Protein AF-0000000086643417 (afdb_homodimer)

Structure (mmCIF, N/CA/C/O backbone):
data_AF-0000000086643417-model_v1
#
loop_
_entity.id
_entity.type
_entity.pdbx_description
1 polymer 'RING-type domain-containing protein'
#
loop_
_atom_site.group_PDB
_atom_site.id
_atom_site.type_symbol
_atom_site.label_atom_id
_atom_site.label_alt_id
_atom_site.label_comp_id
_atom_site.label_asym_id
_atom_site.label_entity_id
_atom_site.label_seq_id
_atom_site.pdbx_PDB_ins_code
_atom_site.Cartn_x
_atom_site.Cartn_y
_atom_site.Cartn_z
_atom_site.occupancy
_atom_site.B_iso_or_equiv
_atom_site.auth_seq_id
_atom_site.auth_comp_id
_atom_site.auth_asym_id
_atom_site.auth_atom_id
_atom_site.pdbx_PDB_model_num
ATOM 1 N N . MET A 1 1 ? 63.656 -53.406 -52.406 1 25.22 1 MET A N 1
ATOM 2 C CA . MET A 1 1 ? 62.562 -52.469 -52.594 1 25.22 1 MET A CA 1
ATOM 3 C C . MET A 1 1 ? 61.219 -53.219 -52.406 1 25.22 1 MET A C 1
ATOM 5 O O . MET A 1 1 ? 60.5 -53.406 -53.375 1 25.22 1 MET A O 1
ATOM 9 N N . SER A 1 2 ? 61.188 -54.156 -51.438 1 26.25 2 SER A N 1
ATOM 10 C CA . SER A 1 2 ? 60.094 -55.094 -51.312 1 26.25 2 SER A CA 1
ATOM 11 C C . SER A 1 2 ? 58.812 -54.406 -50.844 1 26.25 2 SER A C 1
ATOM 13 O O . SER A 1 2 ? 58.844 -53.5 -50 1 26.25 2 SER A O 1
ATOM 15 N N . ILE A 1 3 ? 57.719 -54.469 -51.719 1 26.66 3 ILE A N 1
ATOM 16 C CA . ILE A 1 3 ? 56.438 -53.812 -51.719 1 26.66 3 ILE A CA 1
ATOM 17 C C . ILE A 1 3 ? 55.625 -54.281 -50.5 1 26.66 3 ILE A C 1
ATOM 19 O O . ILE A 1 3 ? 55.406 -55.5 -50.344 1 26.66 3 ILE A O 1
ATOM 23 N N . ARG A 1 4 ? 55.531 -53.5 -49.375 1 27.97 4 ARG A N 1
ATOM 24 C CA . ARG A 1 4 ? 54.844 -53.781 -48.094 1 27.97 4 ARG A CA 1
ATOM 25 C C . ARG A 1 4 ? 53.375 -54.062 -48.344 1 27.97 4 ARG A C 1
ATOM 27 O O . ARG A 1 4 ? 52.719 -53.344 -49.094 1 27.97 4 ARG A O 1
ATOM 34 N N . PRO A 1 5 ? 52.969 -55.281 -48.125 1 24.11 5 PRO A N 1
ATOM 35 C CA . PRO A 1 5 ? 51.625 -55.719 -48.469 1 24.11 5 PRO A CA 1
ATOM 36 C C . PRO A 1 5 ? 50.562 -54.812 -47.844 1 24.11 5 PRO A C 1
ATOM 38 O O . PRO A 1 5 ? 50.75 -54.281 -46.75 1 24.11 5 PRO A O 1
ATOM 41 N N . LYS A 1 6 ? 49.844 -54.031 -48.656 1 32.09 6 LYS A N 1
ATOM 42 C CA . LYS A 1 6 ? 48.719 -53.156 -48.312 1 32.09 6 LYS A CA 1
ATOM 43 C C . LYS A 1 6 ? 47.625 -53.906 -47.562 1 32.09 6 LYS A C 1
ATOM 45 O O . LYS A 1 6 ? 47.125 -54.906 -48.094 1 32.09 6 LYS A O 1
ATOM 50 N N . THR A 1 7 ? 47.812 -54.125 -46.188 1 27.58 7 THR A N 1
ATOM 51 C CA . THR A 1 7 ? 46.844 -54.75 -45.312 1 27.58 7 THR A CA 1
ATOM 52 C C . THR A 1 7 ? 45.438 -54.281 -45.656 1 27.58 7 THR A C 1
ATOM 54 O O . THR A 1 7 ? 45.156 -53.094 -45.75 1 27.58 7 THR A O 1
ATOM 57 N N . MET A 1 8 ? 44.656 -55.031 -46.281 1 29.44 8 MET A N 1
ATOM 58 C CA . MET A 1 8 ? 43.25 -54.875 -46.688 1 29.44 8 MET A CA 1
ATOM 59 C C . MET A 1 8 ? 42.375 -54.594 -45.5 1 29.44 8 MET A C 1
ATOM 61 O O . MET A 1 8 ? 42.344 -55.375 -44.531 1 29.44 8 MET A O 1
ATOM 65 N N . LEU A 1 9 ? 42.219 -53.344 -45.031 1 34.03 9 LEU A N 1
ATOM 66 C CA . LEU A 1 9 ? 41.312 -52.844 -44 1 34.03 9 LEU A CA 1
ATOM 67 C C . LEU A 1 9 ? 39.906 -53.406 -44.219 1 34.03 9 LEU A C 1
ATOM 69 O O . LEU A 1 9 ? 39.344 -53.281 -45.312 1 34.03 9 LEU A O 1
ATOM 73 N N . SER A 1 10 ? 39.625 -54.531 -43.656 1 30.69 10 SER A N 1
ATOM 74 C CA . SER A 1 10 ? 38.312 -55.188 -43.75 1 30.69 10 SER A CA 1
ATOM 75 C C . SER A 1 10 ? 37.188 -54.25 -43.469 1 30.69 10 SER A C 1
ATOM 77 O O . SER A 1 10 ? 37.281 -53.406 -42.562 1 30.69 10 SER A O 1
ATOM 79 N N . ILE A 1 11 ? 36.188 -53.906 -44.344 1 33.97 11 ILE A N 1
ATOM 80 C CA . ILE A 1 11 ? 34.969 -53.156 -44.5 1 33.97 11 ILE A CA 1
ATOM 81 C C . ILE A 1 11 ? 33.938 -53.594 -43.469 1 33.97 11 ILE A C 1
ATOM 83 O O . ILE A 1 11 ? 32.844 -53.031 -43.375 1 33.97 11 ILE A O 1
ATOM 87 N N . ASP A 1 12 ? 34.031 -54.812 -42.844 1 31.89 12 ASP A N 1
ATOM 88 C CA . ASP A 1 12 ? 32.875 -55.375 -42.125 1 31.89 12 ASP A CA 1
ATOM 89 C C . ASP A 1 12 ? 32.469 -54.469 -40.969 1 31.89 12 ASP A C 1
ATOM 91 O O . ASP A 1 12 ? 31.438 -54.688 -40.344 1 31.89 12 ASP A O 1
ATOM 95 N N . SER A 1 13 ? 33.406 -53.938 -40.188 1 34.12 13 SER A N 1
ATOM 96 C CA . SER A 1 13 ? 33.094 -53.375 -38.844 1 34.12 13 SER A CA 1
ATOM 97 C C . SER A 1 13 ? 32.156 -52.188 -38.969 1 34.12 13 SER A C 1
ATOM 99 O O . SER A 1 13 ? 31.938 -51.469 -38 1 34.12 13 SER A O 1
ATOM 101 N N . LEU A 1 14 ? 31.891 -51.656 -40.094 1 36.22 14 LEU A N 1
ATOM 102 C CA . LEU A 1 14 ? 31.031 -50.469 -40.281 1 36.22 14 LEU A CA 1
ATOM 103 C C . LEU A 1 14 ? 29.594 -50.781 -39.875 1 36.22 14 LEU A C 1
ATOM 105 O O . LEU A 1 14 ? 28.703 -49.938 -40 1 36.22 14 LEU A O 1
ATOM 109 N N . LEU A 1 15 ? 29.219 -52.125 -39.938 1 34.38 15 LEU A N 1
ATOM 110 C CA . LEU A 1 15 ? 27.781 -52.344 -40.062 1 34.38 15 LEU A CA 1
ATOM 111 C C . LEU A 1 15 ? 27.047 -51.812 -38.812 1 34.38 15 LEU A C 1
ATOM 113 O O . LEU A 1 15 ? 26.078 -51.062 -38.969 1 34.38 15 LEU A O 1
ATOM 117 N N . ASN A 1 16 ? 26.516 -52.844 -37.938 1 35.16 16 ASN A N 1
ATOM 118 C CA . ASN A 1 16 ? 25.328 -52.656 -37.094 1 35.16 16 ASN A CA 1
ATOM 119 C C . ASN A 1 16 ? 25.641 -51.812 -35.875 1 35.16 16 ASN A C 1
ATOM 121 O O . ASN A 1 16 ? 26.312 -52.281 -34.938 1 35.16 16 ASN A O 1
ATOM 125 N N . PRO A 1 17 ? 25.859 -50.562 -35.938 1 37.62 17 PRO A N 1
ATOM 126 C CA . PRO A 1 17 ? 26.078 -49.938 -34.625 1 37.62 17 PRO A CA 1
ATOM 127 C C . PRO A 1 17 ? 25.109 -50.406 -33.562 1 37.62 17 PRO A C 1
ATOM 129 O O . PRO A 1 17 ? 24 -50.844 -33.875 1 37.62 17 PRO A O 1
ATOM 132 N N . GLU A 1 18 ? 25.516 -51.188 -32.562 1 42.66 18 GLU A N 1
ATOM 133 C CA . GLU A 1 18 ? 24.656 -51.469 -31.422 1 42.66 18 GLU A CA 1
ATOM 134 C C . GLU A 1 18 ? 23.656 -50.312 -31.188 1 42.66 18 GLU A C 1
ATOM 136 O O . GLU A 1 18 ? 24.016 -49.156 -31.266 1 42.66 18 GLU A O 1
ATOM 141 N N . PRO A 1 19 ? 22.312 -50.594 -31.438 1 39.81 19 PRO A N 1
ATOM 142 C CA . PRO A 1 19 ? 21.375 -49.5 -31.141 1 39.81 19 PRO A CA 1
ATOM 143 C C . PRO A 1 19 ? 21.734 -48.75 -29.859 1 39.81 19 PRO A C 1
ATOM 145 O O . PRO A 1 19 ? 22.328 -49.312 -28.938 1 39.81 19 PRO A O 1
ATOM 148 N N . LEU A 1 20 ? 22.203 -47.562 -29.891 1 43.03 20 LEU A N 1
ATOM 149 C CA . LEU A 1 20 ? 22.297 -46.781 -28.672 1 43.03 20 LEU A CA 1
ATOM 150 C C . LEU A 1 20 ? 21.219 -47.188 -27.672 1 43.03 20 LEU A C 1
ATOM 152 O O . LEU A 1 20 ? 20.109 -47.531 -28.062 1 43.03 20 LEU A O 1
ATOM 156 N N . PRO A 1 21 ? 21.531 -47.812 -26.562 1 43.5 21 PRO A N 1
ATOM 157 C CA . PRO A 1 21 ? 20.469 -48.125 -25.609 1 43.5 21 PRO A CA 1
ATOM 158 C C . PRO A 1 21 ? 19.312 -47.094 -25.656 1 43.5 21 PRO A C 1
ATOM 160 O O . PRO A 1 21 ? 19.547 -45.906 -25.875 1 43.5 21 PRO A O 1
ATOM 163 N N . ALA A 1 22 ? 18.125 -47.469 -26.141 1 46.25 22 ALA A N 1
ATOM 164 C CA . ALA A 1 22 ? 16.922 -46.656 -26.141 1 46.25 22 ALA A CA 1
ATOM 165 C C . ALA A 1 22 ? 16.844 -45.812 -24.891 1 46.25 22 ALA A C 1
ATOM 167 O O . ALA A 1 22 ? 16.922 -46.312 -23.766 1 46.25 22 ALA A O 1
ATOM 168 N N . ARG A 1 23 ? 17.406 -44.656 -24.766 1 50.12 23 ARG A N 1
ATOM 169 C CA . ARG A 1 23 ? 17.172 -43.75 -23.656 1 50.12 23 ARG A CA 1
ATOM 170 C C . ARG A 1 23 ? 15.742 -43.844 -23.141 1 50.12 23 ARG A C 1
ATOM 172 O O . ARG A 1 23 ? 14.797 -43.781 -23.938 1 50.12 23 ARG A O 1
ATOM 179 N N . PRO A 1 24 ? 15.461 -44.531 -22.047 1 50.81 24 PRO A N 1
ATOM 180 C CA . PRO A 1 24 ? 14.094 -44.688 -21.531 1 50.81 24 PRO A CA 1
ATOM 181 C C . PRO A 1 24 ? 13.273 -43.406 -21.641 1 50.81 24 PRO A C 1
ATOM 183 O O . PRO A 1 24 ? 13.75 -42.312 -21.297 1 50.81 24 PRO A O 1
ATOM 186 N N . MET A 1 25 ? 12.43 -43.281 -22.75 1 62.69 25 MET A N 1
ATOM 187 C CA . MET A 1 25 ? 11.484 -42.188 -22.938 1 62.69 25 MET A CA 1
ATOM 188 C C . MET A 1 25 ? 10.648 -41.969 -21.688 1 62.69 25 MET A C 1
ATOM 190 O O . MET A 1 25 ? 9.938 -42.906 -21.25 1 62.69 25 MET A O 1
ATOM 194 N N . ILE A 1 26 ? 11.07 -41.25 -20.719 1 66.75 26 ILE A N 1
ATOM 195 C CA . ILE A 1 26 ? 10.219 -40.969 -19.562 1 66.75 26 ILE A CA 1
ATOM 196 C C . ILE A 1 26 ? 8.922 -40.312 -20.047 1 66.75 26 ILE A C 1
ATOM 198 O O . ILE A 1 26 ? 8.953 -39.312 -20.75 1 66.75 26 ILE A O 1
ATOM 202 N N . THR A 1 27 ? 7.828 -41 -19.875 1 76.88 27 THR A N 1
ATOM 203 C CA . THR A 1 27 ? 6.508 -40.562 -20.328 1 76.88 27 THR A CA 1
ATOM 204 C C . THR A 1 27 ? 5.617 -40.219 -19.125 1 76.88 27 THR A C 1
ATOM 206 O O . THR A 1 27 ? 4.414 -40 -19.281 1 76.88 27 THR A O 1
ATOM 209 N N . SER A 1 28 ? 6.34 -40.094 -17.969 1 87.19 28 SER A N 1
ATOM 210 C CA . SER A 1 28 ? 5.488 -39.906 -16.812 1 87.19 28 SER A CA 1
ATOM 211 C C . SER A 1 28 ? 4.863 -38.5 -16.797 1 87.19 28 SER A C 1
ATOM 213 O O . SER A 1 28 ? 5.547 -37.531 -17.031 1 87.19 28 SER A O 1
ATOM 215 N N . THR A 1 29 ? 3.549 -38.469 -16.578 1 93.44 29 THR A N 1
ATOM 216 C CA . THR A 1 29 ? 2.832 -37.188 -16.484 1 93.44 29 THR A CA 1
ATOM 217 C C . THR A 1 29 ? 2.412 -36.906 -15.047 1 93.44 29 THR A C 1
ATOM 219 O O . THR A 1 29 ? 1.33 -36.375 -14.797 1 93.44 29 THR A O 1
ATOM 222 N N . TYR A 1 30 ? 3.178 -37.5 -14.211 1 96.19 30 TYR A N 1
ATOM 223 C CA . TYR A 1 30 ? 3.139 -37.125 -12.797 1 96.19 30 TYR A CA 1
ATOM 224 C C . TYR A 1 30 ? 4.367 -36.312 -12.398 1 96.19 30 TYR A C 1
ATOM 226 O O . TYR A 1 30 ? 5.488 -36.844 -12.422 1 96.19 30 TYR A O 1
ATOM 234 N N . TRP A 1 31 ? 4.199 -35.125 -11.953 1 96.88 31 TRP A N 1
ATOM 235 C CA . TRP A 1 31 ? 5.234 -34.125 -11.867 1 96.88 31 TRP A CA 1
ATOM 236 C C . TRP A 1 31 ? 6.328 -34.531 -10.891 1 96.88 31 TRP A C 1
ATOM 238 O O . TRP A 1 31 ? 7.52 -34.438 -11.203 1 96.88 31 TRP A O 1
ATOM 248 N N . PRO A 1 32 ? 6.004 -35.031 -9.672 1 96.69 32 PRO A N 1
ATOM 249 C CA . PRO A 1 32 ? 7.086 -35.375 -8.75 1 96.69 32 PRO A CA 1
ATOM 250 C C . PRO A 1 32 ? 8.086 -36.375 -9.352 1 96.69 32 PRO A C 1
ATOM 252 O O . PRO A 1 32 ? 9.289 -36.25 -9.141 1 96.69 32 PRO A O 1
ATOM 255 N N . VAL A 1 33 ? 7.57 -37.281 -10.117 1 95.62 33 VAL A N 1
ATOM 256 C CA . VAL A 1 33 ? 8.43 -38.281 -10.742 1 95.62 33 VAL A CA 1
ATOM 257 C C . VAL A 1 33 ? 9.234 -37.656 -11.867 1 95.62 33 VAL A C 1
ATOM 259 O O . VAL A 1 33 ? 10.461 -37.812 -11.93 1 95.62 33 VAL A O 1
ATOM 262 N N . LEU A 1 34 ? 8.531 -37 -12.734 1 95.19 34 LEU A N 1
ATOM 263 C CA . LEU A 1 34 ? 9.203 -36.344 -13.852 1 95.19 34 LEU A CA 1
ATOM 264 C C . LEU A 1 34 ? 10.219 -35.312 -13.344 1 95.19 34 LEU A C 1
ATOM 266 O O . LEU A 1 34 ? 11.336 -35.25 -13.859 1 95.19 34 LEU A O 1
ATOM 270 N N . ARG A 1 35 ? 9.82 -34.5 -12.398 1 95.81 35 ARG A N 1
ATOM 271 C CA . ARG A 1 35 ? 10.695 -33.5 -11.789 1 95.81 35 ARG A CA 1
ATOM 272 C C . ARG A 1 35 ? 12.008 -34.125 -11.328 1 95.81 35 ARG A C 1
ATOM 274 O O . ARG A 1 35 ? 13.086 -33.625 -11.672 1 95.81 35 ARG A O 1
ATOM 281 N N . ASP A 1 36 ? 11.93 -35.156 -10.555 1 94.69 36 ASP A N 1
ATOM 282 C CA . ASP A 1 36 ? 13.117 -35.812 -10.008 1 94.69 36 ASP A CA 1
ATOM 283 C C . ASP A 1 36 ? 14.008 -36.344 -11.125 1 94.69 36 ASP A C 1
ATOM 285 O O . ASP A 1 36 ? 15.234 -36.281 -11.031 1 94.69 36 ASP A O 1
ATOM 289 N N . TYR A 1 37 ? 13.359 -36.906 -12.07 1 93.75 37 TYR A N 1
ATOM 290 C CA . TYR A 1 37 ? 14.109 -37.406 -13.219 1 93.75 37 TYR A CA 1
ATOM 291 C C . TYR A 1 37 ? 14.828 -36.25 -13.93 1 93.75 37 TYR A C 1
ATOM 293 O O . TYR A 1 37 ? 16.016 -36.375 -14.266 1 93.75 37 TYR A O 1
ATOM 301 N N . LEU A 1 38 ? 14.164 -35.188 -14.164 1 93.69 38 LEU A N 1
ATOM 302 C CA . LEU A 1 38 ? 14.719 -34.031 -14.875 1 93.69 38 LEU A CA 1
ATOM 303 C C . LEU A 1 38 ? 15.867 -33.406 -14.094 1 93.69 38 LEU A C 1
ATOM 305 O O . LEU A 1 38 ? 16.844 -32.938 -14.68 1 93.69 38 LEU A O 1
ATOM 309 N N . LEU A 1 39 ? 15.727 -33.312 -12.781 1 94.44 39 LEU A N 1
ATOM 310 C CA . LEU A 1 39 ? 16.781 -32.781 -11.938 1 94.44 39 LEU A CA 1
ATOM 311 C C . LEU A 1 39 ? 18.078 -33.562 -12.086 1 94.44 39 LEU A C 1
ATOM 313 O O . LEU A 1 39 ? 19.156 -32.969 -12.055 1 94.44 39 LEU A O 1
ATOM 317 N N . GLY A 1 40 ? 18 -34.812 -12.352 1 92.25 40 GLY A N 1
ATOM 318 C CA . GLY A 1 40 ? 19.172 -35.656 -12.531 1 92.25 40 GLY A CA 1
ATOM 319 C C . GLY A 1 40 ? 19.656 -35.719 -13.969 1 92.25 40 GLY A C 1
ATOM 320 O O . GLY A 1 40 ? 20.797 -36.094 -14.227 1 92.25 40 GLY A O 1
ATOM 321 N N . ASN A 1 41 ? 18.703 -35.469 -14.891 1 91.81 41 ASN A N 1
ATOM 322 C CA . ASN A 1 41 ? 19 -35.562 -16.312 1 91.81 41 ASN A CA 1
ATOM 323 C C . ASN A 1 41 ? 18.469 -34.344 -17.078 1 91.81 41 ASN A C 1
ATOM 325 O O . ASN A 1 41 ? 17.578 -34.469 -17.906 1 91.81 41 ASN A O 1
ATOM 329 N N . PRO A 1 42 ? 19.141 -33.156 -17 1 89.88 42 PRO A N 1
ATOM 330 C CA . PRO A 1 42 ? 18.594 -31.922 -17.562 1 89.88 42 PRO A CA 1
ATOM 331 C C . PRO A 1 42 ? 18.531 -31.953 -19.094 1 89.88 42 PRO A C 1
ATOM 333 O O . PRO A 1 42 ? 17.703 -31.266 -19.688 1 89.88 42 PRO A O 1
ATOM 336 N N . ASP A 1 43 ? 19.234 -32.719 -19.75 1 88.44 43 ASP A N 1
ATOM 337 C CA . ASP A 1 43 ? 19.312 -32.75 -21.203 1 88.44 43 ASP A CA 1
ATOM 338 C C . ASP A 1 43 ? 18.062 -33.406 -21.812 1 88.44 43 ASP A C 1
ATOM 340 O O . ASP A 1 43 ? 17.781 -33.219 -23 1 88.44 43 ASP A O 1
ATOM 344 N N . ILE A 1 44 ? 17.391 -34.062 -20.969 1 87.62 44 ILE A N 1
ATOM 345 C CA . ILE A 1 44 ? 16.25 -34.844 -21.469 1 87.62 44 ILE A CA 1
ATOM 346 C C . ILE A 1 44 ? 15.117 -33.875 -21.859 1 87.62 44 ILE A C 1
ATOM 348 O O . ILE A 1 44 ? 14.195 -34.25 -22.578 1 87.62 44 ILE A O 1
ATOM 352 N N . TYR A 1 45 ? 15.07 -32.594 -21.453 1 87.12 45 TYR A N 1
ATOM 353 C CA . TYR A 1 45 ? 14.047 -31.594 -21.797 1 87.12 45 TYR A CA 1
ATOM 354 C C . TYR A 1 45 ? 13.812 -31.547 -23.297 1 87.12 45 TYR A C 1
ATOM 356 O O . TYR A 1 45 ? 12.68 -31.391 -23.75 1 87.12 45 TYR A O 1
ATOM 364 N N . GLU A 1 46 ? 14.805 -31.781 -24.016 1 81.25 46 GLU A N 1
ATOM 365 C CA . GLU A 1 46 ? 14.75 -31.594 -25.453 1 81.25 46 GLU A CA 1
ATOM 366 C C . GLU A 1 46 ? 14.078 -32.781 -26.141 1 81.25 46 GLU A C 1
ATOM 368 O O . GLU A 1 46 ? 13.656 -32.688 -27.297 1 81.25 46 GLU A O 1
ATOM 373 N N . THR A 1 47 ? 13.945 -33.906 -25.422 1 82.88 47 THR A N 1
ATOM 374 C CA . THR A 1 47 ? 13.422 -35.094 -26.031 1 82.88 47 THR A CA 1
ATOM 375 C C . THR A 1 47 ? 12.195 -35.625 -25.281 1 82.88 47 THR A C 1
ATOM 377 O O . THR A 1 47 ? 11.812 -36.781 -25.422 1 82.88 47 THR A O 1
ATOM 380 N N . LEU A 1 48 ? 11.664 -34.781 -24.531 1 87 48 LEU A N 1
ATOM 381 C CA . LEU A 1 48 ? 10.531 -35.188 -23.703 1 87 48 LEU A CA 1
ATOM 382 C C . LEU A 1 48 ? 9.289 -35.438 -24.562 1 87 48 LEU A C 1
ATOM 384 O O . LEU A 1 48 ? 8.984 -34.625 -25.453 1 87 48 LEU A O 1
ATOM 388 N N . HIS A 1 49 ? 8.711 -36.562 -24.328 1 87.38 49 HIS A N 1
ATOM 389 C CA . HIS A 1 49 ? 7.406 -36.844 -24.906 1 87.38 49 HIS A CA 1
ATOM 390 C C . HIS A 1 49 ? 6.344 -37.031 -23.828 1 87.38 49 HIS A C 1
ATOM 392 O O . HIS A 1 49 ? 6.289 -38.062 -23.172 1 87.38 49 HIS A O 1
ATOM 398 N N . LEU A 1 50 ? 5.547 -35.969 -23.719 1 91.56 50 LEU A N 1
ATOM 399 C CA . LEU A 1 50 ? 4.496 -36 -22.703 1 91.56 50 LEU A CA 1
ATOM 400 C C . LEU A 1 50 ? 3.117 -36.031 -23.359 1 91.56 50 LEU A C 1
ATOM 402 O O . LEU A 1 50 ? 2.828 -35.219 -24.25 1 91.56 50 LEU A O 1
ATOM 406 N N . GLU A 1 51 ? 2.336 -36.906 -22.844 1 91 51 GLU A N 1
ATOM 407 C CA . GLU A 1 51 ? 0.979 -37 -23.375 1 91 51 GLU A CA 1
ATOM 408 C C . GLU A 1 51 ? -0.046 -36.5 -22.359 1 91 51 GLU A C 1
ATOM 410 O O . GLU A 1 51 ? 0.027 -36.844 -21.172 1 91 51 GLU A O 1
ATOM 415 N N . CYS A 1 52 ? -0.927 -35.75 -22.891 1 92.69 52 CYS A N 1
ATOM 416 C CA . CYS A 1 52 ? -1.989 -35.219 -22.047 1 92.69 52 CYS A CA 1
ATOM 417 C C . CYS A 1 52 ? -2.867 -36.344 -21.5 1 92.69 52 CYS A C 1
ATOM 419 O O . CYS A 1 52 ? -3.348 -37.188 -22.266 1 92.69 52 CYS A O 1
ATOM 421 N N . GLY A 1 53 ? -3.17 -36.344 -20.25 1 88.94 53 GLY A N 1
ATOM 422 C CA . GLY A 1 53 ? -3.986 -37.375 -19.625 1 88.94 53 GLY A CA 1
ATOM 423 C C . GLY A 1 53 ? -5.449 -37.281 -20 1 88.94 53 GLY A C 1
ATOM 424 O O . GLY A 1 53 ? -6.215 -38.219 -19.781 1 88.94 53 GLY A O 1
ATOM 425 N N . ILE A 1 54 ? -5.852 -36.219 -20.672 1 91.56 54 ILE A N 1
ATOM 426 C CA . ILE A 1 54 ? -7.254 -36.031 -21.031 1 91.56 54 ILE A CA 1
ATOM 427 C C . ILE A 1 54 ? -7.477 -36.406 -22.484 1 91.56 54 ILE A C 1
ATOM 429 O O . ILE A 1 54 ? -8.328 -37.25 -22.812 1 91.56 54 ILE A O 1
ATOM 433 N N . CYS A 1 55 ? -6.699 -35.844 -23.375 1 91.19 55 CYS A N 1
ATOM 434 C CA . CYS A 1 55 ? -6.957 -36.031 -24.797 1 91.19 55 CYS A CA 1
ATOM 435 C C . CYS A 1 55 ? -5.91 -36.938 -25.422 1 91.19 55 CYS A C 1
ATOM 437 O O . CYS A 1 55 ? -6.039 -37.344 -26.578 1 91.19 55 CYS A O 1
ATOM 439 N N . LEU A 1 56 ? -4.82 -37.219 -24.75 1 89.12 56 LEU A N 1
ATOM 440 C CA . LEU A 1 56 ? -3.756 -38.156 -25.141 1 89.12 56 LEU A CA 1
ATOM 441 C C . LEU A 1 56 ? -2.885 -37.562 -26.234 1 89.12 56 LEU A C 1
ATOM 443 O O . LEU A 1 56 ? -2.021 -38.25 -26.797 1 89.12 56 LEU A O 1
ATOM 447 N N . ASP A 1 57 ? -3.082 -36.25 -26.516 1 88.62 57 ASP A N 1
ATOM 448 C CA . ASP A 1 57 ? -2.209 -35.562 -27.453 1 88.62 57 ASP A CA 1
ATOM 449 C C . ASP A 1 57 ? -0.901 -35.156 -26.781 1 88.62 57 ASP A C 1
ATOM 451 O O . ASP A 1 57 ? -0.827 -35.062 -25.562 1 88.62 57 ASP A O 1
ATOM 455 N N . LYS A 1 58 ? 0.065 -35 -27.641 1 87.75 58 LYS A N 1
ATOM 456 C CA . LYS A 1 58 ? 1.368 -34.531 -27.156 1 87.75 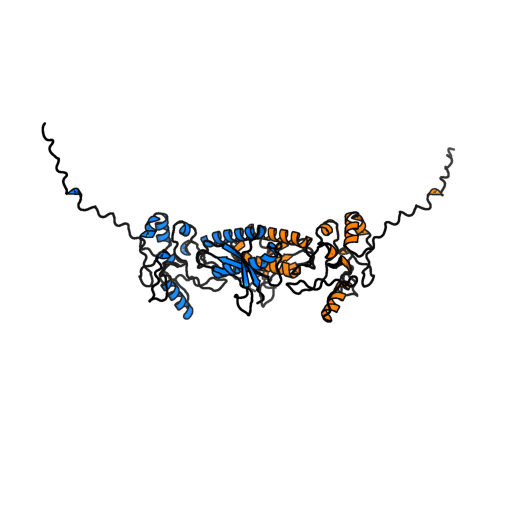58 LYS A CA 1
ATOM 457 C C . LYS A 1 58 ? 1.291 -33.125 -26.609 1 87.75 58 LYS A C 1
ATOM 459 O O . LYS A 1 58 ? 0.648 -32.25 -27.203 1 87.75 58 LYS A O 1
ATOM 464 N N . MET A 1 59 ? 1.924 -32.906 -25.438 1 90.31 59 MET A N 1
ATOM 465 C CA . MET A 1 59 ? 1.994 -31.578 -24.828 1 90.31 59 MET A CA 1
ATOM 466 C C . MET A 1 59 ? 3.334 -30.922 -25.141 1 90.31 59 MET A C 1
ATOM 468 O O . MET A 1 59 ? 4.344 -31.609 -25.312 1 90.31 59 MET A O 1
ATOM 472 N N . THR A 1 60 ? 3.273 -29.656 -25.203 1 88.38 60 THR A N 1
ATOM 473 C CA . THR A 1 60 ? 4.5 -28.891 -25.422 1 88.38 60 THR A CA 1
ATOM 474 C C . THR A 1 60 ? 5.035 -28.344 -24.109 1 88.38 60 THR A C 1
ATOM 476 O O . THR A 1 60 ? 4.281 -28.156 -23.156 1 88.38 60 THR A O 1
ATOM 479 N N . VAL A 1 61 ? 6.332 -28.125 -24.094 1 87.31 61 VAL A N 1
ATOM 480 C CA . VAL A 1 61 ? 6.969 -27.625 -22.891 1 87.31 61 VAL A CA 1
ATOM 481 C C . VAL A 1 61 ? 7.457 -26.188 -23.109 1 87.31 61 VAL A C 1
ATOM 483 O O . VAL A 1 61 ? 7.238 -25.312 -22.266 1 87.31 61 VAL A O 1
ATOM 486 N N . PHE A 1 62 ? 7.973 -25.922 -24.312 1 82.69 62 PHE A N 1
ATOM 487 C CA . PHE A 1 62 ? 8.617 -24.641 -24.547 1 82.69 62 PHE A CA 1
ATOM 488 C C . PHE A 1 62 ? 7.695 -23.703 -25.328 1 82.69 62 PHE A C 1
ATOM 490 O O . PHE A 1 62 ? 6.93 -24.141 -26.188 1 82.69 62 PHE A O 1
ATOM 497 N N . PRO A 1 63 ? 7.832 -22.422 -24.938 1 74.38 63 PRO A N 1
ATOM 498 C CA . PRO A 1 63 ? 6.953 -21.438 -25.578 1 74.38 63 PRO A CA 1
ATOM 499 C C . PRO A 1 63 ? 7.078 -21.453 -27.109 1 74.38 63 PRO A C 1
ATOM 501 O O . PRO A 1 63 ? 6.086 -21.266 -27.812 1 74.38 63 PRO A O 1
ATOM 504 N N . HIS A 1 64 ? 8.258 -21.656 -27.562 1 74.62 64 HIS A N 1
ATOM 505 C CA . HIS A 1 64 ? 8.469 -21.609 -29.016 1 74.62 64 HIS A CA 1
ATOM 506 C C . HIS A 1 64 ? 7.781 -22.781 -29.703 1 74.62 64 HIS A C 1
ATOM 508 O O . HIS A 1 64 ? 7.574 -22.75 -30.922 1 74.62 64 HIS A O 1
ATOM 514 N N . GLU A 1 65 ? 7.5 -23.797 -28.938 1 72.25 65 GLU A N 1
ATOM 515 C CA . GLU A 1 65 ? 6.824 -24.969 -29.484 1 72.25 65 GLU A CA 1
ATOM 516 C C . GLU A 1 65 ? 5.324 -24.734 -29.625 1 72.25 65 GLU A C 1
ATOM 518 O O . GLU A 1 65 ? 4.613 -25.547 -30.219 1 72.25 65 GLU A O 1
ATOM 523 N N . HIS A 1 66 ? 4.914 -23.609 -28.953 1 63.19 66 HIS A N 1
ATOM 524 C CA . HIS A 1 66 ? 3.48 -23.344 -28.922 1 63.19 66 HIS A CA 1
ATOM 525 C C . HIS A 1 66 ? 2.971 -22.891 -30.281 1 63.19 66 HIS A C 1
ATOM 527 O O . HIS A 1 66 ? 3.4 -21.859 -30.797 1 63.19 66 HIS A O 1
ATOM 533 N N . SER A 1 67 ? 2.734 -23.906 -31.125 1 55.38 67 SER A N 1
ATOM 534 C CA . SER A 1 67 ? 2.207 -23.625 -32.469 1 55.38 67 SER A CA 1
ATOM 535 C C . SER A 1 67 ? 0.738 -23.219 -32.406 1 55.38 67 SER A C 1
ATOM 537 O O . SER A 1 67 ? -0.002 -23.672 -31.531 1 55.38 67 SER A O 1
ATOM 539 N N . TYR A 1 68 ? 0.578 -22 -32.844 1 52.5 68 TYR A N 1
ATOM 540 C CA . TYR A 1 68 ? -0.812 -21.609 -33.062 1 52.5 68 TYR A CA 1
ATOM 541 C C . TYR A 1 68 ? -1.554 -22.656 -33.875 1 52.5 68 TYR A C 1
ATOM 543 O O . TYR A 1 68 ? -1.081 -23.062 -34.938 1 52.5 68 TYR A O 1
ATOM 551 N N . ASP A 1 69 ? -2.34 -23.422 -33.281 1 47.44 69 ASP A N 1
ATOM 552 C CA . ASP A 1 69 ? -3.242 -24.234 -34.094 1 47.44 69 ASP A CA 1
ATOM 553 C C . ASP A 1 69 ? -4.492 -23.438 -34.469 1 47.44 69 ASP A C 1
ATOM 555 O O . ASP A 1 69 ? -5.309 -23.109 -33.594 1 47.44 69 ASP A O 1
ATOM 559 N N . PRO A 1 70 ? -4.492 -22.859 -35.656 1 46.5 70 PRO A N 1
ATOM 560 C CA . PRO A 1 70 ? -5.668 -22.125 -36.094 1 46.5 70 PRO A CA 1
ATOM 561 C C . PRO A 1 70 ? -6.98 -22.812 -35.75 1 46.5 70 PRO A C 1
ATOM 563 O O . PRO A 1 70 ? -7.996 -22.156 -35.531 1 46.5 70 PRO A O 1
ATOM 566 N N . GLU A 1 71 ? -7.027 -24.047 -36.062 1 43.5 71 GLU A N 1
ATOM 567 C CA . GLU A 1 71 ? -8.289 -24.766 -35.906 1 43.5 71 GLU A CA 1
ATOM 568 C C . GLU A 1 71 ? -8.773 -24.766 -34.469 1 43.5 71 GLU A C 1
ATOM 570 O O . GLU A 1 71 ? -9.977 -24.766 -34.219 1 43.5 71 GLU A O 1
ATOM 575 N N . MET A 1 72 ? -7.93 -25.031 -33.688 1 48.69 72 MET A N 1
ATOM 576 C CA . MET A 1 72 ? -8.383 -25.188 -32.312 1 48.69 72 MET A CA 1
ATOM 577 C C . MET A 1 72 ? -8.383 -23.844 -31.594 1 48.69 72 MET A C 1
ATOM 579 O O . MET A 1 72 ? -8.773 -23.766 -30.438 1 48.69 72 MET A O 1
ATOM 583 N N . HIS A 1 73 ? -8.594 -22.75 -32.281 1 43.41 73 HIS A N 1
ATOM 584 C CA . HIS A 1 73 ? -8.688 -21.359 -31.828 1 43.41 73 HIS A CA 1
ATOM 585 C C . HIS A 1 73 ? -7.93 -21.156 -30.516 1 43.41 73 HIS A C 1
ATOM 587 O O . HIS A 1 73 ? -8.234 -20.234 -29.766 1 43.41 73 HIS A O 1
ATOM 593 N N . HIS A 1 74 ? -7.582 -22.141 -29.875 1 48.72 74 HIS A N 1
ATOM 594 C CA . HIS A 1 74 ? -6.902 -22.047 -28.594 1 48.72 74 HIS A CA 1
ATOM 595 C C . HIS A 1 74 ? -5.434 -22.438 -28.719 1 48.72 74 HIS A C 1
ATOM 597 O O . HIS A 1 74 ? -5.109 -23.469 -29.312 1 48.72 74 HIS A O 1
ATOM 603 N N . PHE A 1 75 ? -4.559 -21.594 -28.688 1 52.34 75 PHE A N 1
ATOM 604 C CA . PHE A 1 75 ? -3.135 -21.734 -28.984 1 52.34 75 PHE A CA 1
ATOM 605 C C . PHE A 1 75 ? -2.596 -23.031 -28.406 1 52.34 75 PHE A C 1
ATOM 607 O O . PHE A 1 75 ? -2.033 -23.859 -29.125 1 52.34 75 PHE A O 1
ATOM 614 N N . SER A 1 76 ? -1.781 -23.156 -27.078 1 60.66 76 SER A N 1
ATOM 615 C CA . SER A 1 76 ? -0.649 -24.016 -26.75 1 60.66 76 SER A CA 1
ATOM 616 C C . SER A 1 76 ? -1.06 -25.109 -25.766 1 60.66 76 SER A C 1
ATOM 618 O O . SER A 1 76 ? -1.895 -24.891 -24.891 1 60.66 76 SER A O 1
ATOM 620 N N . HIS A 1 77 ? -1.208 -26.328 -26.312 1 84.56 77 HIS A N 1
ATOM 621 C CA . HIS A 1 77 ? -1.276 -27.5 -25.438 1 84.56 77 HIS A CA 1
ATOM 622 C C . HIS A 1 77 ? -0.019 -27.609 -24.578 1 84.56 77 HIS A C 1
ATOM 624 O O . HIS A 1 77 ? 0.607 -28.672 -24.531 1 84.56 77 HIS A O 1
ATOM 630 N N . ARG A 1 78 ? 0.226 -26.516 -23.984 1 89.38 78 ARG A N 1
ATOM 631 C CA . ARG A 1 78 ? 1.379 -26.453 -23.094 1 89.38 78 ARG A CA 1
ATOM 632 C C . ARG A 1 78 ? 1.139 -27.281 -21.828 1 89.38 78 ARG A C 1
ATOM 634 O O . ARG A 1 78 ? 0.045 -27.25 -21.266 1 89.38 78 ARG A O 1
ATOM 641 N N . ALA A 1 79 ? 2.197 -28.031 -21.516 1 93 79 ALA A N 1
ATOM 642 C CA . ALA A 1 79 ? 2.088 -28.859 -20.328 1 93 79 ALA A CA 1
ATOM 643 C C . ALA A 1 79 ? 1.834 -28.016 -19.078 1 93 79 ALA A C 1
ATOM 645 O O . ALA A 1 79 ? 2.508 -27.016 -18.859 1 93 79 ALA A O 1
ATOM 646 N N . ARG A 1 80 ? 0.87 -28.422 -18.344 1 93.81 80 ARG A N 1
ATOM 647 C CA . ARG A 1 80 ? 0.468 -27.766 -17.109 1 93.81 80 ARG A CA 1
ATOM 648 C C . ARG A 1 80 ? 0.379 -28.766 -15.961 1 93.81 80 ARG A C 1
ATOM 650 O O . ARG A 1 80 ? -0.034 -29.906 -16.156 1 93.81 80 ARG A O 1
ATOM 657 N N . ILE A 1 81 ? 0.766 -28.297 -14.789 1 95.75 81 ILE A N 1
ATOM 658 C CA . ILE A 1 81 ? 0.788 -29.156 -13.602 1 95.75 81 ILE A CA 1
ATOM 659 C C . ILE A 1 81 ? -0.281 -28.688 -12.617 1 95.75 81 ILE A C 1
ATOM 661 O O . ILE A 1 81 ? -0.355 -27.5 -12.281 1 95.75 81 ILE A O 1
ATOM 665 N N . LEU A 1 82 ? -1.132 -29.609 -12.203 1 95.5 82 LEU A N 1
ATOM 666 C CA . LEU A 1 82 ? -2.086 -29.312 -11.141 1 95.5 82 LEU A CA 1
ATOM 667 C C . LEU A 1 82 ? -1.44 -29.469 -9.766 1 95.5 82 LEU A C 1
ATOM 669 O O . LEU A 1 82 ? -0.398 -30.109 -9.633 1 95.5 82 LEU A O 1
ATOM 673 N N . PRO A 1 83 ? -2.035 -28.891 -8.734 1 95.5 83 PRO A N 1
ATOM 674 C CA . PRO A 1 83 ? -1.428 -28.938 -7.406 1 95.5 83 PRO A CA 1
ATOM 675 C C . PRO A 1 83 ? -1.202 -30.359 -6.91 1 95.5 83 PRO A C 1
ATOM 677 O O . PRO A 1 83 ? -0.304 -30.594 -6.098 1 95.5 83 PRO A O 1
ATOM 680 N N . CYS A 1 84 ? -1.97 -31.219 -7.406 1 96.12 84 CYS A N 1
ATOM 681 C CA . CYS A 1 84 ? -1.816 -32.625 -7.004 1 96.12 84 CYS A CA 1
ATOM 682 C C . CYS A 1 84 ? -0.619 -33.25 -7.695 1 96.12 84 CYS A C 1
ATOM 684 O O . CYS A 1 84 ? -0.167 -34.344 -7.301 1 96.12 84 CYS A O 1
ATOM 686 N N . GLY A 1 85 ? -0.173 -32.656 -8.766 1 96.62 85 GLY A N 1
ATOM 687 C CA . GLY A 1 85 ? 1.017 -33.156 -9.438 1 96.62 85 GLY A CA 1
ATOM 688 C C . GLY A 1 85 ? 0.728 -33.75 -10.805 1 96.62 85 GLY A C 1
ATOM 689 O O . GLY A 1 85 ? 1.646 -33.938 -11.602 1 96.62 85 GLY A O 1
ATOM 690 N N . HIS A 1 86 ? -0.506 -34.062 -11.117 1 96.56 86 HIS A N 1
ATOM 691 C CA . HIS A 1 86 ? -0.842 -34.625 -12.43 1 96.56 86 HIS A CA 1
ATOM 692 C C . HIS A 1 86 ? -0.792 -33.531 -13.5 1 96.56 86 HIS A C 1
ATOM 694 O O . HIS A 1 86 ? -1.134 -32.375 -13.234 1 96.56 86 HIS A O 1
ATOM 700 N N . MET A 1 87 ? -0.411 -33.938 -14.68 1 96.12 87 MET A N 1
ATOM 701 C CA . MET A 1 87 ? -0.133 -32.969 -15.734 1 96.12 87 MET A CA 1
ATOM 702 C C . MET A 1 87 ? -1.105 -33.125 -16.891 1 96.12 87 MET A C 1
ATOM 704 O O . MET A 1 87 ? -1.483 -34.25 -17.234 1 96.12 87 MET A O 1
ATOM 708 N N . PHE A 1 88 ? -1.467 -32.031 -17.453 1 95.06 88 PHE A N 1
ATOM 709 C CA . PHE A 1 88 ? -2.361 -31.984 -18.594 1 95.06 88 PHE A CA 1
ATOM 710 C C . PHE A 1 88 ? -1.997 -30.828 -19.516 1 95.06 88 PHE A C 1
ATOM 712 O O . PHE A 1 88 ? -1.204 -29.953 -19.156 1 95.06 88 PHE A O 1
ATOM 719 N N . GLY A 1 89 ? -2.467 -30.938 -20.75 1 92.25 89 GLY A N 1
ATOM 720 C CA . GLY A 1 89 ? -2.352 -29.766 -21.594 1 92.25 89 GLY A CA 1
ATOM 721 C C . GLY A 1 89 ? -3.209 -28.609 -21.125 1 92.25 89 GLY A C 1
ATOM 722 O O . GLY A 1 89 ? -4.301 -28.812 -20.594 1 92.25 89 GLY A O 1
ATOM 723 N N . SER A 1 90 ? -2.689 -27.453 -21.344 1 90.81 90 SER A N 1
ATOM 724 C CA . SER A 1 90 ? -3.375 -26.234 -20.875 1 90.81 90 SER A CA 1
ATOM 725 C C . SER A 1 90 ? -4.797 -26.172 -21.422 1 90.81 90 SER A C 1
ATOM 727 O O . SER A 1 90 ? -5.738 -25.891 -20.672 1 90.81 90 SER A O 1
ATOM 729 N N . LYS A 1 91 ? -4.938 -26.438 -22.578 1 88.75 91 LYS A N 1
ATOM 730 C CA . LYS A 1 91 ? -6.25 -26.375 -23.219 1 88.75 91 LYS A CA 1
ATOM 731 C C . LYS A 1 91 ? -7.234 -27.328 -22.547 1 88.75 91 LYS A C 1
ATOM 733 O O . LYS A 1 91 ? -8.359 -26.938 -22.219 1 88.75 91 LYS A O 1
ATOM 738 N N . CYS A 1 92 ? -6.781 -28.547 -22.359 1 92.75 92 CYS A N 1
ATOM 739 C CA . CYS A 1 92 ? -7.633 -29.578 -21.766 1 92.75 92 CYS A CA 1
ATOM 740 C C . CYS A 1 92 ? -7.926 -29.25 -20.297 1 92.75 92 CYS A C 1
ATOM 742 O O . CYS A 1 92 ? -9.055 -29.406 -19.844 1 92.75 92 CYS A O 1
ATOM 744 N N . ALA A 1 93 ? -6.906 -28.828 -19.609 1 91.81 93 ALA A N 1
ATOM 745 C CA . ALA A 1 93 ? -7.09 -28.469 -18.203 1 91.81 93 ALA A CA 1
ATOM 746 C C . ALA A 1 93 ? -8.117 -27.344 -18.062 1 91.81 93 ALA A C 1
ATOM 748 O O . ALA A 1 93 ? -9.023 -27.422 -17.234 1 91.81 93 ALA A O 1
ATOM 749 N N . HIS A 1 94 ? -8.023 -26.328 -18.875 1 90.88 94 HIS A N 1
ATOM 750 C CA . HIS A 1 94 ? -8.93 -25.203 -18.812 1 90.88 94 HIS A CA 1
ATOM 751 C C . HIS A 1 94 ? -10.352 -25.609 -19.188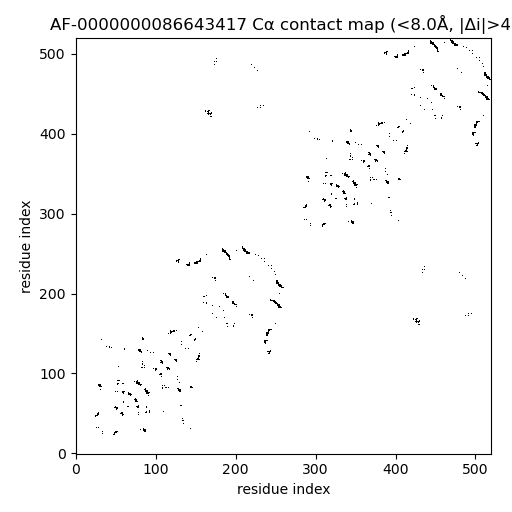 1 90.88 94 HIS A C 1
ATOM 753 O O . HIS A 1 94 ? -11.32 -25.141 -18.594 1 90.88 94 HIS A O 1
ATOM 759 N N . ALA A 1 95 ? -10.398 -26.406 -20.141 1 92 95 ALA A N 1
ATOM 760 C CA . ALA A 1 95 ? -11.711 -26.875 -20.562 1 92 95 ALA A CA 1
ATOM 761 C C . ALA A 1 95 ? -12.398 -27.641 -19.438 1 92 95 ALA A C 1
ATOM 763 O O . ALA A 1 95 ? -13.594 -27.453 -19.203 1 92 95 ALA A O 1
ATOM 764 N N . MET A 1 96 ? -11.656 -28.531 -18.875 1 92.94 96 MET A N 1
ATOM 765 C CA . MET A 1 96 ? -12.188 -29.297 -17.75 1 92.94 96 MET A CA 1
ATOM 766 C C . MET A 1 96 ? -12.664 -28.375 -16.625 1 92.94 96 MET A C 1
ATOM 768 O O . MET A 1 96 ? -13.742 -28.594 -16.062 1 92.94 96 MET A O 1
ATOM 772 N N . ILE A 1 97 ? -11.938 -27.391 -16.297 1 92.69 97 ILE A N 1
ATOM 773 C CA . ILE A 1 97 ? -12.25 -26.453 -15.227 1 92.69 97 ILE A CA 1
ATOM 774 C C . ILE A 1 97 ? -13.492 -25.641 -15.594 1 92.69 97 ILE A C 1
ATOM 776 O O . ILE A 1 97 ? -14.391 -25.469 -14.766 1 92.69 97 ILE A O 1
ATOM 780 N N . ASP A 1 98 ? -13.484 -25.188 -16.797 1 92.5 98 ASP A N 1
ATOM 781 C CA . ASP A 1 98 ? -14.609 -24.391 -17.266 1 92.5 98 ASP A CA 1
ATOM 782 C C . ASP A 1 98 ? -15.914 -25.188 -17.203 1 92.5 98 ASP A C 1
ATOM 784 O O . ASP A 1 98 ? -16.953 -24.656 -16.812 1 92.5 98 ASP A O 1
ATOM 788 N N . GLU A 1 99 ? -15.797 -26.375 -17.562 1 94.12 99 GLU A N 1
ATOM 789 C CA . GLU A 1 99 ? -16.969 -27.25 -17.516 1 94.12 99 GLU A CA 1
ATOM 790 C C . GLU A 1 99 ? -17.438 -27.438 -16.078 1 94.12 99 GLU A C 1
ATOM 792 O O . GLU A 1 99 ? -18.641 -27.375 -15.805 1 94.12 99 GLU A O 1
ATOM 797 N N . ALA A 1 100 ? -16.594 -27.703 -15.234 1 93.06 100 ALA A N 1
ATOM 798 C CA . ALA A 1 100 ? -16.938 -27.891 -13.828 1 93.06 100 ALA A CA 1
ATOM 799 C C . ALA A 1 100 ? -17.578 -26.625 -13.25 1 93.06 100 ALA A C 1
ATOM 801 O O . ALA A 1 100 ? -18.562 -26.688 -12.531 1 93.06 100 ALA A O 1
ATOM 802 N N . LEU A 1 101 ? -17.016 -25.516 -13.594 1 90.88 101 LEU A N 1
ATOM 803 C CA . LEU A 1 101 ? -17.516 -24.234 -13.109 1 90.88 101 LEU A CA 1
ATOM 804 C C . LEU A 1 101 ? -18.938 -23.984 -13.617 1 90.88 101 LEU A C 1
ATOM 806 O O . LEU A 1 101 ? -19.812 -23.578 -12.844 1 90.88 101 LEU A O 1
ATOM 810 N N . SER A 1 102 ? -19.141 -24.203 -14.828 1 93.62 102 SER A N 1
ATOM 811 C CA . SER A 1 102 ? -20.438 -23.953 -15.453 1 93.62 102 SER A CA 1
ATOM 812 C C . SER A 1 102 ? -21.531 -24.844 -14.844 1 93.62 102 SER A C 1
ATOM 814 O O . SER A 1 102 ? -22.688 -24.453 -14.805 1 93.62 102 SER A O 1
ATOM 816 N N . ASN A 1 103 ? -21.156 -25.984 -14.359 1 94.44 103 ASN A N 1
ATOM 817 C CA . ASN A 1 103 ? -22.125 -26.938 -13.828 1 94.44 103 ASN A CA 1
ATOM 818 C C . ASN A 1 103 ? -22.109 -26.953 -12.305 1 94.44 103 ASN A C 1
ATOM 820 O O . ASN A 1 103 ? -22.719 -27.828 -11.68 1 94.44 103 ASN A O 1
ATOM 824 N N . ASP A 1 104 ? -21.391 -26.062 -11.734 1 91.5 104 ASP A N 1
ATOM 825 C CA . ASP A 1 104 ? -21.312 -25.922 -10.281 1 91.5 104 ASP A CA 1
ATOM 826 C C . ASP A 1 104 ? -20.828 -27.203 -9.625 1 91.5 104 ASP A C 1
ATOM 828 O O . ASP A 1 104 ? -21.422 -27.672 -8.656 1 91.5 104 ASP A O 1
ATOM 832 N N . LEU A 1 105 ? -19.938 -27.844 -10.258 1 90.88 105 LEU A N 1
ATOM 833 C CA . LEU A 1 105 ? -19.297 -29.047 -9.742 1 90.88 105 LEU A CA 1
ATOM 834 C C . LEU A 1 105 ? -17.938 -28.719 -9.133 1 90.88 105 LEU A C 1
ATOM 836 O O . LEU A 1 105 ? -17.312 -27.719 -9.5 1 90.88 105 LEU A O 1
ATOM 840 N N . PRO A 1 106 ? -17.531 -29.531 -8.203 1 89.94 106 PRO A N 1
ATOM 841 C CA . PRO A 1 106 ? -16.172 -29.328 -7.695 1 89.94 106 PRO A CA 1
ATOM 842 C C . PRO A 1 106 ? -15.109 -29.5 -8.781 1 89.94 106 PRO A C 1
ATOM 844 O O . PRO A 1 106 ? -15.289 -30.297 -9.711 1 89.94 106 PRO A O 1
ATOM 847 N N . ILE A 1 107 ? -14.148 -28.734 -8.695 1 92.44 107 ILE A N 1
ATOM 848 C CA . ILE A 1 107 ? -13.047 -28.828 -9.633 1 92.44 107 ILE A CA 1
ATOM 849 C C . ILE A 1 107 ? -12.016 -29.828 -9.109 1 92.44 107 ILE A C 1
ATOM 851 O O . ILE A 1 107 ? -11.297 -29.547 -8.148 1 92.44 107 ILE A O 1
ATOM 855 N N . CYS A 1 108 ? -11.938 -30.938 -9.758 1 93.88 108 CYS A N 1
ATOM 856 C CA . CYS A 1 108 ? -11.07 -32.031 -9.305 1 93.88 108 CYS A CA 1
ATOM 857 C C . CYS A 1 108 ? -10.164 -32.5 -10.43 1 93.88 108 CYS A C 1
ATOM 859 O O . CYS A 1 108 ? -10.523 -32.406 -11.602 1 93.88 108 CYS A O 1
ATOM 861 N N . CYS A 1 109 ? -9.086 -32.969 -10.023 1 95.12 109 CYS A N 1
ATOM 862 C CA . CYS A 1 109 ? -8.172 -33.562 -10.992 1 95.12 109 CYS A CA 1
ATOM 863 C C . CYS A 1 109 ? -8.844 -34.719 -11.719 1 95.12 109 CYS A C 1
ATOM 865 O O . CYS A 1 109 ? -9.43 -35.594 -11.086 1 95.12 109 CYS A O 1
ATOM 867 N N . PRO A 1 110 ? -8.664 -34.812 -12.992 1 94.12 110 PRO A N 1
ATOM 868 C CA . PRO A 1 110 ? -9.281 -35.906 -13.766 1 94.12 110 PRO A CA 1
ATOM 869 C C . PRO A 1 110 ? -8.711 -37.281 -13.414 1 94.12 110 PRO A C 1
ATOM 871 O O . PRO A 1 110 ? -9.359 -38.312 -13.648 1 94.12 110 PRO A O 1
ATOM 874 N N . ILE A 1 111 ? -7.574 -37.312 -12.828 1 94.69 111 ILE A N 1
ATOM 875 C CA . ILE A 1 111 ? -6.898 -38.594 -12.594 1 94.69 111 ILE A CA 1
ATOM 876 C C . ILE A 1 111 ? -7.074 -39.031 -11.133 1 94.69 111 ILE A C 1
ATOM 878 O O . ILE A 1 111 ? -7.605 -40.094 -10.852 1 94.69 111 ILE A O 1
ATOM 882 N N . CYS A 1 112 ? -6.77 -38.219 -10.188 1 94.81 112 CYS A N 1
ATOM 883 C CA . CYS A 1 112 ? -6.758 -38.625 -8.789 1 94.81 112 CYS A CA 1
ATOM 884 C C . CYS A 1 112 ? -7.973 -38.062 -8.055 1 94.81 112 CYS A C 1
ATOM 886 O O . CYS A 1 112 ? -8.227 -38.438 -6.906 1 94.81 112 CYS A O 1
ATOM 888 N N . ARG A 1 113 ? -8.688 -37.125 -8.57 1 93.69 113 ARG A N 1
ATOM 889 C CA . ARG A 1 113 ? -9.938 -36.531 -8.086 1 93.69 113 ARG A CA 1
ATOM 890 C C . ARG A 1 113 ? -9.688 -35.625 -6.902 1 93.69 113 ARG A C 1
ATOM 892 O O . ARG A 1 113 ? -10.617 -35.25 -6.184 1 93.69 113 ARG A O 1
ATOM 899 N N . THR A 1 114 ? -8.406 -35.281 -6.699 1 93.12 114 THR A N 1
ATOM 900 C CA . THR A 1 114 ? -8.094 -34.312 -5.676 1 93.12 114 THR A CA 1
ATOM 901 C C . THR A 1 114 ? -8.812 -32.969 -5.969 1 93.12 114 THR A C 1
ATOM 903 O O . THR A 1 114 ? -8.805 -32.5 -7.105 1 93.12 114 THR A O 1
ATOM 906 N N . ASP A 1 115 ? -9.398 -32.406 -4.941 1 90.75 115 ASP A N 1
ATOM 907 C CA . ASP A 1 115 ? -10.078 -31.109 -5.043 1 90.75 115 ASP A CA 1
ATOM 908 C C . ASP A 1 115 ? -9.094 -29.953 -4.855 1 90.75 115 ASP A C 1
ATOM 910 O O . ASP A 1 115 ? -8.398 -29.875 -3.84 1 90.75 115 ASP A O 1
ATOM 914 N N . PHE A 1 116 ? -8.961 -29.062 -5.828 1 82.12 116 PHE A N 1
ATOM 915 C CA . PHE A 1 116 ? -8.055 -27.922 -5.711 1 82.12 116 PHE A CA 1
ATOM 916 C C . PHE A 1 116 ? -8.766 -26.625 -6.094 1 82.12 116 PHE A C 1
ATOM 918 O O . PHE A 1 116 ? -8.141 -25.688 -6.598 1 82.12 116 PHE A O 1
ATOM 925 N N . SER A 1 117 ? -9.977 -26.484 -5.871 1 71.19 117 SER A N 1
ATOM 926 C CA . SER A 1 117 ? -10.938 -25.609 -6.547 1 71.19 117 SER A CA 1
ATOM 927 C C . SER A 1 117 ? -10.664 -24.141 -6.242 1 71.19 117 SER A C 1
ATOM 929 O O . SER A 1 117 ? -10.891 -23.281 -7.09 1 71.19 117 SER A O 1
ATOM 931 N N . LEU A 1 118 ? -10.312 -23.766 -5.129 1 85.19 118 LEU A N 1
ATOM 932 C CA . LEU A 1 118 ? -10.422 -22.312 -5.02 1 85.19 118 LEU A CA 1
ATOM 933 C C . LEU A 1 118 ? -9.344 -21.766 -4.09 1 85.19 118 LEU A C 1
ATOM 935 O O . LEU A 1 118 ? -8.914 -22.438 -3.158 1 85.19 118 LEU A O 1
ATOM 939 N N . HIS A 1 119 ? -8.867 -20.641 -4.555 1 90.69 119 HIS A N 1
ATOM 940 C CA . HIS A 1 119 ? -8.148 -19.812 -3.594 1 90.69 119 HIS A CA 1
ATOM 941 C C . HIS A 1 119 ? -9.094 -19.266 -2.529 1 90.69 119 HIS A C 1
ATOM 943 O O . HIS A 1 119 ? -10.039 -18.531 -2.846 1 90.69 119 HIS A O 1
ATOM 949 N N . ARG A 1 120 ? -8.898 -19.484 -1.45 1 88.94 120 ARG A N 1
ATOM 950 C CA . ARG A 1 120 ? -9.836 -19.281 -0.35 1 88.94 120 ARG A CA 1
ATOM 951 C C . ARG A 1 120 ? -10.25 -17.812 -0.245 1 88.94 120 ARG A C 1
ATOM 953 O O . ARG A 1 120 ? -11.43 -17.5 -0.076 1 88.94 120 ARG A O 1
ATOM 960 N N . ASP A 1 121 ? -9.344 -16.922 -0.379 1 89.56 121 ASP A N 1
ATOM 961 C CA . ASP A 1 121 ? -9.602 -15.531 -0.035 1 89.56 121 ASP A CA 1
ATOM 962 C C . ASP A 1 121 ? -10.172 -14.766 -1.227 1 89.56 121 ASP A C 1
ATOM 964 O O . ASP A 1 121 ? -10.867 -13.766 -1.052 1 89.56 121 ASP A O 1
ATOM 968 N N . CYS A 1 122 ? -9.828 -15.125 -2.424 1 91.88 122 CYS A N 1
ATOM 969 C CA . CYS A 1 122 ? -10.305 -14.336 -3.553 1 91.88 122 CYS A CA 1
ATOM 970 C C . CYS A 1 122 ? -11.398 -15.07 -4.316 1 91.88 122 CYS A C 1
ATOM 972 O O . CYS A 1 122 ? -12.086 -14.477 -5.145 1 91.88 122 CYS A O 1
ATOM 974 N N . GLY A 1 123 ? -11.562 -16.344 -4.074 1 90.5 123 GLY A N 1
ATOM 975 C CA . GLY A 1 123 ? -12.625 -17.109 -4.707 1 90.5 123 GLY A CA 1
ATOM 976 C C . GLY A 1 123 ? -12.32 -17.469 -6.148 1 90.5 123 GLY A C 1
ATOM 977 O O . GLY A 1 123 ? -13.172 -18.016 -6.848 1 90.5 123 GLY A O 1
ATOM 978 N N . HIS A 1 124 ? -11.148 -17.172 -6.637 1 91.5 124 HIS A N 1
ATOM 979 C CA . HIS A 1 124 ? -10.758 -17.531 -8 1 91.5 124 HIS A CA 1
ATOM 980 C C . HIS A 1 124 ? -10.32 -19 -8.078 1 91.5 124 HIS A C 1
ATOM 982 O O . HIS A 1 124 ? -9.773 -19.531 -7.117 1 91.5 124 HIS A O 1
ATOM 988 N N . VAL A 1 125 ? -10.508 -19.531 -9.203 1 90.38 125 VAL A N 1
ATOM 989 C CA . VAL A 1 125 ? -10.172 -20.938 -9.406 1 90.38 125 VAL A CA 1
ATOM 990 C C . VAL A 1 125 ? -8.68 -21.078 -9.672 1 90.38 125 VAL A C 1
ATOM 992 O O . VAL A 1 125 ? -8.078 -20.234 -10.352 1 90.38 125 VAL A O 1
ATOM 995 N N . HIS A 1 126 ? -8.141 -22.172 -9.086 1 91.62 126 HIS A N 1
ATOM 996 C CA . HIS A 1 126 ? -6.758 -22.5 -9.422 1 91.62 126 HIS A CA 1
ATOM 997 C C . HIS A 1 126 ? -6.684 -23.281 -10.734 1 91.62 126 HIS A C 1
ATOM 999 O O . HIS A 1 126 ? -7.426 -24.234 -10.938 1 91.62 126 HIS A O 1
ATOM 1005 N N . THR A 1 127 ? -5.816 -22.922 -11.625 1 88.94 127 THR A N 1
ATOM 1006 C CA . THR A 1 127 ? -5.777 -23.531 -12.945 1 88.94 127 THR A CA 1
ATOM 1007 C C . THR A 1 127 ? -4.469 -24.297 -13.141 1 88.94 127 THR A C 1
ATOM 1009 O O . THR A 1 127 ? -4.07 -24.562 -14.281 1 88.94 127 THR A O 1
ATOM 1012 N N . GLY A 1 128 ? -3.801 -24.562 -12.031 1 92.31 128 GLY A N 1
ATOM 1013 C CA . GLY A 1 128 ? -2.48 -25.156 -12.148 1 92.31 128 GLY A CA 1
ATOM 1014 C C . GLY A 1 128 ? -1.414 -24.172 -12.57 1 92.31 128 GLY A C 1
ATOM 1015 O O . GLY A 1 128 ? -1.625 -22.953 -12.516 1 92.31 128 GLY A O 1
ATOM 1016 N N . MET A 1 129 ? -0.233 -24.734 -12.891 1 92.06 129 MET A N 1
ATOM 1017 C CA . MET A 1 129 ? 0.899 -23.906 -13.312 1 92.06 129 MET A CA 1
ATOM 1018 C C . MET A 1 129 ? 1.595 -24.531 -14.523 1 92.06 129 MET A C 1
ATOM 1020 O O . MET A 1 129 ? 1.644 -25.75 -14.656 1 92.06 129 MET A O 1
ATOM 1024 N N . PRO A 1 130 ? 2.082 -23.672 -15.344 1 90.12 130 PRO A N 1
ATOM 1025 C CA . PRO A 1 130 ? 2.832 -24.219 -16.469 1 90.12 130 PRO A CA 1
ATOM 1026 C C . PRO A 1 130 ? 4.086 -24.969 -16.047 1 90.12 130 PRO A C 1
ATOM 1028 O O . PRO A 1 130 ? 4.738 -24.594 -15.062 1 90.12 130 PRO A O 1
ATOM 1031 N N . MET A 1 131 ? 4.375 -25.969 -16.781 1 92.88 131 MET A N 1
ATOM 1032 C CA . MET A 1 131 ? 5.582 -26.734 -16.5 1 92.88 131 MET A CA 1
ATOM 1033 C C . MET A 1 131 ? 6.832 -25.891 -16.672 1 92.88 131 MET A C 1
ATOM 1035 O O . MET A 1 131 ? 6.957 -25.156 -17.656 1 92.88 131 MET A O 1
ATOM 1039 N N . PRO A 1 132 ? 7.711 -26.047 -15.711 1 92.69 132 PRO A N 1
ATOM 1040 C CA . PRO A 1 132 ? 8.984 -25.344 -15.867 1 92.69 132 PRO A CA 1
ATOM 1041 C C . PRO A 1 132 ? 9.766 -25.797 -17.094 1 92.69 132 PRO A C 1
ATOM 1043 O O . PRO A 1 132 ? 9.703 -26.969 -17.469 1 92.69 132 PRO A O 1
ATOM 1046 N N . THR A 1 133 ? 10.602 -24.906 -17.594 1 90.06 133 THR A N 1
ATOM 1047 C CA . THR A 1 133 ? 11.266 -25.188 -18.859 1 90.06 133 THR A CA 1
ATOM 1048 C C . THR A 1 133 ? 12.758 -25.438 -18.641 1 90.06 133 THR A C 1
ATOM 1050 O O . THR A 1 133 ? 13.5 -25.672 -19.594 1 90.06 133 THR A O 1
ATOM 1053 N N . ASN A 1 134 ? 13.195 -25.266 -17.5 1 91.19 134 ASN A N 1
ATOM 1054 C CA . ASN A 1 134 ? 14.586 -25.531 -17.141 1 91.19 134 ASN A CA 1
ATOM 1055 C C . ASN A 1 134 ? 14.727 -25.906 -15.664 1 91.19 134 ASN A C 1
ATOM 1057 O O . ASN A 1 134 ? 13.766 -25.812 -14.898 1 91.19 134 ASN A O 1
ATOM 1061 N N . VAL A 1 135 ? 15.883 -26.297 -15.305 1 93.56 135 VAL A N 1
ATOM 1062 C CA . VAL A 1 135 ? 16.141 -26.812 -13.969 1 93.56 135 VAL A CA 1
ATOM 1063 C C . VAL A 1 135 ? 16 -25.688 -12.945 1 93.56 135 VAL A C 1
ATOM 1065 O O . VAL A 1 135 ? 15.508 -25.906 -11.836 1 93.56 135 VAL A O 1
ATOM 1068 N N . GLU A 1 136 ? 16.438 -24.484 -13.266 1 91.81 136 GLU A N 1
ATOM 1069 C CA . GLU A 1 136 ? 16.328 -23.359 -12.352 1 91.81 136 GLU A CA 1
ATOM 1070 C C . GLU A 1 136 ? 14.867 -23.078 -11.992 1 91.81 136 GLU A C 1
ATOM 1072 O O . GLU A 1 136 ? 14.547 -22.828 -10.828 1 91.81 136 GLU A O 1
ATOM 1077 N N . ALA A 1 137 ? 14.07 -23.172 -12.945 1 91.25 137 ALA A N 1
ATOM 1078 C CA . ALA A 1 137 ? 12.641 -22.969 -12.727 1 91.25 137 ALA A CA 1
ATOM 1079 C C . ALA A 1 137 ? 12.039 -24.094 -11.883 1 91.25 137 ALA A C 1
ATOM 1081 O O . ALA A 1 137 ? 11.117 -23.859 -11.109 1 91.25 137 ALA A O 1
ATOM 1082 N N . ILE A 1 138 ? 12.57 -25.297 -12.07 1 94.5 138 ILE A N 1
ATOM 1083 C CA . ILE A 1 138 ? 12.109 -26.422 -11.266 1 94.5 138 ILE A CA 1
ATOM 1084 C C . ILE A 1 138 ? 12.391 -26.156 -9.789 1 94.5 138 ILE A C 1
ATOM 1086 O O . ILE A 1 138 ? 11.547 -26.406 -8.93 1 94.5 138 ILE A O 1
ATOM 1090 N N . LYS A 1 139 ? 13.508 -25.625 -9.531 1 92.44 139 LYS A N 1
ATOM 1091 C CA . LYS A 1 139 ? 13.93 -25.375 -8.156 1 92.44 139 LYS A CA 1
ATOM 1092 C C . LYS A 1 139 ? 13.039 -24.328 -7.484 1 92.44 139 LYS A C 1
ATOM 1094 O O . LYS A 1 139 ? 12.93 -24.297 -6.258 1 92.44 139 LYS A O 1
ATOM 1099 N N . LYS A 1 140 ? 12.438 -23.5 -8.273 1 92 140 LYS A N 1
ATOM 1100 C CA . LYS A 1 140 ? 11.578 -22.438 -7.742 1 92 140 LYS A CA 1
ATOM 1101 C C . LYS A 1 140 ? 10.109 -22.844 -7.785 1 92 140 LYS A C 1
ATOM 1103 O O . LYS A 1 140 ? 9.234 -22.078 -7.383 1 92 140 LYS A O 1
ATOM 1108 N N . PHE A 1 141 ? 9.859 -24.047 -8.25 1 94.88 141 PHE A N 1
ATOM 1109 C CA . PHE A 1 141 ? 8.492 -24.547 -8.383 1 94.88 141 PHE A CA 1
ATOM 1110 C C . PHE A 1 141 ? 7.98 -25.078 -7.051 1 94.88 141 PHE A C 1
ATOM 1112 O O . PHE A 1 141 ? 8.719 -25.719 -6.305 1 94.88 141 PHE A O 1
ATOM 1119 N N . PRO A 1 142 ? 6.762 -24.75 -6.738 1 95 142 PRO A N 1
ATOM 1120 C CA . PRO A 1 142 ? 6.25 -25.203 -5.441 1 95 142 PRO A CA 1
ATOM 1121 C C . PRO A 1 142 ? 6.062 -26.719 -5.391 1 95 142 PRO A C 1
ATOM 1123 O O . PRO A 1 142 ? 5.84 -27.359 -6.422 1 95 142 PRO A O 1
ATOM 1126 N N . PRO A 1 143 ? 6.176 -27.328 -4.195 1 96.06 143 PRO A N 1
ATOM 1127 C CA . PRO A 1 143 ? 5.871 -28.75 -4.051 1 96.06 143 PRO A CA 1
ATOM 1128 C C . PRO A 1 143 ? 4.398 -29.062 -4.285 1 96.06 143 PRO A C 1
ATOM 1130 O O . PRO A 1 143 ? 3.543 -28.188 -4.145 1 96.06 143 PRO A O 1
ATOM 1133 N N . THR A 1 144 ? 4.152 -30.312 -4.672 1 96.12 144 THR A N 1
ATOM 1134 C CA . THR A 1 144 ? 2.768 -30.75 -4.828 1 96.12 144 THR A CA 1
ATOM 1135 C C . THR A 1 144 ? 2.078 -30.859 -3.473 1 96.12 144 THR A C 1
ATOM 1137 O O . THR A 1 144 ? 2.734 -30.797 -2.432 1 96.12 144 THR A O 1
ATOM 1140 N N . LEU A 1 145 ? 0.764 -30.969 -3.494 1 94.19 145 LEU A N 1
ATOM 1141 C CA . LEU A 1 145 ? 0 -31.094 -2.258 1 94.19 145 LEU A CA 1
ATOM 1142 C C . LEU A 1 145 ? 0.48 -32.312 -1.444 1 94.19 145 LEU A C 1
ATOM 1144 O O . LEU A 1 145 ? 0.617 -32.219 -0.222 1 94.19 145 LEU A O 1
ATOM 1148 N N . SER A 1 146 ? 0.792 -33.375 -2.105 1 93.81 146 SER A N 1
ATOM 1149 C CA . SER A 1 146 ? 1.248 -34.594 -1.432 1 93.81 146 SER A CA 1
ATOM 1150 C C . SER A 1 146 ? 2.639 -34.406 -0.835 1 93.81 146 SER A C 1
ATOM 1152 O O . SER A 1 146 ? 3.043 -35.156 0.058 1 93.81 146 SER A O 1
ATOM 1154 N N . GLU A 1 147 ? 3.352 -33.406 -1.263 1 95.75 147 GLU A N 1
ATOM 1155 C CA . GLU A 1 147 ? 4.699 -33.125 -0.781 1 95.75 147 GLU A CA 1
ATOM 1156 C C . GLU A 1 147 ? 4.703 -31.969 0.205 1 95.75 147 GLU A C 1
ATOM 1158 O O . GLU A 1 147 ? 5.762 -31.438 0.544 1 95.75 147 GLU A O 1
ATOM 1163 N N . GLY A 1 148 ? 3.568 -31.453 0.476 1 92.19 148 GLY A N 1
ATOM 1164 C CA . GLY A 1 148 ? 3.471 -30.406 1.483 1 92.19 148 GLY A CA 1
ATOM 1165 C C . GLY A 1 148 ? 3.172 -29.047 0.899 1 92.19 148 GLY A C 1
ATOM 1166 O O . GLY A 1 148 ? 3.146 -28.047 1.623 1 92.19 148 GLY A O 1
ATOM 1167 N N . GLY A 1 149 ? 3.049 -29 -0.4 1 91.56 149 GLY A N 1
ATOM 1168 C CA . GLY A 1 149 ? 2.656 -27.75 -1.014 1 91.56 149 GLY A CA 1
ATOM 1169 C C . GLY A 1 149 ? 1.248 -27.312 -0.647 1 91.56 149 GLY A C 1
ATOM 1170 O O . GLY A 1 149 ? 0.433 -28.141 -0.224 1 91.56 149 GLY A O 1
ATOM 1171 N N . VAL A 1 150 ? 0.989 -25.969 -0.708 1 91.31 150 VAL A N 1
ATOM 1172 C CA . VAL A 1 150 ? -0.327 -25.438 -0.371 1 91.31 150 VAL A CA 1
ATOM 1173 C C . VAL A 1 150 ? -0.781 -24.469 -1.455 1 91.31 150 VAL A C 1
ATOM 1175 O O . VAL A 1 150 ? 0.045 -23.812 -2.102 1 91.31 150 VAL A O 1
ATOM 1178 N N . VAL A 1 151 ? -2.092 -24.531 -1.628 1 92.56 151 VAL A N 1
ATOM 1179 C CA . VAL A 1 151 ? -2.666 -23.531 -2.527 1 92.56 151 VAL A CA 1
ATOM 1180 C C . VAL A 1 151 ? -2.719 -22.188 -1.827 1 92.56 151 VAL A C 1
ATOM 1182 O O . VAL A 1 151 ? -3.186 -22.078 -0.691 1 92.56 151 VAL A O 1
ATOM 1185 N N . ALA A 1 152 ? -2.189 -21.219 -2.496 1 92.5 152 ALA A N 1
ATOM 1186 C CA . ALA A 1 152 ? -2.18 -19.875 -1.918 1 92.5 152 ALA A CA 1
ATOM 1187 C C . ALA A 1 152 ? -3.6 -19.391 -1.641 1 92.5 152 ALA A C 1
ATOM 1189 O O . ALA A 1 152 ? -4.535 -19.75 -2.363 1 92.5 152 ALA A O 1
ATOM 1190 N N . ASP A 1 153 ? -3.746 -18.531 -0.673 1 90.69 153 ASP A N 1
ATOM 1191 C CA . ASP A 1 153 ? -5.055 -18.016 -0.295 1 90.69 153 ASP A CA 1
ATOM 1192 C C . ASP A 1 153 ? -5.629 -17.125 -1.393 1 90.69 153 ASP A C 1
ATOM 1194 O O . ASP A 1 153 ? -6.844 -17.078 -1.599 1 90.69 153 ASP A O 1
ATOM 1198 N N . LYS A 1 154 ? -4.727 -16.469 -2.07 1 93.56 154 LYS A N 1
ATOM 1199 C CA . LYS A 1 154 ? -5.102 -15.641 -3.213 1 93.56 154 LYS A CA 1
ATOM 1200 C C . LYS A 1 154 ? -4.309 -16.031 -4.457 1 93.56 154 LYS A C 1
ATOM 1202 O O . LYS A 1 154 ? -3.143 -16.422 -4.363 1 93.56 154 LYS A O 1
ATOM 1207 N N . CYS A 1 155 ? -4.941 -15.891 -5.598 1 93.88 155 CYS A N 1
ATOM 1208 C CA . CYS A 1 155 ? -4.23 -16.188 -6.836 1 93.88 155 CYS A CA 1
ATOM 1209 C C . CYS A 1 155 ? -3.152 -15.148 -7.113 1 93.88 155 CYS A C 1
ATOM 1211 O O . CYS A 1 155 ? -3.125 -14.094 -6.484 1 93.88 155 CYS A O 1
ATOM 1213 N N . GLY A 1 156 ? -2.264 -15.453 -7.98 1 94.12 156 GLY A N 1
ATOM 1214 C CA . GLY A 1 156 ? -1.179 -14.539 -8.312 1 94.12 156 GLY A CA 1
ATOM 1215 C C . GLY A 1 156 ? -1.662 -13.188 -8.805 1 94.12 156 GLY A C 1
ATOM 1216 O O . GLY A 1 156 ? -1.092 -12.156 -8.453 1 94.12 156 GLY A O 1
ATOM 1217 N N . ASP A 1 157 ? -2.678 -13.203 -9.625 1 94.62 157 ASP A N 1
ATOM 1218 C CA . ASP A 1 157 ? -3.232 -11.969 -10.172 1 94.62 157 ASP A CA 1
ATOM 1219 C C . ASP A 1 157 ? -3.729 -11.055 -9.055 1 94.62 157 ASP A C 1
ATOM 1221 O O . ASP A 1 157 ? -3.428 -9.852 -9.047 1 94.62 157 ASP A O 1
ATOM 1225 N N . CYS A 1 158 ? -4.438 -11.602 -8.148 1 95.88 158 CYS A N 1
ATOM 1226 C CA . CYS A 1 158 ? -4.984 -10.82 -7.039 1 95.88 158 CYS A CA 1
ATOM 1227 C C . CYS A 1 158 ? -3.871 -10.328 -6.121 1 95.88 158 CYS A C 1
ATOM 1229 O O . CYS A 1 158 ? -3.93 -9.203 -5.617 1 95.88 158 CYS A O 1
ATOM 1231 N N . GLN A 1 159 ? -2.857 -11.148 -5.91 1 96.19 159 GLN A N 1
ATOM 1232 C CA . GLN A 1 159 ? -1.724 -10.734 -5.094 1 96.19 159 GLN A CA 1
ATOM 1233 C C . GLN A 1 159 ? -1.007 -9.539 -5.711 1 96.19 159 GLN A C 1
ATOM 1235 O O . GLN A 1 159 ? -0.716 -8.555 -5.02 1 96.19 159 GLN A O 1
ATOM 1240 N N . VAL A 1 160 ? -0.777 -9.609 -6.988 1 97.31 160 VAL A N 1
ATOM 1241 C CA . VAL A 1 160 ? -0.074 -8.531 -7.676 1 97.31 160 VAL A CA 1
ATOM 1242 C C . VAL A 1 160 ? -0.929 -7.27 -7.664 1 97.31 160 VAL A C 1
ATOM 1244 O O . VAL A 1 160 ? -0.415 -6.168 -7.461 1 97.31 160 VAL A O 1
ATOM 1247 N N . THR A 1 161 ? -2.174 -7.438 -7.871 1 97.25 161 THR A N 1
ATOM 1248 C CA . THR A 1 161 ? -3.084 -6.297 -7.844 1 97.25 161 THR A CA 1
ATOM 1249 C C . THR A 1 161 ? -3.021 -5.59 -6.492 1 97.25 161 THR A C 1
ATOM 1251 O O . THR A 1 161 ? -2.961 -4.363 -6.434 1 97.25 161 THR A O 1
ATOM 1254 N N . GLU A 1 162 ? -3.006 -6.355 -5.461 1 96.69 162 GLU A N 1
ATOM 1255 C CA . GLU A 1 162 ? -2.918 -5.777 -4.121 1 96.69 162 GLU A CA 1
ATOM 1256 C C . GLU A 1 162 ? -1.593 -5.051 -3.92 1 96.69 162 GLU A C 1
ATOM 1258 O O . GLU A 1 162 ? -1.55 -3.994 -3.287 1 96.69 162 GLU A O 1
ATOM 1263 N N . ILE A 1 163 ? -0.562 -5.621 -4.391 1 97.56 163 ILE A N 1
ATOM 1264 C CA . ILE A 1 163 ? 0.757 -5.004 -4.297 1 97.56 163 ILE A CA 1
ATOM 1265 C C . ILE A 1 163 ? 0.748 -3.66 -5.023 1 97.56 163 ILE A C 1
ATOM 1267 O O . ILE A 1 163 ? 1.201 -2.65 -4.477 1 97.56 163 ILE A O 1
ATOM 1271 N N . ILE A 1 164 ? 0.198 -3.65 -6.199 1 97.75 164 ILE A N 1
ATOM 1272 C CA . ILE A 1 164 ? 0.131 -2.439 -7.008 1 97.75 164 ILE A CA 1
ATOM 1273 C C . ILE A 1 164 ? -0.683 -1.374 -6.277 1 97.75 164 ILE A C 1
ATOM 1275 O O . ILE A 1 164 ? -0.266 -0.217 -6.191 1 97.75 164 ILE A O 1
ATOM 1279 N N . LEU A 1 165 ? -1.773 -1.765 -5.734 1 97.12 165 LEU A N 1
ATOM 1280 C CA . LEU A 1 165 ? -2.615 -0.831 -4.996 1 97.12 165 LEU A CA 1
ATOM 1281 C C . LEU A 1 165 ? -1.882 -0.287 -3.775 1 97.12 165 LEU A C 1
ATOM 1283 O O . LEU A 1 165 ? -1.922 0.916 -3.508 1 97.12 165 LEU A O 1
ATOM 1287 N N . GLY A 1 166 ? -1.244 -1.157 -3.045 1 97.31 166 GLY A N 1
ATOM 1288 C CA . GLY A 1 166 ? -0.487 -0.737 -1.876 1 97.31 166 GLY A CA 1
ATOM 1289 C C . GLY A 1 166 ? 0.578 0.296 -2.195 1 97.31 166 GLY A C 1
ATOM 1290 O O . GLY A 1 166 ? 0.657 1.336 -1.537 1 97.31 166 GLY A O 1
ATOM 1291 N N . ILE A 1 167 ? 1.337 0.007 -3.211 1 97.25 167 ILE A N 1
ATOM 1292 C CA . ILE A 1 167 ? 2.404 0.918 -3.607 1 97.25 167 ILE A CA 1
ATOM 1293 C C . IL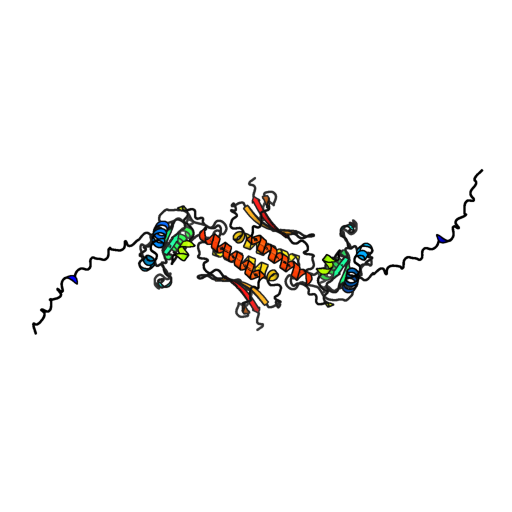E A 1 167 ? 1.806 2.236 -4.09 1 97.25 167 ILE A C 1
ATOM 1295 O O . ILE A 1 167 ? 2.354 3.309 -3.826 1 97.25 167 ILE A O 1
ATOM 1299 N N . ASN A 1 168 ? 0.736 2.15 -4.801 1 96 168 ASN A N 1
ATOM 1300 C CA . ASN A 1 168 ? 0.09 3.354 -5.312 1 96 168 ASN A CA 1
ATOM 1301 C C . ASN A 1 168 ? -0.322 4.293 -4.18 1 96 168 ASN A C 1
ATOM 1303 O O . ASN A 1 168 ? -0.175 5.508 -4.293 1 96 168 ASN A O 1
ATOM 1307 N N . TYR A 1 169 ? -0.809 3.729 -3.133 1 95.5 169 TYR A N 1
ATOM 1308 C CA . TYR A 1 169 ? -1.21 4.523 -1.979 1 95.5 169 TYR A CA 1
ATOM 1309 C C . TYR A 1 169 ? 0.005 5.117 -1.275 1 95.5 169 TYR A C 1
ATOM 1311 O O . TYR A 1 169 ? -0.07 6.207 -0.708 1 95.5 169 TYR A O 1
ATOM 1319 N N . LEU A 1 170 ? 1.114 4.445 -1.346 1 95.94 170 LEU A N 1
ATOM 1320 C CA . LEU A 1 170 ? 2.299 4.867 -0.606 1 95.94 170 LEU A CA 1
ATOM 1321 C C . LEU A 1 170 ? 3.156 5.809 -1.445 1 95.94 170 LEU A C 1
ATOM 1323 O O . LEU A 1 170 ? 3.988 6.543 -0.907 1 95.94 170 LEU A O 1
ATOM 1327 N N . ALA A 1 171 ? 2.957 5.812 -2.713 1 93.75 171 ALA A N 1
ATOM 1328 C CA . ALA A 1 171 ? 3.822 6.512 -3.656 1 93.75 171 ALA A CA 1
ATOM 1329 C C . ALA A 1 171 ? 3.902 8 -3.326 1 93.75 171 ALA A C 1
ATOM 1331 O O . ALA A 1 171 ? 4.992 8.578 -3.293 1 93.75 171 ALA A O 1
ATOM 1332 N N . PRO A 1 172 ? 2.811 8.68 -3.023 1 90.38 172 PRO A N 1
ATOM 1333 C CA . PRO A 1 172 ? 2.904 10.109 -2.73 1 90.38 172 PRO A CA 1
ATOM 1334 C C . PRO A 1 172 ? 3.826 10.414 -1.551 1 90.38 172 PRO A C 1
ATOM 1336 O O . PRO A 1 172 ? 4.543 11.414 -1.563 1 90.38 172 PRO A O 1
ATOM 1339 N N . THR A 1 173 ? 3.809 9.594 -0.57 1 91.81 173 THR A N 1
ATOM 1340 C CA . THR A 1 173 ? 4.652 9.781 0.605 1 91.81 173 THR A CA 1
ATOM 1341 C C . THR A 1 173 ? 6.105 9.43 0.291 1 91.81 173 THR A C 1
ATOM 1343 O O . THR A 1 173 ? 7.023 10.148 0.688 1 91.81 173 THR A O 1
ATOM 1346 N N . LEU A 1 174 ? 6.27 8.414 -0.435 1 93.12 174 LEU A N 1
ATOM 1347 C CA . LEU A 1 174 ? 7.609 7.891 -0.667 1 93.12 174 LEU A CA 1
ATOM 1348 C C . LEU A 1 174 ? 8.32 8.68 -1.766 1 93.12 174 LEU A C 1
ATOM 1350 O O . LEU A 1 174 ? 9.547 8.68 -1.84 1 93.12 174 LEU A O 1
ATOM 1354 N N . LEU A 1 175 ? 7.562 9.258 -2.652 1 88.62 175 LEU A N 1
ATOM 1355 C CA . LEU A 1 175 ? 8.109 10.078 -3.727 1 88.62 175 LEU A CA 1
ATOM 1356 C C . LEU A 1 175 ? 7.832 11.555 -3.477 1 88.62 175 LEU A C 1
ATOM 1358 O O . LEU A 1 175 ? 7.59 12.312 -4.422 1 88.62 175 LEU A O 1
ATOM 1362 N N . SER A 1 176 ? 7.758 12 -2.352 1 77.56 176 SER A N 1
ATOM 1363 C CA . SER A 1 176 ? 7.371 13.344 -1.95 1 77.56 176 SER A CA 1
ATOM 1364 C C . SER A 1 176 ? 8.266 14.398 -2.598 1 77.56 176 SER A C 1
ATOM 1366 O O . SER A 1 176 ? 7.906 15.57 -2.67 1 77.56 176 SER A O 1
ATOM 1368 N N . SER A 1 177 ? 9.328 13.992 -3.154 1 69.19 177 SER A N 1
ATOM 1369 C CA . SER A 1 177 ? 10.242 14.938 -3.783 1 69.19 177 SER A CA 1
ATOM 1370 C C . SER A 1 177 ? 9.773 15.32 -5.184 1 69.19 177 SER A C 1
ATOM 1372 O O . SER A 1 177 ? 10.227 16.312 -5.75 1 69.19 177 SER A O 1
ATOM 1374 N N . ILE A 1 178 ? 8.734 14.547 -5.57 1 75.81 178 ILE A N 1
ATOM 1375 C CA . ILE A 1 178 ? 8.242 14.805 -6.918 1 75.81 178 ILE A CA 1
ATOM 1376 C C . ILE A 1 178 ? 7.066 15.773 -6.855 1 75.81 178 ILE A C 1
ATOM 1378 O O . ILE A 1 178 ? 6.055 15.5 -6.211 1 75.81 178 ILE A O 1
ATOM 1382 N N . GLU A 1 179 ? 7.242 16.875 -7.387 1 79.5 179 GLU A N 1
ATOM 1383 C CA . GLU A 1 179 ? 6.172 17.859 -7.48 1 79.5 179 GLU A CA 1
ATOM 1384 C C . GLU A 1 179 ? 5.277 17.594 -8.688 1 79.5 179 GLU A C 1
ATOM 1386 O O . GLU A 1 179 ? 5.723 17.672 -9.828 1 79.5 179 GLU A O 1
ATOM 1391 N N . LEU A 1 180 ? 4.094 17.203 -8.297 1 84.94 180 LEU A N 1
ATOM 1392 C CA . LEU A 1 180 ? 3.16 16.891 -9.375 1 84.94 180 LEU A CA 1
ATOM 1393 C C . LEU A 1 180 ? 2.26 18.078 -9.688 1 84.94 180 LEU A C 1
ATOM 1395 O O . LEU A 1 180 ? 1.816 18.781 -8.773 1 84.94 180 LEU A O 1
ATOM 1399 N N . GLU A 1 181 ? 2.135 18.281 -10.984 1 83.94 181 GLU A N 1
ATOM 1400 C CA . GLU A 1 181 ? 1.153 19.281 -11.422 1 83.94 181 GLU A CA 1
ATOM 1401 C C . GLU A 1 181 ? -0.267 18.734 -11.312 1 83.94 181 GLU A C 1
ATOM 1403 O O . GLU A 1 181 ? -0.463 17.531 -11.125 1 83.94 181 GLU A O 1
ATOM 1408 N N . GLU A 1 182 ? -1.246 19.547 -11.344 1 81.75 182 GLU A N 1
ATOM 1409 C CA . GLU A 1 182 ? -2.652 19.188 -11.195 1 81.75 182 GLU A CA 1
ATOM 1410 C C . GLU A 1 182 ? -3.084 18.172 -12.242 1 81.75 182 GLU A C 1
ATOM 1412 O O . GLU A 1 182 ? -3.922 17.312 -11.977 1 81.75 182 GLU A O 1
ATOM 1417 N N . ARG A 1 183 ? -2.395 18.266 -13.383 1 84.25 183 ARG A N 1
ATOM 1418 C CA . ARG A 1 183 ? -2.811 17.406 -14.484 1 84.25 183 ARG A CA 1
ATOM 1419 C C . ARG A 1 183 ? -2.029 16.094 -14.477 1 84.25 183 ARG A C 1
ATOM 1421 O O . ARG A 1 183 ? -2.244 15.234 -15.336 1 84.25 183 ARG A O 1
ATOM 1428 N N . GLU A 1 184 ? -1.147 16.047 -13.5 1 88.75 184 GLU A N 1
ATOM 1429 C CA . GLU A 1 184 ? -0.282 14.875 -13.469 1 88.75 184 GLU A CA 1
ATOM 1430 C C . GLU A 1 184 ? -0.741 13.883 -12.398 1 88.75 184 GLU A C 1
ATOM 1432 O O . GLU A 1 184 ? -1.182 14.281 -11.32 1 88.75 184 GLU A O 1
ATOM 1437 N N . VAL A 1 185 ? -0.709 12.602 -12.812 1 89.31 185 VAL A N 1
ATOM 1438 C CA . VAL A 1 185 ? -1.091 11.547 -11.883 1 89.31 185 VAL A CA 1
ATOM 1439 C C . VAL A 1 185 ? -0.063 10.422 -11.93 1 89.31 185 VAL A C 1
ATOM 1441 O O . VAL A 1 185 ? 0.403 10.039 -13.008 1 89.31 185 VAL A O 1
ATOM 1444 N N . LEU A 1 186 ? 0.314 9.938 -10.773 1 91.94 186 LEU A N 1
ATOM 1445 C CA . LEU A 1 186 ? 1.205 8.781 -10.68 1 91.94 186 LEU A CA 1
ATOM 1446 C C . LEU A 1 186 ? 0.411 7.48 -10.68 1 91.94 186 LEU A C 1
ATOM 1448 O O . LEU A 1 186 ? -0.588 7.359 -9.969 1 91.94 186 LEU A O 1
ATOM 1452 N N . CYS A 1 187 ? 0.854 6.52 -11.508 1 94.25 187 CYS A N 1
ATOM 1453 C CA . CYS A 1 187 ? 0.244 5.195 -11.547 1 94.25 187 CYS A CA 1
ATOM 1454 C C . CYS A 1 187 ? 1.301 4.105 -11.438 1 94.25 187 CYS A C 1
ATOM 1456 O O . CYS A 1 187 ? 2.379 4.215 -12.023 1 94.25 187 CYS A O 1
ATOM 1458 N N . VAL A 1 188 ? 0.97 3.141 -10.688 1 96.5 188 VAL A N 1
ATOM 1459 C CA . VAL A 1 188 ? 1.892 2.027 -10.484 1 96.5 188 VAL A CA 1
ATOM 1460 C C . VAL A 1 188 ? 1.571 0.903 -11.469 1 96.5 188 VAL A C 1
ATOM 1462 O O . VAL A 1 188 ? 0.402 0.628 -11.742 1 96.5 188 VAL A O 1
ATOM 1465 N N . ALA A 1 189 ? 2.59 0.268 -11.984 1 96.56 189 ALA A N 1
ATOM 1466 C CA . ALA A 1 189 ? 2.469 -0.883 -12.875 1 96.56 189 ALA A CA 1
ATOM 1467 C C . ALA A 1 189 ? 3.404 -2.01 -12.445 1 96.56 189 ALA A C 1
ATOM 1469 O O . ALA A 1 189 ? 4.336 -1.789 -11.672 1 96.56 189 ALA A O 1
ATOM 1470 N N . ALA A 1 190 ? 3.068 -3.213 -12.844 1 97.31 190 ALA A N 1
ATOM 1471 C CA . ALA A 1 190 ? 3.895 -4.391 -12.594 1 97.31 190 ALA A CA 1
ATOM 1472 C C . ALA A 1 190 ? 3.947 -5.293 -13.82 1 97.31 190 ALA A C 1
ATOM 1474 O O . ALA A 1 190 ? 3.055 -5.254 -14.672 1 97.31 190 ALA A O 1
ATOM 1475 N N . ARG A 1 191 ? 5.027 -6.004 -13.898 1 95.75 191 ARG A N 1
ATOM 1476 C CA . ARG A 1 191 ? 5.148 -6.961 -14.992 1 95.75 191 ARG A CA 1
ATOM 1477 C C . ARG A 1 191 ? 5.93 -8.195 -14.555 1 95.75 191 ARG A C 1
ATOM 1479 O O . ARG A 1 191 ? 6.711 -8.141 -13.602 1 95.75 191 ARG A O 1
ATOM 1486 N N . THR A 1 192 ? 5.645 -9.281 -15.148 1 92.25 192 THR A N 1
ATOM 1487 C CA . THR A 1 192 ? 6.441 -10.5 -15.117 1 92.25 192 THR A CA 1
ATOM 1488 C C . THR A 1 192 ? 6.91 -10.883 -16.516 1 92.25 192 THR A C 1
ATOM 1490 O O . THR A 1 192 ? 6.781 -10.094 -17.453 1 92.25 192 THR A O 1
ATOM 1493 N N . LEU A 1 193 ? 7.523 -12.047 -16.641 1 85.19 193 LEU A N 1
ATOM 1494 C CA . LEU A 1 193 ? 7.973 -12.477 -17.953 1 85.19 193 LEU A CA 1
ATOM 1495 C C . LEU A 1 193 ? 6.781 -12.742 -18.875 1 85.19 193 LEU A C 1
ATOM 1497 O O . LEU A 1 193 ? 6.887 -12.594 -20.094 1 85.19 193 LEU A O 1
ATOM 1501 N N . THR A 1 194 ? 5.574 -13.031 -18.281 1 82.31 194 THR A N 1
ATOM 1502 C CA . THR A 1 194 ? 4.48 -13.5 -19.109 1 82.31 194 THR A CA 1
ATOM 1503 C C . THR A 1 194 ? 3.244 -12.625 -18.922 1 82.31 194 THR A C 1
ATOM 1505 O O . THR A 1 194 ? 2.27 -12.75 -19.672 1 82.31 194 THR A O 1
ATOM 1508 N N . SER A 1 195 ? 3.248 -11.742 -17.922 1 89.31 195 SER A N 1
ATOM 1509 C CA . SER A 1 195 ? 2.045 -10.969 -17.625 1 89.31 195 SER A CA 1
ATOM 1510 C C . SER A 1 195 ? 2.385 -9.523 -17.297 1 89.31 195 SER A C 1
ATOM 1512 O O . SER A 1 195 ? 3.537 -9.203 -17 1 89.31 195 SER A O 1
ATOM 1514 N N . CYS A 1 196 ? 1.382 -8.641 -17.422 1 95.12 196 CYS A N 1
ATOM 1515 C CA . CYS A 1 196 ? 1.535 -7.234 -17.062 1 95.12 196 CYS A CA 1
ATOM 1516 C C . CYS A 1 196 ? 0.261 -6.691 -16.422 1 95.12 196 CYS A C 1
ATOM 1518 O O . CYS A 1 196 ? -0.837 -7.164 -16.719 1 95.12 196 CYS A O 1
ATOM 1520 N N . TRP A 1 197 ? 0.472 -5.812 -15.469 1 95.12 197 TRP A N 1
ATOM 1521 C CA . TRP A 1 197 ? -0.595 -5.129 -14.75 1 95.12 197 TRP A CA 1
ATOM 1522 C C . TRP A 1 197 ? -0.313 -3.631 -14.648 1 95.12 197 TRP A C 1
ATOM 1524 O O . TRP A 1 197 ? 0.844 -3.209 -14.68 1 95.12 197 TRP A O 1
ATOM 1534 N N . GLY A 1 198 ? -1.435 -2.857 -14.555 1 93.75 198 GLY A N 1
ATOM 1535 C CA . GLY A 1 198 ? -1.205 -1.435 -14.359 1 93.75 198 GLY A CA 1
ATOM 1536 C C . GLY A 1 198 ? -2.471 -0.667 -14.031 1 93.75 198 GLY A C 1
ATOM 1537 O O . GLY A 1 198 ? -3.553 -1.001 -14.516 1 93.75 198 GLY A O 1
ATOM 1538 N N . LEU A 1 199 ? -2.248 0.315 -13.195 1 93.12 199 LEU A N 1
ATOM 1539 C CA . LEU A 1 199 ? -3.33 1.254 -12.914 1 93.12 199 LEU A CA 1
ATOM 1540 C C . LEU A 1 199 ? -3.4 2.332 -13.992 1 93.12 199 LEU A C 1
ATOM 1542 O O . LEU A 1 199 ? -2.391 2.65 -14.625 1 93.12 199 LEU A O 1
ATOM 1546 N N . GLN A 1 200 ? -4.551 2.773 -14.25 1 88.19 200 GLN A N 1
ATOM 1547 C CA . GLN A 1 200 ? -4.766 3.889 -15.172 1 88.19 200 GLN A CA 1
ATOM 1548 C C . GLN A 1 200 ? -5.637 4.965 -14.531 1 88.19 200 GLN A C 1
ATOM 1550 O O . GLN A 1 200 ? -6.457 4.672 -13.656 1 88.19 200 GLN A O 1
ATOM 1555 N N . PRO A 1 201 ? -5.285 6.246 -14.945 1 86.75 201 PRO A N 1
ATOM 1556 C CA . PRO A 1 201 ? -6.133 7.312 -14.414 1 86.75 201 PRO A CA 1
ATOM 1557 C C . PRO A 1 201 ? -7.594 7.176 -14.844 1 86.75 201 PRO A C 1
ATOM 1559 O O . PRO A 1 201 ? -7.883 6.574 -15.883 1 86.75 201 PRO A O 1
ATOM 1562 N N . GLU A 1 202 ? -8.461 7.641 -13.922 1 78.12 202 GLU A N 1
ATOM 1563 C CA . GLU A 1 202 ? -9.875 7.648 -14.281 1 78.12 202 GLU A CA 1
ATOM 1564 C C . GLU A 1 202 ? -10.18 8.742 -15.297 1 78.12 202 GLU A C 1
ATOM 1566 O O . GLU A 1 202 ? -9.898 9.914 -15.062 1 78.12 202 GLU A O 1
ATOM 1571 N N . CYS A 1 203 ? -10.234 8.406 -16.547 1 72.62 203 CYS A N 1
ATOM 1572 C CA . CYS A 1 203 ? -10.539 9.445 -17.531 1 72.62 203 CYS A CA 1
ATOM 1573 C C . CYS A 1 203 ? -11.703 9.031 -18.422 1 72.62 203 CYS A C 1
ATOM 1575 O O . CYS A 1 203 ? -11.82 7.859 -18.797 1 72.62 203 CYS A O 1
ATOM 1577 N N . ASP A 1 204 ? -12.586 9.977 -18.469 1 64.69 204 ASP A N 1
ATOM 1578 C CA . ASP A 1 204 ? -13.75 9.789 -19.328 1 64.69 204 ASP A CA 1
ATOM 1579 C C . ASP A 1 204 ? -13.344 9.742 -20.812 1 64.69 204 ASP A C 1
ATOM 1581 O O . ASP A 1 204 ? -13.969 9.039 -21.609 1 64.69 204 ASP A O 1
ATOM 1585 N N . ASP A 1 205 ? -12.336 10.531 -21.125 1 65 205 ASP A N 1
ATOM 1586 C CA . ASP A 1 205 ? -12.102 10.773 -22.547 1 65 205 ASP A CA 1
ATOM 1587 C C . ASP A 1 205 ? -11.055 9.805 -23.094 1 65 205 ASP A C 1
ATOM 1589 O O . ASP A 1 205 ? -10.523 10.023 -24.188 1 65 205 ASP A O 1
ATOM 1593 N N . GLY A 1 206 ? -10.711 8.805 -22.469 1 67.06 206 GLY A N 1
ATOM 1594 C CA . GLY A 1 206 ? -9.812 7.816 -23.031 1 67.06 206 GLY A CA 1
ATOM 1595 C C . GLY A 1 206 ? -8.352 8.094 -22.719 1 67.06 206 GLY A C 1
ATOM 1596 O O . GLY A 1 206 ? -8 9.195 -22.297 1 67.06 206 GLY A O 1
ATOM 1597 N N . MET A 1 207 ? -7.414 7.238 -22.859 1 75.5 207 MET A N 1
ATOM 1598 C CA . MET A 1 207 ? -6 7.281 -22.5 1 75.5 207 MET A CA 1
ATOM 1599 C C . MET A 1 207 ? -5.184 8.008 -23.562 1 75.5 207 MET A C 1
ATOM 1601 O O . MET A 1 207 ? -4.004 8.289 -23.359 1 75.5 207 MET A O 1
ATOM 1605 N N . GLU A 1 208 ? -5.855 8.422 -24.641 1 77.44 208 GLU A N 1
ATOM 1606 C CA . GLU A 1 208 ? -5.148 9.062 -25.75 1 77.44 208 GLU A CA 1
ATOM 1607 C C . GLU A 1 208 ? -4.707 10.477 -25.375 1 77.44 208 GLU A C 1
ATOM 1609 O O . GLU A 1 208 ? -3.793 11.023 -26 1 77.44 208 GLU A O 1
ATOM 1614 N N . ASN A 1 209 ? -5.289 10.992 -24.422 1 80.31 209 ASN A N 1
ATOM 1615 C CA . ASN A 1 209 ? -5.004 12.383 -24.047 1 80.31 209 ASN A CA 1
ATOM 1616 C C . ASN A 1 209 ? -3.951 12.469 -22.953 1 80.31 209 ASN A C 1
ATOM 1618 O O . ASN A 1 209 ? -3.803 13.508 -22.312 1 80.31 209 ASN A O 1
ATOM 1622 N N . TYR A 1 210 ? -3.188 11.312 -22.828 1 86.62 210 TYR A N 1
ATOM 1623 C CA . TYR A 1 210 ? -2.17 11.352 -21.781 1 86.62 210 TYR A CA 1
ATOM 1624 C C . TYR A 1 210 ? -0.785 11.078 -22.359 1 86.62 210 TYR A C 1
ATOM 1626 O O . TYR A 1 210 ? -0.628 10.234 -23.25 1 86.62 210 TYR A O 1
ATOM 1634 N N . LEU A 1 211 ? 0.117 11.883 -21.906 1 90.5 211 LEU A N 1
ATOM 1635 C CA . LEU A 1 211 ? 1.523 11.531 -22.062 1 90.5 211 LEU A CA 1
ATOM 1636 C C . LEU A 1 211 ? 2.014 10.711 -20.875 1 90.5 211 LEU A C 1
ATOM 1638 O O . LEU A 1 211 ? 1.832 11.117 -19.719 1 90.5 211 LEU A O 1
ATOM 1642 N N . VAL A 1 212 ? 2.502 9.586 -21.25 1 91.62 212 VAL A N 1
ATOM 1643 C CA . VAL A 1 212 ? 2.924 8.688 -20.188 1 91.62 212 VAL A CA 1
ATOM 1644 C C . VAL A 1 212 ? 4.449 8.602 -20.156 1 91.62 212 VAL A C 1
ATOM 1646 O O . VAL A 1 212 ? 5.086 8.383 -21.188 1 91.62 212 VAL A O 1
ATOM 1649 N N . GLN A 1 213 ? 5.062 8.828 -18.891 1 91.88 213 GLN A N 1
ATOM 1650 C CA . GLN A 1 213 ? 6.508 8.727 -18.703 1 91.88 213 GLN A CA 1
ATOM 1651 C C . GLN A 1 213 ? 6.844 7.887 -17.469 1 91.88 213 GLN A C 1
ATOM 1653 O O . GLN A 1 213 ? 6.129 7.93 -16.469 1 91.88 213 GLN A O 1
ATOM 1658 N N . ASN A 1 214 ? 7.879 7.176 -17.625 1 92.75 214 ASN A N 1
ATOM 1659 C CA . ASN A 1 214 ? 8.359 6.422 -16.469 1 92.75 214 ASN A CA 1
ATOM 1660 C C . ASN A 1 214 ? 9.062 7.328 -15.461 1 92.75 214 ASN A C 1
ATOM 1662 O O . ASN A 1 214 ? 9.797 8.234 -15.844 1 92.75 214 ASN A O 1
ATOM 1666 N N . VAL A 1 215 ? 8.797 7.09 -14.25 1 91.75 215 VAL A N 1
ATOM 1667 C CA . VAL A 1 215 ? 9.406 7.84 -13.156 1 91.75 215 VAL A CA 1
ATOM 1668 C C . VAL A 1 215 ? 10.352 6.93 -12.375 1 91.75 215 VAL A C 1
ATOM 1670 O O . VAL A 1 215 ? 10 5.797 -12.031 1 91.75 215 VAL A O 1
ATOM 1673 N N . PRO A 1 216 ? 11.539 7.402 -12.109 1 91.62 216 PRO A N 1
ATOM 1674 C CA . PRO A 1 216 ? 12.422 6.613 -11.25 1 91.62 216 PRO A CA 1
ATOM 1675 C C . PRO A 1 216 ? 11.844 6.379 -9.859 1 91.62 216 PRO A C 1
ATOM 1677 O O . PRO A 1 216 ? 11.188 7.266 -9.305 1 91.62 216 PRO A O 1
ATOM 1680 N N . LEU A 1 217 ? 11.977 5.227 -9.281 1 90.81 217 LEU A N 1
ATOM 1681 C CA . LEU A 1 217 ? 11.367 4.832 -8.016 1 90.81 217 LEU A CA 1
ATOM 1682 C C . LEU A 1 217 ? 12 5.59 -6.855 1 90.81 217 LEU A C 1
ATOM 1684 O O . LEU A 1 217 ? 11.359 5.793 -5.82 1 90.81 217 LEU A O 1
ATOM 1688 N N . GLY A 1 218 ? 13.219 6.109 -7.039 1 88.56 218 GLY A N 1
ATOM 1689 C CA . GLY A 1 218 ? 13.938 6.656 -5.902 1 88.56 218 GLY A CA 1
ATOM 1690 C C . GLY A 1 218 ? 14.453 5.586 -4.953 1 88.56 218 GLY A C 1
ATOM 1691 O O . GLY A 1 218 ? 14.102 4.414 -5.086 1 88.56 218 GLY A O 1
ATOM 1692 N N . ARG A 1 219 ? 15.109 5.98 -3.938 1 89.31 219 ARG A N 1
ATOM 1693 C CA . ARG A 1 219 ? 15.781 5.039 -3.049 1 89.31 219 ARG A CA 1
ATOM 1694 C C . ARG A 1 219 ? 14.781 4.359 -2.117 1 89.31 219 ARG A C 1
ATOM 1696 O O . AR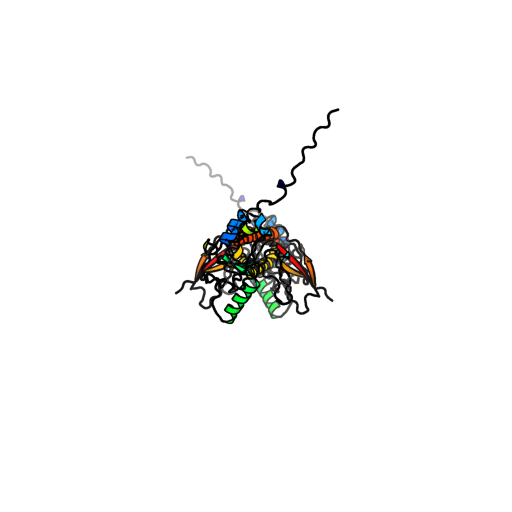G A 1 219 ? 14.805 3.135 -1.964 1 89.31 219 ARG A O 1
ATOM 1703 N N . SER A 1 220 ? 13.914 5.129 -1.55 1 91.25 220 SER A N 1
ATOM 1704 C CA . SER A 1 220 ? 12.961 4.594 -0.578 1 91.25 220 SER A CA 1
ATOM 1705 C C . SER A 1 220 ? 12.023 3.586 -1.223 1 91.25 220 SER A C 1
ATOM 1707 O O . SER A 1 220 ? 11.859 2.471 -0.722 1 91.25 220 SER A O 1
ATOM 1709 N N . LEU A 1 221 ? 11.43 3.965 -2.32 1 93.19 221 LEU A N 1
ATOM 1710 C CA . LEU A 1 221 ? 10.484 3.084 -2.998 1 93.19 221 LEU A CA 1
ATOM 1711 C C . LEU A 1 221 ? 11.195 1.863 -3.57 1 93.19 221 LEU A C 1
ATOM 1713 O O . LEU A 1 221 ? 10.641 0.76 -3.566 1 93.19 221 LEU A O 1
ATOM 1717 N N . GLN A 1 222 ? 12.391 2.02 -4.02 1 93.88 222 GLN A N 1
ATOM 1718 C CA . GLN A 1 222 ? 13.18 0.903 -4.531 1 93.88 222 GLN A CA 1
ATOM 1719 C C . GLN A 1 222 ? 13.414 -0.143 -3.443 1 93.88 222 GLN A C 1
ATOM 1721 O O . GLN A 1 222 ? 13.336 -1.345 -3.705 1 93.88 222 GLN A O 1
ATOM 1726 N N . ARG A 1 223 ? 13.711 0.302 -2.291 1 92.75 223 ARG A N 1
ATOM 1727 C CA . ARG A 1 223 ? 13.922 -0.61 -1.171 1 92.75 223 ARG A CA 1
ATOM 1728 C C . ARG A 1 223 ? 12.656 -1.415 -0.876 1 92.75 223 ARG A C 1
ATOM 1730 O O . ARG A 1 223 ? 12.727 -2.627 -0.662 1 92.75 223 ARG A O 1
ATOM 1737 N N . ILE A 1 224 ? 11.602 -0.728 -0.897 1 93.88 224 ILE A N 1
ATOM 1738 C CA . ILE A 1 224 ? 10.32 -1.383 -0.624 1 93.88 224 ILE A CA 1
ATOM 1739 C C . ILE A 1 224 ? 10.016 -2.395 -1.726 1 93.88 224 ILE A C 1
ATOM 1741 O O . ILE A 1 224 ? 9.625 -3.529 -1.443 1 93.88 224 ILE A O 1
ATOM 1745 N N . CYS A 1 225 ? 10.164 -2.025 -2.955 1 94.5 225 CYS A N 1
ATOM 1746 C CA . CYS A 1 225 ? 9.93 -2.908 -4.094 1 94.5 225 CYS A CA 1
ATOM 1747 C C . CYS A 1 225 ? 10.82 -4.145 -4.016 1 94.5 225 CYS A C 1
ATOM 1749 O O . CYS A 1 225 ? 10.367 -5.254 -4.312 1 94.5 225 CYS A O 1
ATOM 1751 N N . ASN A 1 226 ? 12.031 -3.922 -3.572 1 94.44 226 ASN A N 1
ATOM 1752 C CA . ASN A 1 226 ? 12.953 -5.043 -3.416 1 94.44 226 ASN A CA 1
ATOM 1753 C C . ASN A 1 226 ? 12.469 -6.02 -2.348 1 94.44 226 ASN A C 1
ATOM 1755 O O . ASN A 1 226 ? 12.57 -7.238 -2.521 1 94.44 226 ASN A O 1
ATOM 1759 N N . GLU A 1 227 ? 12.016 -5.465 -1.282 1 93.81 227 GLU A N 1
ATOM 1760 C CA . GLU A 1 227 ? 11.477 -6.312 -0.221 1 93.81 227 GLU A CA 1
ATOM 1761 C C . GLU A 1 227 ? 10.289 -7.125 -0.715 1 93.81 227 GLU A C 1
ATOM 1763 O O . GLU A 1 227 ? 10.195 -8.328 -0.446 1 93.81 227 GLU A O 1
ATOM 1768 N N . ILE A 1 228 ? 9.445 -6.527 -1.442 1 94.81 228 ILE A N 1
ATOM 1769 C CA . ILE A 1 228 ? 8.258 -7.184 -1.976 1 94.81 228 ILE A CA 1
ATOM 1770 C C . ILE A 1 228 ? 8.664 -8.297 -2.938 1 94.81 228 ILE A C 1
ATOM 1772 O O . ILE A 1 228 ? 8.148 -9.414 -2.859 1 94.81 228 ILE A O 1
ATOM 1776 N N . LYS A 1 229 ? 9.562 -7.953 -3.818 1 94.44 229 LYS A N 1
ATOM 1777 C CA . LYS A 1 229 ? 10.062 -8.922 -4.793 1 94.44 229 LYS A CA 1
ATOM 1778 C C . LYS A 1 229 ? 10.641 -10.148 -4.098 1 94.44 229 LYS A C 1
ATOM 1780 O O . LYS A 1 229 ? 10.375 -11.281 -4.5 1 94.44 229 LYS A O 1
ATOM 1785 N N . GLN A 1 230 ? 11.406 -9.906 -3.059 1 93.25 230 GLN A N 1
ATOM 1786 C CA . GLN A 1 230 ? 12.031 -10.992 -2.312 1 93.25 230 GLN A CA 1
ATOM 1787 C C . GLN A 1 230 ? 10.977 -11.867 -1.639 1 93.25 230 GLN A C 1
ATOM 1789 O O . GLN A 1 230 ? 11.062 -13.102 -1.684 1 93.25 230 GLN A O 1
ATOM 1794 N N . ARG A 1 231 ? 9.977 -11.289 -1.098 1 92.88 231 ARG A N 1
ATOM 1795 C CA . ARG A 1 231 ? 8.93 -12.039 -0.418 1 92.88 231 ARG A CA 1
ATOM 1796 C C . ARG A 1 231 ? 8.102 -12.852 -1.414 1 92.88 231 ARG A C 1
ATOM 1798 O O . ARG A 1 231 ? 7.703 -13.977 -1.125 1 92.88 231 ARG A O 1
ATOM 1805 N N . LEU A 1 232 ? 7.836 -12.273 -2.57 1 92.44 232 LEU A N 1
ATOM 1806 C CA . LEU A 1 232 ? 7.098 -12.977 -3.613 1 92.44 232 LEU A CA 1
ATOM 1807 C C . LEU A 1 232 ? 7.863 -14.203 -4.09 1 92.44 232 LEU A C 1
ATOM 1809 O O . LEU A 1 232 ? 7.277 -15.273 -4.289 1 92.44 232 LEU A O 1
ATOM 1813 N N . LYS A 1 233 ? 9.125 -14 -4.254 1 91.25 233 LYS A N 1
ATOM 1814 C CA . LYS A 1 233 ? 9.977 -15.117 -4.672 1 91.25 233 LYS A CA 1
ATOM 1815 C C . LYS A 1 233 ? 9.945 -16.25 -3.648 1 91.25 233 LYS A C 1
ATOM 1817 O O . LYS A 1 233 ? 9.797 -17.406 -4.012 1 91.25 233 LYS A O 1
ATOM 1822 N N . GLU A 1 234 ? 10.031 -15.914 -2.418 1 90.19 234 GLU A N 1
ATOM 1823 C CA . GLU A 1 234 ? 10.039 -16.891 -1.339 1 90.19 234 GLU A CA 1
ATOM 1824 C C . GLU A 1 234 ? 8.695 -17.625 -1.251 1 90.19 234 GLU A C 1
ATOM 1826 O O . GLU A 1 234 ? 8.656 -18.844 -1.058 1 90.19 234 GLU A O 1
ATOM 1831 N N . SER A 1 235 ? 7.652 -16.891 -1.376 1 90.81 235 SER A N 1
ATOM 1832 C CA . SER A 1 235 ? 6.328 -17.484 -1.27 1 90.81 235 SER A CA 1
ATOM 1833 C C . SER A 1 235 ? 6.008 -18.344 -2.494 1 90.81 235 SER A C 1
ATOM 1835 O O . SER A 1 235 ? 5.273 -19.328 -2.396 1 90.81 235 SER A O 1
ATOM 1837 N N . SER A 1 236 ? 6.543 -17.938 -3.654 1 90.06 236 SER A N 1
ATOM 1838 C CA . SER A 1 236 ? 6.25 -18.641 -4.898 1 90.06 236 SER A CA 1
ATOM 1839 C C . SER A 1 236 ? 6.836 -20.047 -4.891 1 90.06 236 SER A C 1
ATOM 1841 O O . SER A 1 236 ? 6.344 -20.938 -5.59 1 90.06 236 SER A O 1
ATOM 1843 N N . SER A 1 237 ? 7.844 -20.297 -4.109 1 90.31 237 SER A N 1
ATOM 1844 C CA . SER A 1 237 ? 8.469 -21.625 -4.039 1 90.31 237 SER A CA 1
ATOM 1845 C C . SER A 1 237 ? 7.73 -22.531 -3.068 1 90.31 237 SER A C 1
ATOM 1847 O O . SER A 1 237 ? 8.016 -23.734 -2.992 1 90.31 237 SER A O 1
ATOM 1849 N N . LYS A 1 238 ? 6.723 -21.984 -2.422 1 90.25 238 LYS A N 1
ATOM 1850 C CA . LYS A 1 238 ? 6.07 -22.766 -1.379 1 90.25 238 LYS A CA 1
ATOM 1851 C C . LYS A 1 238 ? 4.582 -22.938 -1.666 1 90.25 238 LYS A C 1
ATOM 1853 O O . LYS A 1 238 ? 3.953 -23.875 -1.165 1 90.25 238 LYS A O 1
ATOM 1858 N N . THR A 1 239 ? 4.094 -22.016 -2.434 1 92.75 239 THR A N 1
ATOM 1859 C CA . THR A 1 239 ? 2.643 -22.016 -2.582 1 92.75 239 THR A CA 1
ATOM 1860 C C . THR A 1 239 ? 2.25 -21.969 -4.055 1 92.75 239 THR A C 1
ATOM 1862 O O . THR A 1 239 ? 2.971 -21.406 -4.879 1 92.75 239 THR A O 1
ATOM 1865 N N . TRP A 1 240 ? 1.108 -22.594 -4.344 1 94.19 240 TRP A N 1
ATOM 1866 C CA . TRP A 1 240 ? 0.544 -22.609 -5.691 1 94.19 240 TRP A CA 1
ATOM 1867 C C . TRP A 1 240 ? -0.295 -21.375 -5.949 1 94.19 240 TRP A C 1
ATOM 1869 O O . TRP A 1 240 ? -1.343 -21.172 -5.328 1 94.19 240 TRP A O 1
ATOM 1879 N N . LYS A 1 241 ? 0.127 -20.547 -6.949 1 92.88 241 LYS A N 1
ATOM 1880 C CA . LYS A 1 241 ? -0.515 -19.25 -7.152 1 92.88 241 LYS A CA 1
ATOM 1881 C C . LYS A 1 241 ? -1.237 -19.203 -8.5 1 92.88 241 LYS A C 1
ATOM 1883 O O . LYS A 1 241 ? -1.753 -18.156 -8.891 1 92.88 241 LYS A O 1
ATOM 1888 N N . SER A 1 242 ? -1.247 -20.219 -9.227 1 88.25 242 SER A N 1
ATOM 1889 C CA . SER A 1 242 ? -1.938 -20.359 -10.508 1 88.25 242 SER A CA 1
ATOM 1890 C C . SER A 1 242 ? -1.256 -19.547 -11.602 1 88.25 242 SER A C 1
ATOM 1892 O O . SER A 1 242 ? -1.808 -19.391 -12.688 1 88.25 242 SER A O 1
ATOM 1894 N N . MET A 1 243 ? -0.122 -18.938 -11.312 1 86.06 243 MET A N 1
ATOM 1895 C CA . MET A 1 243 ? 0.648 -18.219 -12.328 1 86.06 243 MET A CA 1
ATOM 1896 C C . MET A 1 243 ? 2.125 -18.156 -11.953 1 86.06 243 MET A C 1
ATOM 1898 O O . MET A 1 243 ? 2.482 -18.375 -10.789 1 86.06 243 MET A O 1
ATOM 1902 N N . ASP A 1 244 ? 2.85 -17.891 -12.969 1 84.69 244 ASP A N 1
ATOM 1903 C CA . ASP A 1 244 ? 4.289 -17.719 -12.789 1 84.69 244 ASP A CA 1
ATOM 1904 C C . ASP A 1 244 ? 4.652 -16.266 -12.547 1 84.69 244 ASP A C 1
ATOM 1906 O O . ASP A 1 244 ? 4.398 -15.406 -13.391 1 84.69 244 ASP A O 1
ATOM 1910 N N . LEU A 1 245 ? 5.32 -15.961 -11.43 1 89.06 245 LEU A N 1
ATOM 1911 C CA . LEU A 1 245 ? 5.664 -14.586 -11.086 1 89.06 245 LEU A CA 1
ATOM 1912 C C . LEU A 1 245 ? 7.145 -14.312 -11.328 1 89.06 245 LEU A C 1
ATOM 1914 O O . LEU A 1 245 ? 7.691 -13.32 -10.844 1 89.06 245 LEU A O 1
ATOM 1918 N N . ALA A 1 246 ? 7.727 -15.164 -12.141 1 87.56 246 ALA A N 1
ATOM 1919 C CA . ALA A 1 246 ? 9.133 -14.969 -12.492 1 87.56 246 ALA A CA 1
ATOM 1920 C C . ALA A 1 246 ? 9.336 -13.648 -13.227 1 87.56 246 ALA A C 1
ATOM 1922 O O . ALA A 1 246 ? 8.562 -13.305 -14.133 1 87.56 246 ALA A O 1
ATOM 1923 N N . GLY A 1 247 ? 10.414 -12.93 -12.844 1 90.56 247 GLY A N 1
ATOM 1924 C CA . GLY A 1 247 ? 10.727 -11.672 -13.492 1 90.56 247 GLY A CA 1
ATOM 1925 C C . GLY A 1 247 ? 9.875 -10.516 -12.992 1 90.56 247 GLY A C 1
ATOM 1926 O O . GLY A 1 247 ? 9.734 -9.5 -13.672 1 90.56 247 GLY A O 1
ATOM 1927 N N . PHE A 1 248 ? 9.305 -10.625 -11.836 1 94.88 248 PHE A N 1
ATOM 1928 C CA . PHE A 1 248 ? 8.414 -9.602 -11.281 1 94.88 248 PHE A CA 1
ATOM 1929 C C . PHE A 1 248 ? 9.156 -8.289 -11.094 1 94.88 248 PHE A C 1
ATOM 1931 O O . PHE A 1 248 ? 10.219 -8.25 -10.469 1 94.88 248 PHE A O 1
ATOM 1938 N N . GLU A 1 249 ? 8.531 -7.238 -11.68 1 95.94 249 GLU A N 1
ATOM 1939 C CA . GLU A 1 249 ? 9.078 -5.891 -11.562 1 95.94 249 GLU A CA 1
ATOM 1940 C C . GLU A 1 249 ? 7.969 -4.859 -11.398 1 95.94 249 GLU A C 1
ATOM 1942 O O . GLU A 1 249 ? 6.914 -4.973 -12.023 1 95.94 249 GLU A O 1
ATOM 1947 N N . LEU A 1 250 ? 8.297 -3.887 -10.555 1 96.38 250 LEU A N 1
ATOM 1948 C CA . LEU A 1 250 ? 7.383 -2.773 -10.352 1 96.38 250 LEU A CA 1
ATOM 1949 C C . LEU A 1 250 ? 7.914 -1.503 -11.008 1 96.38 250 LEU A C 1
ATOM 1951 O O . LEU A 1 250 ? 9.125 -1.306 -11.094 1 96.38 250 LEU A O 1
ATOM 1955 N N . SER A 1 251 ? 6.996 -0.725 -11.477 1 95.94 251 SER A N 1
ATOM 1956 C CA . SER A 1 251 ? 7.355 0.569 -12.047 1 95.94 251 SER A CA 1
ATOM 1957 C C . SER A 1 251 ? 6.297 1.622 -11.742 1 95.94 251 SER A C 1
ATOM 1959 O O . SER A 1 251 ? 5.164 1.287 -11.391 1 95.94 251 SER A O 1
ATOM 1961 N N . ILE A 1 252 ? 6.738 2.885 -11.836 1 95.5 252 ILE A N 1
ATOM 1962 C CA . ILE A 1 252 ? 5.832 4.012 -11.656 1 95.5 252 ILE A CA 1
ATOM 1963 C C . ILE A 1 252 ? 5.77 4.84 -12.938 1 95.5 252 ILE A C 1
ATOM 1965 O O . ILE A 1 252 ? 6.805 5.168 -13.523 1 95.5 252 ILE A O 1
ATOM 1969 N N . GLN A 1 253 ? 4.562 5.102 -13.312 1 94 253 GLN A N 1
ATOM 1970 C CA . GLN A 1 253 ? 4.336 5.887 -14.516 1 94 253 GLN A CA 1
ATOM 1971 C C . GLN A 1 253 ? 3.645 7.207 -14.195 1 94 253 GLN A C 1
ATOM 1973 O O . GLN A 1 253 ? 2.75 7.254 -13.344 1 94 253 GLN A O 1
ATOM 1978 N N . LEU A 1 254 ? 4.102 8.25 -14.828 1 93.5 254 LEU A N 1
ATOM 1979 C CA . LEU A 1 254 ? 3.479 9.562 -14.719 1 93.5 254 LEU A CA 1
ATOM 1980 C C . LEU A 1 254 ? 2.574 9.828 -15.922 1 93.5 254 LEU A C 1
ATOM 1982 O O . LEU A 1 254 ? 3.027 9.781 -17.062 1 93.5 254 LEU A O 1
ATOM 1986 N N . TYR A 1 255 ? 1.361 10.039 -15.625 1 91 255 TYR A N 1
ATOM 1987 C CA . TYR A 1 255 ? 0.385 10.406 -16.641 1 91 255 TYR A CA 1
ATOM 1988 C C . TYR A 1 255 ? 0.136 11.906 -16.641 1 91 255 TYR A C 1
ATOM 1990 O O . TYR A 1 255 ? -0.302 12.477 -15.633 1 91 255 TYR A O 1
ATOM 1998 N N . ASP A 1 256 ? 0.467 12.516 -17.719 1 90.94 256 ASP A N 1
ATOM 1999 C CA . ASP A 1 256 ? 0.263 13.953 -17.875 1 90.94 256 ASP A CA 1
ATOM 2000 C C . ASP A 1 256 ? -0.84 14.234 -18.906 1 90.94 256 ASP A C 1
ATOM 2002 O O . ASP A 1 256 ? -0.68 13.953 -20.094 1 90.94 256 ASP A O 1
ATOM 2006 N N . GLN A 1 257 ? -1.896 14.781 -18.375 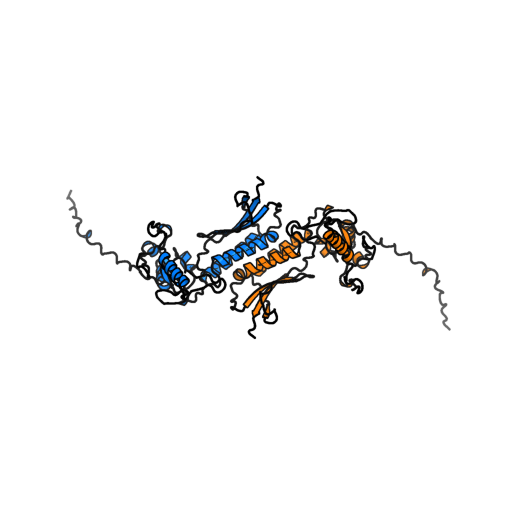1 85.56 257 GLN A N 1
ATOM 2007 C CA . GLN A 1 257 ? -3.014 15.055 -19.281 1 85.56 257 GLN A CA 1
ATOM 2008 C C . GLN A 1 257 ? -2.689 16.203 -20.219 1 85.56 257 GLN A C 1
ATOM 2010 O O . GLN A 1 257 ? -2.326 17.297 -19.781 1 85.56 257 GLN A O 1
ATOM 2015 N N . ILE A 1 258 ? -2.643 15.859 -21.562 1 78.81 258 ILE A N 1
ATOM 2016 C CA . ILE A 1 258 ? -2.334 16.859 -22.578 1 78.81 258 ILE A CA 1
ATOM 2017 C C . ILE A 1 258 ? -3.592 17.656 -22.906 1 78.81 258 ILE A C 1
ATOM 2019 O O . ILE A 1 258 ? -4.676 17.094 -23.062 1 78.81 258 ILE A O 1
ATOM 2023 N N . GLN A 1 259 ? -3.752 18.875 -22.531 1 64.81 259 GLN A N 1
ATOM 2024 C CA . GLN A 1 259 ? -4.84 19.75 -22.969 1 64.81 259 GLN A CA 1
ATOM 2025 C C . GLN A 1 259 ? -4.895 19.828 -24.484 1 64.81 259 GLN A C 1
ATOM 2027 O O . GLN A 1 259 ? -3.893 20.141 -25.141 1 64.81 259 GLN A O 1
ATOM 2032 N N . VAL A 1 260 ? -5.738 19.031 -25.062 1 51.72 260 VAL A N 1
ATOM 2033 C CA . VAL A 1 260 ? -5.984 19.375 -26.469 1 51.72 260 VAL A CA 1
ATOM 2034 C C . VAL A 1 260 ? -6.832 20.641 -26.547 1 51.72 260 VAL A C 1
ATOM 2036 O O . VAL A 1 260 ? -7.676 20.891 -25.672 1 51.72 260 VAL A O 1
ATOM 2039 N N . MET B 1 1 ? 29.984 41.656 83.875 1 24.78 1 MET B N 1
ATOM 2040 C CA . MET B 1 1 ? 28.781 42.344 83.438 1 24.78 1 MET B CA 1
ATOM 2041 C C . MET B 1 1 ? 28.969 42.875 82 1 24.78 1 MET B C 1
ATOM 2043 O O . MET B 1 1 ? 29.719 43.844 81.812 1 24.78 1 MET B O 1
ATOM 2047 N N . SER B 1 2 ? 29.031 42 81 1 26.97 2 SER B N 1
ATOM 2048 C CA . SER B 1 2 ? 29.703 41.875 79.688 1 26.97 2 SER B CA 1
ATOM 2049 C C . SER B 1 2 ? 28.922 42.594 78.562 1 26.97 2 SER B C 1
ATOM 2051 O O . SER B 1 2 ? 29.188 42.406 77.375 1 26.97 2 SER B O 1
ATOM 2053 N N . ILE B 1 3 ? 28.281 43.812 78.812 1 27.53 3 ILE B N 1
ATOM 2054 C CA . ILE B 1 3 ? 27.109 44.062 77.938 1 27.53 3 ILE B CA 1
ATOM 2055 C C . ILE B 1 3 ? 27.562 44.594 76.625 1 27.53 3 ILE B C 1
ATOM 2057 O O . ILE B 1 3 ? 28.156 45.688 76.5 1 27.53 3 ILE B O 1
ATOM 2061 N N . ARG B 1 4 ? 27.969 43.812 75.625 1 28.83 4 ARG B N 1
ATOM 2062 C CA . ARG B 1 4 ? 28.578 44.219 74.375 1 28.83 4 ARG B CA 1
ATOM 2063 C C . ARG B 1 4 ? 27.594 45.094 73.562 1 28.83 4 ARG B C 1
ATOM 2065 O O . ARG B 1 4 ? 26.406 44.781 73.438 1 28.83 4 ARG B O 1
ATOM 2072 N N . PRO B 1 5 ? 27.938 46.312 73.312 1 25.23 5 PRO B N 1
ATOM 2073 C CA . PRO B 1 5 ? 26.984 47.25 72.688 1 25.23 5 PRO B CA 1
ATOM 2074 C C . PRO B 1 5 ? 26.422 46.719 71.375 1 25.23 5 PRO B C 1
ATOM 2076 O O . PRO B 1 5 ? 27.109 46.031 70.625 1 25.23 5 PRO B O 1
ATOM 2079 N N . LYS B 1 6 ? 25.125 46.438 71.25 1 32.78 6 LYS B N 1
ATOM 2080 C CA . LYS B 1 6 ? 24.266 46.031 70.125 1 32.78 6 LYS B CA 1
ATOM 2081 C C . LYS B 1 6 ? 24.359 47 68.938 1 32.78 6 LYS B C 1
ATOM 2083 O O . LYS B 1 6 ? 24.078 48.188 69.125 1 32.78 6 LYS B O 1
ATOM 2088 N N . THR B 1 7 ? 25.422 46.844 68.062 1 27.84 7 THR B N 1
ATOM 2089 C CA . THR B 1 7 ? 25.625 47.656 66.875 1 27.84 7 THR B CA 1
ATOM 2090 C C . THR B 1 7 ? 24.328 47.844 66.125 1 27.84 7 THR B C 1
ATOM 2092 O O . THR B 1 7 ? 23.641 46.844 65.812 1 27.84 7 THR B O 1
ATOM 2095 N N . MET B 1 8 ? 23.656 48.906 66.125 1 28.95 8 MET B N 1
ATOM 2096 C CA . MET B 1 8 ? 22.422 49.344 65.5 1 28.95 8 MET B CA 1
ATOM 2097 C C . MET B 1 8 ? 22.5 49.25 63.969 1 28.95 8 MET B C 1
ATOM 2099 O O . MET B 1 8 ? 23.312 49.969 63.344 1 28.95 8 MET B O 1
ATOM 2103 N N . LEU B 1 9 ? 22.562 48.062 63.344 1 35.44 9 LEU B N 1
ATOM 2104 C CA . LEU B 1 9 ? 22.578 47.906 61.875 1 35.44 9 LEU B CA 1
ATOM 2105 C C . LEU B 1 9 ? 21.453 48.719 61.25 1 35.44 9 LEU B C 1
ATOM 2107 O O . LEU B 1 9 ? 20.312 48.688 61.719 1 35.44 9 LEU B O 1
ATOM 2111 N N . SER B 1 10 ? 21.75 49.812 60.688 1 30.48 10 SER B N 1
ATOM 2112 C CA . SER B 1 10 ? 20.828 50.781 60.062 1 30.48 10 SER B CA 1
ATOM 2113 C C . SER B 1 10 ? 19.938 50.094 59.031 1 30.48 10 SER B C 1
ATOM 2115 O O . SER B 1 10 ? 20.375 49.156 58.344 1 30.48 10 SER B O 1
ATOM 2117 N N . ILE B 1 11 ? 18.547 50.125 59 1 33.59 11 ILE B N 1
ATOM 2118 C CA . ILE B 1 11 ? 17.312 49.688 58.375 1 33.59 11 ILE B CA 1
ATOM 2119 C C . ILE B 1 11 ? 17.297 50.188 56.906 1 33.59 11 ILE B C 1
ATOM 2121 O O . ILE B 1 11 ? 16.375 49.875 56.156 1 33.59 11 ILE B O 1
ATOM 2125 N N . ASP B 1 12 ? 18.047 51.25 56.469 1 30.91 12 ASP B N 1
ATOM 2126 C CA . ASP B 1 12 ? 17.688 51.969 55.25 1 30.91 12 ASP B CA 1
ATOM 2127 C C . ASP B 1 12 ? 17.828 51.062 54.031 1 30.91 12 ASP B C 1
ATOM 2129 O O . ASP B 1 12 ? 17.375 51.406 52.938 1 30.91 12 ASP B O 1
ATOM 2133 N N . SER B 1 13 ? 18.922 50.312 53.781 1 34.03 13 SER B N 1
ATOM 2134 C CA . SER B 1 13 ? 19.344 49.75 52.5 1 34.03 13 SER B CA 1
ATOM 2135 C C . SER B 1 13 ? 18.344 48.75 52 1 34.03 13 SER B C 1
ATOM 2137 O O . SER B 1 13 ? 18.609 48.031 51.031 1 34.03 13 SER B O 1
ATOM 2139 N N . LEU B 1 14 ? 17.484 48.219 52.75 1 36.09 14 LEU B N 1
ATOM 2140 C CA . LEU B 1 14 ? 16.625 47.125 52.312 1 36.09 14 LEU B CA 1
ATOM 2141 C C . LEU B 1 14 ? 15.625 47.625 51.281 1 36.09 14 LEU B C 1
ATOM 2143 O O . LEU B 1 14 ? 14.727 46.875 50.875 1 36.09 14 LEU B O 1
ATOM 2147 N N . LEU B 1 15 ? 15.508 48.969 51.094 1 33.94 15 LEU B N 1
ATOM 2148 C CA . LEU B 1 15 ? 14.273 49.406 50.469 1 33.94 15 LEU B CA 1
ATOM 2149 C C . LEU B 1 15 ? 14.195 48.875 49.031 1 33.94 15 LEU B C 1
ATOM 2151 O O . LEU B 1 15 ? 13.188 48.281 48.625 1 33.94 15 LEU B O 1
ATOM 2155 N N . ASN B 1 16 ? 14.414 49.875 47.969 1 34.97 16 ASN B N 1
ATOM 2156 C CA . ASN B 1 16 ? 13.805 49.812 46.656 1 34.97 16 ASN B CA 1
ATOM 2157 C C . ASN B 1 16 ? 14.539 48.812 45.75 1 34.97 16 ASN B C 1
ATOM 2159 O O . ASN B 1 16 ? 15.672 49.094 45.344 1 34.97 16 ASN B O 1
ATOM 2163 N N . PRO B 1 17 ? 14.445 47.562 45.875 1 38.31 17 PRO B N 1
ATOM 2164 C CA . PRO B 1 17 ? 15.156 46.781 44.844 1 38.31 17 PRO B CA 1
ATOM 2165 C C . PRO B 1 17 ? 14.969 47.312 43.438 1 38.31 17 PRO B C 1
ATOM 2167 O O . PRO B 1 17 ? 13.961 47.969 43.156 1 38.31 17 PRO B O 1
ATOM 2170 N N . GLU B 1 18 ? 15.984 47.875 42.781 1 42.97 18 GLU B N 1
ATOM 2171 C CA . GLU B 1 18 ? 15.883 48.219 41.375 1 42.97 18 GLU B CA 1
ATOM 2172 C C . GLU B 1 18 ? 14.945 47.25 40.625 1 42.97 18 GLU B C 1
ATOM 2174 O O . GLU B 1 18 ? 14.977 46.062 40.844 1 42.97 18 GLU B O 1
ATOM 2179 N N . PRO B 1 19 ? 13.75 47.75 40.125 1 39.69 19 PRO B N 1
ATOM 2180 C CA . PRO B 1 19 ? 12.898 46.812 39.375 1 39.69 19 PRO B CA 1
ATOM 2181 C C . PRO B 1 19 ? 13.695 45.938 38.438 1 39.69 19 PRO B C 1
ATOM 2183 O O . PRO B 1 19 ? 14.766 46.312 37.938 1 39.69 19 PRO B O 1
ATOM 2186 N N . LEU B 1 20 ? 13.867 44.688 38.656 1 43.62 20 LEU B N 1
ATOM 2187 C CA . LEU B 1 20 ? 14.398 43.812 37.625 1 43.62 20 LEU B CA 1
ATOM 2188 C C . LEU B 1 20 ? 14.047 44.344 36.219 1 43.62 20 LEU B C 1
ATOM 2190 O O . LEU B 1 20 ? 12.953 44.875 36.031 1 43.62 20 LEU B O 1
ATOM 2194 N N . PRO B 1 21 ? 14.969 44.812 35.438 1 44.31 21 PRO B N 1
ATOM 2195 C CA . PRO B 1 21 ? 14.562 45.219 34.094 1 44.31 21 PRO B CA 1
ATOM 2196 C C . PRO B 1 21 ? 13.391 44.406 33.562 1 44.31 21 PRO B C 1
ATOM 2198 O O . PRO B 1 21 ? 13.297 43.219 33.781 1 44.31 21 PRO B O 1
ATOM 2201 N N . ALA B 1 22 ? 12.203 44.969 33.406 1 46.66 22 ALA B N 1
ATOM 2202 C CA . ALA B 1 22 ? 11.016 44.375 32.781 1 46.66 22 ALA B CA 1
ATOM 2203 C C . ALA B 1 22 ? 11.391 43.469 31.625 1 46.66 22 ALA B C 1
ATOM 2205 O O . ALA B 1 22 ? 12.055 43.938 30.688 1 46.66 22 ALA B O 1
ATOM 2206 N N . ARG B 1 23 ? 11.773 42.281 31.688 1 50.03 23 ARG B N 1
ATOM 2207 C CA . ARG B 1 23 ? 11.961 41.344 30.578 1 50.03 23 ARG B CA 1
ATOM 2208 C C . ARG B 1 23 ? 10.961 41.625 29.453 1 50.03 23 ARG B C 1
ATOM 2210 O O . ARG B 1 23 ? 9.758 41.75 29.719 1 50.03 23 ARG B O 1
ATOM 2217 N N . PRO B 1 24 ? 11.312 42.281 28.344 1 50.31 24 PRO B N 1
ATOM 2218 C CA . PRO B 1 24 ? 10.383 42.625 27.281 1 50.31 24 PRO B CA 1
ATOM 2219 C C . PRO B 1 24 ? 9.398 41.5 26.969 1 50.31 24 PRO B C 1
ATOM 2221 O O . PRO B 1 24 ? 9.805 40.344 26.828 1 50.31 24 PRO B O 1
ATOM 2224 N N . MET B 1 25 ? 8.148 41.562 27.578 1 62.59 25 MET B N 1
ATOM 2225 C CA . MET B 1 25 ? 7.059 40.625 27.281 1 62.59 25 MET B CA 1
ATOM 2226 C C . MET B 1 25 ? 6.848 40.5 25.781 1 62.59 25 MET B C 1
ATOM 2228 O O . MET B 1 25 ? 6.547 41.469 25.109 1 62.59 25 MET B O 1
ATOM 2232 N N . ILE B 1 26 ? 7.555 39.688 25.078 1 66.06 26 ILE B N 1
ATOM 2233 C CA . ILE B 1 26 ? 7.266 39.469 23.656 1 66.06 26 ILE B CA 1
ATOM 2234 C C . ILE B 1 26 ? 5.809 39.031 23.484 1 66.06 26 ILE B C 1
ATOM 2236 O O . ILE B 1 26 ? 5.359 38.062 24.109 1 66.06 26 ILE B O 1
ATOM 2240 N N . THR B 1 27 ? 5.031 39.875 22.891 1 76.44 27 THR B N 1
ATOM 2241 C CA . THR B 1 27 ? 3.602 39.688 22.688 1 76.44 27 THR B CA 1
ATOM 2242 C C . THR B 1 27 ? 3.293 39.469 21.203 1 76.44 27 THR B C 1
ATOM 2244 O O . THR B 1 27 ? 2.129 39.469 20.797 1 76.44 27 THR B O 1
ATOM 2247 N N . SER B 1 28 ? 4.418 39.156 20.484 1 87.06 28 SER B N 1
ATOM 2248 C CA . SER B 1 28 ? 4.16 39.094 19.062 1 87.06 28 SER B CA 1
ATOM 2249 C C . SER B 1 28 ? 3.371 37.812 18.719 1 87.06 28 SER B C 1
ATOM 2251 O O . SER B 1 28 ? 3.697 36.719 19.188 1 87.06 28 SER B O 1
ATOM 2253 N N . THR B 1 29 ? 2.305 38 17.922 1 93.38 29 THR B N 1
ATOM 2254 C CA . THR B 1 29 ? 1.502 36.875 17.469 1 93.38 29 THR B CA 1
ATOM 2255 C C . THR B 1 29 ? 1.734 36.594 15.977 1 93.38 29 THR B C 1
ATOM 2257 O O . THR B 1 29 ? 0.802 36.25 15.25 1 93.38 29 THR B O 1
ATOM 2260 N N . TYR B 1 30 ? 2.893 37 15.602 1 96.12 30 TYR B N 1
ATOM 2261 C CA . TYR B 1 30 ? 3.436 36.594 14.312 1 96.12 30 TYR B CA 1
ATOM 2262 C C . TYR B 1 30 ? 4.551 35.562 14.477 1 96.12 30 TYR B C 1
ATOM 2264 O O . TYR B 1 30 ? 5.613 35.875 15.016 1 96.12 30 TYR B O 1
ATOM 2272 N N . TRP B 1 31 ? 4.402 34.406 13.938 1 96.81 31 TRP B N 1
ATOM 2273 C CA . TRP B 1 31 ? 5.164 33.219 14.281 1 96.81 31 TRP B CA 1
ATOM 2274 C C . TRP B 1 31 ? 6.637 33.375 13.922 1 96.81 31 TRP B C 1
ATOM 2276 O O . TRP B 1 31 ? 7.52 33.094 14.734 1 96.81 31 TRP B O 1
ATOM 2286 N N . PRO B 1 32 ? 7 33.906 12.719 1 96.62 32 PRO B N 1
ATOM 2287 C CA . PRO B 1 32 ? 8.422 34.031 12.406 1 96.62 32 PRO B CA 1
ATOM 2288 C C . PRO B 1 32 ? 9.195 34.844 13.438 1 96.62 32 PRO B C 1
ATOM 2290 O O . PRO B 1 32 ? 10.32 34.5 13.789 1 96.62 32 PRO B O 1
ATOM 2293 N N . VAL B 1 33 ? 8.562 35.844 13.922 1 95.62 33 VAL B N 1
ATOM 2294 C CA . VAL B 1 33 ? 9.195 36.719 14.906 1 95.62 33 VAL B CA 1
ATOM 2295 C C . VAL B 1 33 ? 9.289 36 16.25 1 95.62 33 VAL B C 1
ATOM 2297 O O . VAL B 1 33 ? 10.359 35.938 16.859 1 95.62 33 VAL B O 1
ATOM 2300 N N . LEU B 1 34 ? 8.164 35.531 16.672 1 95.19 34 LEU B N 1
ATOM 2301 C CA . LEU B 1 34 ? 8.133 34.781 17.938 1 95.19 34 LEU B CA 1
ATOM 2302 C C . LEU B 1 34 ? 9.078 33.594 17.906 1 95.19 34 LEU B C 1
ATOM 2304 O O . LEU B 1 34 ? 9.805 33.344 18.875 1 95.19 34 LEU B O 1
ATOM 2308 N N . ARG B 1 35 ? 9.016 32.812 16.859 1 95.75 35 ARG B N 1
ATOM 2309 C CA . ARG B 1 35 ? 9.883 31.656 16.656 1 95.75 35 ARG B CA 1
ATOM 2310 C C . ARG B 1 35 ? 11.344 32.031 16.875 1 95.75 35 ARG B C 1
ATOM 2312 O O . ARG B 1 35 ? 12.047 31.359 17.656 1 95.75 35 ARG B O 1
ATOM 2319 N N . ASP B 1 36 ? 11.805 33.031 16.203 1 94.62 36 ASP B N 1
ATOM 2320 C CA . ASP B 1 36 ? 13.203 33.438 16.281 1 94.62 36 ASP B CA 1
ATOM 2321 C C . ASP B 1 36 ? 13.57 33.875 17.703 1 94.62 36 ASP B C 1
ATOM 2323 O O . ASP B 1 36 ? 14.68 33.594 18.172 1 94.62 36 ASP B O 1
ATOM 2327 N N . TYR B 1 37 ? 12.664 34.562 18.266 1 93.81 37 TYR B N 1
ATOM 2328 C CA . TYR B 1 37 ? 12.891 34.969 19.656 1 93.81 37 TYR B CA 1
ATOM 2329 C C . TYR B 1 37 ? 13 33.75 20.562 1 93.81 37 TYR B C 1
ATOM 2331 O O . TYR B 1 37 ? 13.906 33.656 21.406 1 93.81 37 TYR B O 1
ATOM 2339 N N . LEU B 1 38 ? 12.117 32.812 20.438 1 93.75 38 LEU B N 1
ATOM 2340 C CA . LEU B 1 38 ? 12.086 31.594 21.266 1 93.75 38 LEU B CA 1
ATOM 2341 C C . LEU B 1 38 ? 13.344 30.766 21.062 1 93.75 38 LEU B C 1
ATOM 2343 O O . LEU B 1 38 ? 13.852 30.156 22 1 93.75 38 LEU B O 1
ATOM 2347 N N . LEU B 1 39 ? 13.797 30.656 19.828 1 94.44 39 LEU B N 1
ATOM 2348 C CA . LEU B 1 39 ? 15 29.891 19.516 1 94.44 39 LEU B CA 1
ATOM 2349 C C . LEU B 1 39 ? 16.203 30.438 20.281 1 94.44 39 LEU B C 1
ATOM 2351 O O . LEU B 1 39 ? 17.062 29.672 20.719 1 94.44 39 LEU B O 1
ATOM 2355 N N . GLY B 1 40 ? 16.234 31.703 20.531 1 92.31 40 GLY B N 1
ATOM 2356 C CA . GLY B 1 40 ? 17.328 32.344 21.25 1 92.31 40 GLY B CA 1
ATOM 2357 C C . GLY B 1 40 ? 17.109 32.375 22.75 1 92.31 40 GLY B C 1
ATOM 2358 O O . GLY B 1 40 ? 18.062 32.531 23.516 1 92.31 40 GLY B O 1
ATOM 2359 N N . ASN B 1 41 ? 15.836 32.312 23.125 1 91.94 41 ASN B N 1
ATOM 2360 C CA . ASN B 1 41 ? 15.461 32.406 24.531 1 91.94 41 ASN B CA 1
ATOM 2361 C C . ASN B 1 41 ? 14.445 31.328 24.922 1 91.94 41 ASN B C 1
ATOM 2363 O O . ASN B 1 41 ? 13.305 31.641 25.266 1 91.94 41 ASN B O 1
ATOM 2367 N N . PRO B 1 42 ? 14.852 30.062 25.094 1 89.88 42 PRO B N 1
ATOM 2368 C CA . PRO B 1 42 ? 13.898 28.969 25.312 1 89.88 42 PRO B CA 1
ATOM 2369 C C . PRO B 1 42 ? 13.156 29.062 26.641 1 89.88 42 PRO B C 1
ATOM 2371 O O . PRO B 1 42 ? 12.031 28.578 26.766 1 89.88 42 PRO B O 1
ATOM 2374 N N . ASP B 1 43 ? 13.609 29.719 27.594 1 88.62 43 ASP B N 1
ATOM 2375 C CA . ASP B 1 43 ? 13.023 29.797 28.922 1 88.62 43 ASP B CA 1
ATOM 2376 C C . ASP B 1 43 ? 11.773 30.688 28.922 1 88.62 43 ASP B C 1
ATOM 2378 O O . ASP B 1 43 ? 10.969 30.625 29.859 1 88.62 43 ASP B O 1
ATOM 2382 N N . ILE B 1 44 ? 11.68 31.438 27.875 1 87.56 44 ILE B N 1
ATOM 2383 C CA . ILE B 1 44 ? 10.586 32.406 27.844 1 87.56 44 ILE B CA 1
ATOM 2384 C C . ILE B 1 44 ? 9.258 31.672 27.656 1 87.56 44 ILE B C 1
ATOM 2386 O O . ILE B 1 44 ? 8.195 32.25 27.891 1 87.56 44 ILE B O 1
ATOM 2390 N N . TYR B 1 45 ? 9.18 30.391 27.219 1 87.25 45 TYR B N 1
ATOM 2391 C CA . TYR B 1 45 ? 7.957 29.625 27.031 1 87.25 45 TYR B CA 1
ATOM 2392 C C . TYR B 1 45 ? 7.07 29.672 28.266 1 87.25 45 TYR B C 1
ATOM 2394 O O . TYR B 1 45 ? 5.844 29.734 28.156 1 87.25 45 TYR B O 1
ATOM 2402 N N . GLU B 1 46 ? 7.66 29.75 29.359 1 81.31 46 GLU B N 1
ATOM 2403 C CA . GLU B 1 46 ? 6.938 29.641 30.625 1 81.31 46 GLU B CA 1
ATOM 2404 C C . GLU B 1 46 ? 6.246 30.953 30.969 1 81.31 46 GLU B C 1
ATOM 2406 O O . GLU B 1 46 ? 5.344 30.984 31.812 1 81.31 46 GLU B O 1
ATOM 2411 N N . THR B 1 47 ? 6.637 32.062 30.328 1 82.69 47 THR B N 1
ATOM 2412 C CA . THR B 1 47 ? 6.098 33.344 30.688 1 82.69 47 THR B CA 1
ATOM 2413 C C . THR B 1 47 ? 5.461 34.031 29.484 1 82.69 47 THR B C 1
ATOM 2415 O O . THR B 1 47 ? 5.258 35.25 29.484 1 82.69 47 THR B O 1
ATOM 2418 N N . LEU B 1 48 ? 5.195 33.281 28.531 1 86.88 48 LEU B N 1
ATOM 2419 C CA . LEU B 1 48 ? 4.652 33.844 27.297 1 86.88 48 LEU B CA 1
ATOM 2420 C C . LEU B 1 48 ? 3.213 34.312 27.5 1 86.88 48 LEU B C 1
ATOM 2422 O O . LEU B 1 48 ? 2.406 33.594 28.109 1 86.88 48 LEU B O 1
ATOM 2426 N N . HIS B 1 49 ? 3.01 35.531 27.109 1 87.25 49 HIS B N 1
ATOM 2427 C CA . HIS B 1 49 ? 1.65 36.062 27.047 1 87.25 49 HIS B CA 1
ATOM 2428 C C . HIS B 1 49 ? 1.244 36.375 25.609 1 87.25 49 HIS B C 1
ATOM 2430 O O . HIS B 1 49 ? 1.688 37.375 25.047 1 87.25 49 HIS B O 1
ATOM 2436 N N . LEU B 1 50 ? 0.41 35.469 25.078 1 91.5 50 LEU B N 1
ATOM 2437 C CA . LEU B 1 50 ? -0.054 35.625 23.703 1 91.5 50 LEU B CA 1
ATOM 2438 C C . LEU B 1 50 ? -1.549 35.938 23.672 1 91.5 50 LEU B C 1
ATOM 2440 O O . LEU B 1 50 ? -2.342 35.25 24.312 1 91.5 50 LEU B O 1
ATOM 2444 N N . GLU B 1 51 ? -1.854 36.906 22.922 1 90.88 51 GLU B N 1
ATOM 2445 C CA . GLU B 1 51 ? -3.26 37.281 22.766 1 90.88 51 GLU B CA 1
ATOM 2446 C C . GLU B 1 51 ? -3.785 36.906 21.391 1 90.88 51 GLU B C 1
ATOM 2448 O O . GLU B 1 51 ? -3.125 37.188 20.375 1 90.88 51 GLU B O 1
ATOM 2453 N N . CYS B 1 52 ? -4.945 36.344 21.422 1 92.56 52 CYS B N 1
ATOM 2454 C CA . CYS B 1 52 ? -5.586 35.969 20.172 1 92.56 52 CYS B CA 1
ATOM 2455 C C . CYS B 1 52 ? -5.914 37.219 19.328 1 92.56 52 CYS B C 1
ATOM 2457 O O . CYS B 1 52 ? -6.531 38.156 19.828 1 92.56 52 CYS B O 1
ATOM 2459 N N . GLY B 1 53 ? -5.605 37.219 18.078 1 88.69 53 GLY B N 1
ATOM 2460 C CA . GLY B 1 53 ? -5.859 38.344 17.188 1 88.69 53 GLY B CA 1
ATOM 2461 C C . GLY B 1 53 ? -7.332 38.531 16.875 1 88.69 53 GLY B C 1
ATOM 2462 O O . GLY B 1 53 ? -7.734 39.562 16.359 1 88.69 53 GLY B O 1
ATOM 2463 N N . ILE B 1 54 ? -8.156 37.594 17.25 1 91.5 54 ILE B N 1
ATOM 2464 C CA . ILE B 1 54 ? -9.578 37.656 16.922 1 91.5 54 ILE B CA 1
ATOM 2465 C C . ILE B 1 5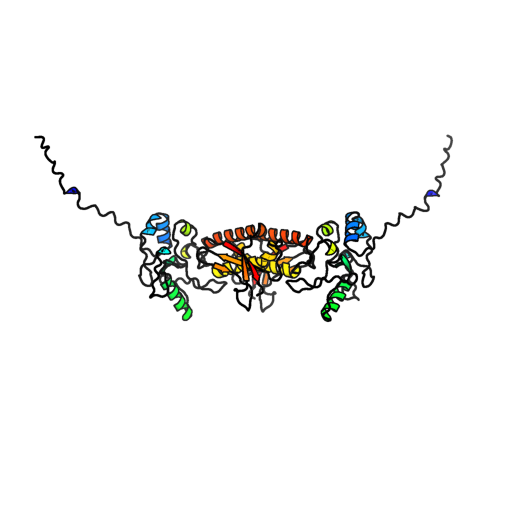4 ? -10.367 38.094 18.141 1 91.5 54 ILE B C 1
ATOM 2467 O O . ILE B 1 54 ? -11.109 39.094 18.078 1 91.5 54 ILE B O 1
ATOM 2471 N N . CYS B 1 55 ? -10.188 37.438 19.25 1 91.06 55 CYS B N 1
ATOM 2472 C CA . CYS B 1 55 ? -11.016 37.75 20.422 1 91.06 55 CYS B CA 1
ATOM 2473 C C . CYS B 1 55 ? -10.227 38.469 21.484 1 91.06 55 CYS B C 1
ATOM 2475 O O . CYS B 1 55 ? -10.797 38.938 22.484 1 91.06 55 CYS B O 1
ATOM 2477 N N . LEU B 1 56 ? -8.93 38.531 21.406 1 89 56 LEU B N 1
ATOM 2478 C CA . LEU B 1 56 ? -8.008 39.281 22.25 1 89 56 LEU B CA 1
ATOM 2479 C C . LEU B 1 56 ? -7.84 38.594 23.609 1 89 56 LEU B C 1
ATOM 2481 O O . LEU B 1 56 ? -7.219 39.125 24.516 1 89 56 LEU B O 1
ATOM 2485 N N . ASP B 1 57 ? -8.359 37.344 23.688 1 88.56 57 ASP B N 1
ATOM 2486 C CA . ASP B 1 57 ? -8.148 36.562 24.891 1 88.56 57 ASP B CA 1
ATOM 2487 C C . ASP B 1 57 ? -6.77 35.906 24.875 1 88.56 57 ASP B C 1
ATOM 2489 O O . ASP B 1 57 ? -6.164 35.75 23.812 1 88.56 57 ASP B O 1
ATOM 2493 N N . LYS B 1 58 ? -6.34 35.594 26.078 1 87.75 58 LYS B N 1
ATOM 2494 C CA . LYS B 1 58 ? -5.059 34.938 26.219 1 87.75 58 LYS B CA 1
ATOM 2495 C C . LYS B 1 58 ? -5.117 33.531 25.625 1 87.75 58 LYS B C 1
ATOM 2497 O O . LYS B 1 58 ? -6.102 32.812 25.812 1 87.75 58 LYS B O 1
ATOM 2502 N N . MET B 1 59 ? -4.074 33.156 24.844 1 90.25 59 MET B N 1
ATOM 2503 C CA . MET B 1 59 ? -3.967 31.812 24.281 1 90.25 59 MET B CA 1
ATOM 2504 C C . MET B 1 59 ? -3.039 30.938 25.125 1 90.25 59 MET B C 1
ATOM 2506 O O . MET B 1 59 ? -2.105 31.453 25.75 1 90.25 59 MET B O 1
ATOM 2510 N N . THR B 1 60 ? -3.342 29.719 25.109 1 88.44 60 THR B N 1
ATOM 2511 C CA . THR B 1 60 ? -2.494 28.766 25.828 1 88.44 60 THR B CA 1
ATOM 2512 C C . THR B 1 60 ? -1.538 28.062 24.859 1 88.44 60 THR B C 1
ATOM 2514 O O . THR B 1 60 ? -1.809 27.984 23.672 1 88.44 60 THR B O 1
ATOM 2517 N N . VAL B 1 61 ? -0.438 27.609 25.438 1 87.31 61 VAL B N 1
ATOM 2518 C CA . VAL B 1 61 ? 0.572 26.953 24.609 1 87.31 61 VAL B CA 1
ATOM 2519 C C . VAL B 1 61 ? 0.643 25.469 24.969 1 87.31 61 VAL B C 1
ATOM 2521 O O . VAL B 1 61 ? 0.669 24.609 24.094 1 87.31 61 VAL B O 1
ATOM 2524 N N . PHE B 1 62 ? 0.513 25.172 26.25 1 82.75 62 PHE B N 1
ATOM 2525 C CA . PHE B 1 62 ? 0.74 23.812 26.719 1 82.75 62 PHE B CA 1
ATOM 2526 C C . PHE B 1 62 ? -0.583 23.094 26.953 1 82.75 62 PHE B C 1
ATOM 2528 O O . PHE B 1 62 ? -1.557 23.703 27.391 1 82.75 62 PHE B O 1
ATOM 2535 N N . PRO B 1 63 ? -0.516 21.797 26.625 1 74.44 63 PRO B N 1
ATOM 2536 C CA . PRO B 1 63 ? -1.753 21.016 26.766 1 74.44 63 PRO B CA 1
ATOM 2537 C C . PRO B 1 63 ? -2.32 21.094 28.188 1 74.44 63 PRO B C 1
ATOM 2539 O O . PRO B 1 63 ? -3.539 21.109 28.375 1 74.44 63 PRO B O 1
ATOM 2542 N N . HIS B 1 64 ? -1.455 21.078 29.125 1 74.88 64 HIS B N 1
ATOM 2543 C CA . HIS B 1 64 ? -1.924 21.062 30.516 1 74.88 64 HIS B CA 1
ATOM 2544 C C . HIS B 1 64 ? -2.619 22.375 30.875 1 74.88 64 HIS B C 1
ATOM 2546 O O . HIS B 1 64 ? -3.344 22.438 31.859 1 74.88 64 HIS B O 1
ATOM 2552 N N . GLU B 1 65 ? -2.354 23.406 30.109 1 72.44 65 GLU B N 1
ATOM 2553 C CA . GLU B 1 65 ? -2.969 24.703 30.344 1 72.44 65 GLU B CA 1
ATOM 2554 C C . GLU B 1 65 ? -4.387 24.75 29.781 1 72.44 65 GLU B C 1
ATOM 2556 O O . GLU B 1 65 ? -5.129 25.703 30.031 1 72.44 65 GLU B O 1
ATOM 2561 N N . HIS B 1 66 ? -4.66 23.688 28.953 1 63.06 66 HIS B N 1
ATOM 2562 C CA . HIS B 1 66 ? -5.949 23.703 28.266 1 63.06 66 HIS B CA 1
ATOM 2563 C C . HIS B 1 66 ? -7.09 23.438 29.234 1 63.06 66 HIS B C 1
ATOM 2565 O O . HIS B 1 66 ? -7.137 22.375 29.875 1 63.06 66 HIS B O 1
ATOM 2571 N N . SER B 1 67 ? -7.5 24.531 29.891 1 55.34 67 SER B N 1
ATOM 2572 C CA . SER B 1 67 ? -8.617 24.422 30.812 1 55.34 67 SER B CA 1
ATOM 2573 C C . SER B 1 67 ? -9.938 24.219 30.078 1 55.34 67 SER B C 1
ATOM 2575 O O . SER B 1 67 ? -10.109 24.719 28.969 1 55.34 67 SER B O 1
ATOM 2577 N N . TYR B 1 68 ? -10.469 23.062 30.391 1 52.41 68 TYR B N 1
ATOM 2578 C CA . TYR B 1 68 ? -11.844 22.875 29.922 1 52.41 68 TYR B CA 1
ATOM 2579 C C . TYR B 1 68 ? -12.711 24.078 30.281 1 52.41 68 TYR B C 1
ATOM 2581 O O . TYR B 1 68 ? -12.727 24.5 31.438 1 52.41 68 TYR B O 1
ATOM 2589 N N . ASP B 1 69 ? -13 24.875 29.359 1 47.56 69 ASP B N 1
ATOM 2590 C CA . ASP B 1 69 ? -14.062 25.844 29.641 1 47.56 69 ASP B CA 1
ATOM 2591 C C . ASP B 1 69 ? -15.438 25.234 29.375 1 47.56 69 ASP B C 1
ATOM 2593 O O . ASP B 1 69 ? -15.781 24.953 28.219 1 47.56 69 ASP B O 1
ATOM 2597 N N . PRO B 1 70 ? -16.078 24.734 30.391 1 46.34 70 PRO B N 1
ATOM 2598 C CA . PRO B 1 70 ? -17.422 24.156 30.234 1 46.34 70 PRO B CA 1
ATOM 2599 C C . PRO B 1 70 ? -18.297 24.984 29.281 1 46.34 70 PRO B C 1
ATOM 2601 O O . PRO B 1 70 ? -19.156 24.422 28.609 1 46.34 70 PRO B O 1
ATOM 2604 N N . GLU B 1 71 ? -18.312 26.219 29.5 1 43.22 71 GLU B N 1
ATOM 2605 C CA . GLU B 1 71 ? -19.234 27.062 28.75 1 43.22 71 GLU B CA 1
ATOM 2606 C C . GLU B 1 71 ? -18.953 27.016 27.266 1 43.22 71 GLU B C 1
ATOM 2608 O O . GLU B 1 71 ? -19.875 27.141 26.453 1 43.22 71 GLU B O 1
ATOM 2613 N N . MET B 1 72 ? -17.797 27.141 26.984 1 48.5 72 MET B N 1
ATOM 2614 C CA . MET B 1 72 ? -17.5 27.25 25.562 1 48.5 72 MET B CA 1
ATOM 2615 C C . MET B 1 72 ? -17.312 25.891 24.922 1 48.5 72 MET B C 1
ATOM 2617 O O . MET B 1 72 ? -17.109 25.781 23.719 1 48.5 72 MET B O 1
ATOM 2621 N N . HIS B 1 73 ? -18.016 24.875 25.297 1 42.97 73 HIS B N 1
ATOM 2622 C CA . HIS B 1 73 ? -18.062 23.5 24.844 1 42.97 73 HIS B CA 1
ATOM 2623 C C . HIS B 1 73 ? -16.812 23.125 24.062 1 42.97 73 HIS B C 1
ATOM 2625 O O . HIS B 1 73 ? -16.828 22.188 23.25 1 42.97 73 HIS B O 1
ATOM 2631 N N . HIS B 1 74 ? -16.062 23.984 23.656 1 48.94 74 HIS B N 1
ATOM 2632 C CA . HIS B 1 74 ? -14.844 23.719 22.891 1 48.94 74 HIS B CA 1
ATOM 2633 C C . HIS B 1 74 ? -13.602 24.047 23.719 1 48.94 74 HIS B C 1
ATOM 2635 O O . HIS B 1 74 ? -13.484 25.141 24.281 1 48.94 74 HIS B O 1
ATOM 2641 N N . PHE B 1 75 ? -12.969 23.172 24.344 1 51.75 75 PHE B N 1
ATOM 2642 C CA . PHE B 1 75 ? -11.977 23.203 25.406 1 51.75 75 PHE B CA 1
ATOM 2643 C C . PHE B 1 75 ? -10.922 24.266 25.141 1 51.75 75 PHE B C 1
ATOM 2645 O O . PHE B 1 75 ? -10.547 25.031 26.031 1 51.75 75 PHE B O 1
ATOM 2652 N N . SER B 1 76 ? -9.828 24.281 24.109 1 60.88 76 SER B N 1
ATOM 2653 C CA . SER B 1 76 ? -8.523 24.875 24.391 1 60.88 76 SER B CA 1
ATOM 2654 C C . SER B 1 76 ? -8.227 26.016 23.406 1 60.88 76 SER B C 1
ATOM 2656 O O . SER B 1 76 ? -8.586 25.922 22.234 1 60.88 76 SER B O 1
ATOM 2658 N N . HIS B 1 77 ? -8.359 27.234 23.891 1 84.62 77 HIS B N 1
ATOM 2659 C CA . HIS B 1 77 ? -7.812 28.375 23.156 1 84.62 77 HIS B CA 1
ATOM 2660 C C . HIS B 1 77 ? -6.305 28.25 22.984 1 84.62 77 HIS B C 1
ATOM 2662 O O . HIS B 1 77 ? -5.559 29.172 23.281 1 84.62 77 HIS B O 1
ATOM 2668 N N . ARG B 1 78 ? -6.008 27.094 22.5 1 89.44 78 ARG B N 1
ATOM 2669 C CA . ARG B 1 78 ? -4.602 26.797 22.234 1 89.44 78 ARG B CA 1
ATOM 2670 C C . ARG B 1 78 ? -4.102 27.609 21.031 1 89.44 78 ARG B C 1
ATOM 2672 O O . ARG B 1 78 ? -4.805 27.734 20.031 1 89.44 78 ARG B O 1
ATOM 2679 N N . ALA B 1 79 ? -2.908 28.156 21.266 1 93 79 ALA B N 1
ATOM 2680 C CA . ALA B 1 79 ? -2.32 28.938 20.188 1 93 79 ALA B CA 1
ATOM 2681 C C . ALA B 1 79 ? -2.129 28.109 18.922 1 93 79 ALA B C 1
ATOM 2683 O O . ALA B 1 79 ? -1.611 26.984 18.984 1 93 79 ALA B O 1
ATOM 2684 N N . ARG B 1 80 ? -2.578 28.641 17.859 1 93.69 80 ARG B N 1
ATOM 2685 C CA . ARG B 1 80 ? -2.486 28 16.547 1 93.69 80 ARG B CA 1
ATOM 2686 C C . ARG B 1 80 ? -1.87 28.953 15.523 1 93.69 80 ARG B C 1
ATOM 2688 O O . ARG B 1 80 ? -2.117 30.172 15.562 1 93.69 80 ARG B O 1
ATOM 2695 N N . ILE B 1 81 ? -1.077 28.391 14.625 1 95.69 81 ILE B N 1
ATOM 2696 C CA . ILE B 1 81 ? -0.374 29.188 13.617 1 95.69 81 ILE B CA 1
ATOM 2697 C C . ILE B 1 81 ? -0.94 28.875 12.234 1 95.69 81 ILE B C 1
ATOM 2699 O O . ILE B 1 81 ? -1.058 27.703 11.852 1 95.69 81 ILE B O 1
ATOM 2703 N N . LEU B 1 82 ? -1.337 29.906 11.523 1 95.44 82 LEU B N 1
ATOM 2704 C CA . LEU B 1 82 ? -1.743 29.734 10.133 1 95.44 82 LEU B CA 1
ATOM 2705 C C . LEU B 1 82 ? -0.529 29.734 9.211 1 95.44 82 LEU B C 1
ATOM 2707 O O . LEU B 1 82 ? 0.553 30.172 9.594 1 95.44 82 LEU B O 1
ATOM 2711 N N . PRO B 1 83 ? -0.69 29.203 7.992 1 95.44 83 PRO B N 1
ATOM 2712 C CA . PRO B 1 83 ? 0.452 29.094 7.082 1 95.44 83 PRO B CA 1
ATOM 2713 C C . PRO B 1 83 ? 1.118 30.438 6.801 1 95.44 83 PRO B C 1
ATOM 2715 O O . PRO B 1 83 ? 2.312 30.5 6.496 1 95.44 83 PRO B O 1
ATOM 2718 N N . CYS B 1 84 ? 0.378 31.453 6.934 1 96.06 84 CYS B N 1
ATOM 2719 C CA . CYS B 1 84 ? 0.93 32.781 6.703 1 96.06 84 CYS B CA 1
ATOM 2720 C C . CYS B 1 84 ? 1.778 33.25 7.891 1 96.06 84 CYS B C 1
ATOM 2722 O O . CYS B 1 84 ? 2.535 34.219 7.785 1 96.06 84 CYS B O 1
ATOM 2724 N N . GLY B 1 85 ? 1.58 32.594 9.023 1 96.56 85 GLY B N 1
ATOM 2725 C CA . GLY B 1 85 ? 2.404 32.906 10.18 1 96.56 85 GLY B CA 1
ATOM 2726 C C . GLY B 1 85 ? 1.631 33.594 11.297 1 96.56 85 GLY B C 1
ATOM 2727 O O . GLY B 1 85 ? 2.111 33.688 12.43 1 96.56 85 GLY B O 1
ATOM 2728 N N . HIS B 1 86 ? 0.475 34.156 11.023 1 96.44 86 HIS B N 1
ATOM 2729 C CA . HIS B 1 86 ? -0.321 34.781 12.07 1 96.44 86 HIS B CA 1
ATOM 2730 C C . HIS B 1 86 ? -0.948 33.75 12.992 1 96.44 86 HIS B C 1
ATOM 2732 O O . HIS B 1 86 ? -1.32 32.656 12.555 1 96.44 86 HIS B O 1
ATOM 2738 N N . MET B 1 87 ? -1.076 34.125 14.242 1 96 87 MET B N 1
ATOM 2739 C CA . MET B 1 87 ? -1.476 33.188 15.266 1 96 87 MET B CA 1
ATOM 2740 C C . MET B 1 87 ? -2.822 33.562 15.875 1 96 87 MET B C 1
ATOM 2742 O O . MET B 1 87 ? -3.117 34.75 16.047 1 96 87 MET B O 1
ATOM 2746 N N . PHE B 1 88 ? -3.582 32.562 16.141 1 95 88 PHE B N 1
ATOM 2747 C CA . PHE B 1 88 ? -4.891 32.719 16.766 1 95 88 PHE B CA 1
ATOM 2748 C C . PHE B 1 88 ? -5.188 31.547 17.703 1 95 88 PHE B C 1
ATOM 2750 O O . PHE B 1 88 ? -4.473 30.547 17.688 1 95 88 PHE B O 1
ATOM 2757 N N . GLY B 1 89 ? -6.137 31.797 18.594 1 92.25 89 GLY B N 1
ATOM 2758 C CA . GLY B 1 89 ? -6.625 30.656 19.359 1 92.25 89 GLY B CA 1
ATOM 2759 C C . GLY B 1 89 ? -7.359 29.641 18.5 1 92.25 89 GLY B C 1
ATOM 2760 O O . GLY B 1 89 ? -8.039 30 17.531 1 92.25 89 GLY B O 1
ATOM 2761 N N . SER B 1 90 ? -7.207 28.406 18.875 1 90.88 90 SER B N 1
ATOM 2762 C CA . SER B 1 90 ? -7.805 27.328 18.109 1 90.88 90 SER B CA 1
ATOM 2763 C C . SER B 1 90 ? -9.305 27.531 17.938 1 90.88 90 SER B C 1
ATOM 2765 O O . SER B 1 90 ? -9.844 27.375 16.844 1 90.88 90 SER B O 1
ATOM 2767 N N . LYS B 1 91 ? -9.906 27.859 18.922 1 88.81 91 LYS B N 1
ATOM 2768 C CA . LYS B 1 91 ? -11.352 28.062 18.906 1 88.81 91 LYS B CA 1
ATOM 2769 C C . LYS B 1 91 ? -11.742 29.125 17.891 1 88.81 91 LYS B C 1
ATOM 2771 O O . LYS B 1 91 ? -12.648 28.922 17.078 1 88.81 91 LYS B O 1
ATOM 2776 N N . CYS B 1 92 ? -11.055 30.25 18 1 92.81 92 CYS B N 1
ATOM 2777 C CA . CYS B 1 92 ? -11.352 31.375 17.125 1 92.81 92 CYS B CA 1
ATOM 2778 C C . CYS B 1 92 ? -11.008 31.047 15.672 1 92.81 92 CYS B C 1
ATOM 2780 O O . CYS B 1 92 ? -11.766 31.391 14.758 1 92.81 92 CYS B O 1
ATOM 2782 N N . ALA B 1 93 ? -9.875 30.438 15.484 1 91.88 93 ALA B N 1
ATOM 2783 C CA . ALA B 1 93 ? -9.469 30.062 14.141 1 91.88 93 ALA B CA 1
ATOM 2784 C C . ALA B 1 93 ? -10.492 29.125 13.5 1 91.88 93 ALA B C 1
ATOM 2786 O O . ALA B 1 93 ? -10.898 29.328 12.352 1 91.88 93 ALA B O 1
ATOM 2787 N N . HIS B 1 94 ? -10.953 28.156 14.227 1 90.94 94 HIS B N 1
ATOM 2788 C CA . HIS B 1 94 ? -11.914 27.188 13.711 1 90.94 94 HIS B CA 1
ATOM 2789 C C . HIS B 1 94 ? -13.258 27.859 13.43 1 90.94 94 HIS B C 1
ATOM 2791 O O . HIS B 1 94 ? -13.922 27.531 12.438 1 90.94 94 HIS B O 1
ATOM 2797 N N . ALA B 1 95 ? -13.594 28.672 14.297 1 92.06 95 ALA B N 1
ATOM 2798 C CA . ALA B 1 95 ? -14.852 29.391 14.102 1 92.06 95 ALA B CA 1
ATOM 2799 C C . ALA B 1 95 ? -14.82 30.219 12.812 1 92.06 95 ALA B C 1
ATOM 2801 O O . ALA B 1 95 ? -15.789 30.234 12.055 1 92.06 95 ALA B O 1
ATOM 2802 N N . MET B 1 96 ? -13.766 30.938 12.68 1 93.06 96 MET B N 1
ATOM 2803 C CA . MET B 1 96 ? -13.594 31.75 11.477 1 93.06 96 MET B CA 1
ATOM 2804 C C . MET B 1 96 ? -13.664 30.891 10.227 1 93.06 96 MET B C 1
ATOM 2806 O O . MET B 1 96 ? -14.32 31.25 9.25 1 93.06 96 MET B O 1
ATOM 2810 N N . ILE B 1 97 ? -13.062 29.766 10.211 1 92.69 97 ILE B N 1
ATOM 2811 C CA . ILE B 1 97 ? -13.008 28.844 9.07 1 92.69 97 ILE B CA 1
ATOM 2812 C C . ILE B 1 97 ? -14.398 28.281 8.805 1 92.69 97 ILE B C 1
ATOM 2814 O O . ILE B 1 97 ? -14.852 28.25 7.656 1 92.69 97 ILE B O 1
ATOM 2818 N N . ASP B 1 98 ? -15.008 27.891 9.859 1 92.62 98 ASP B N 1
ATOM 2819 C CA . ASP B 1 98 ? -16.344 27.328 9.734 1 92.62 98 ASP B CA 1
ATOM 2820 C C . ASP B 1 98 ? -17.312 28.328 9.117 1 92.62 98 ASP B C 1
ATOM 2822 O O . ASP B 1 98 ? -18.141 27.969 8.289 1 92.62 98 ASP B O 1
ATOM 2826 N N . GLU B 1 99 ? -17.188 29.484 9.555 1 94.12 99 GLU B N 1
ATOM 2827 C CA . GLU B 1 99 ? -18.031 30.547 9.023 1 94.12 99 GLU B CA 1
ATOM 2828 C C . GLU B 1 99 ? -17.781 30.766 7.535 1 94.12 99 GLU B C 1
ATOM 2830 O O . GLU B 1 99 ? -18.719 30.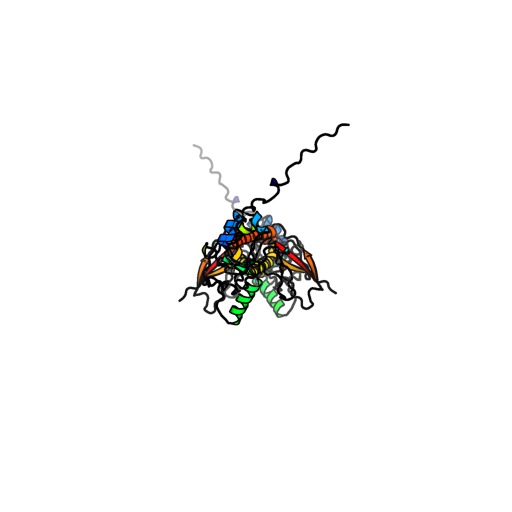891 6.746 1 94.12 99 GLU B O 1
ATOM 2835 N N . ALA B 1 100 ? -16.594 30.844 7.16 1 93 100 ALA B N 1
ATOM 2836 C CA . ALA B 1 100 ? -16.25 31.031 5.758 1 93 100 ALA B CA 1
ATOM 2837 C C . ALA B 1 100 ? -16.766 29.875 4.906 1 93 100 ALA B C 1
ATOM 2839 O O . ALA B 1 100 ? -17.297 30.078 3.818 1 93 100 ALA B O 1
ATOM 2840 N N . LEU B 1 101 ? -16.594 28.688 5.414 1 91 101 LEU B N 1
ATOM 2841 C CA . LEU B 1 101 ? -17.047 27.5 4.703 1 91 101 LEU B CA 1
ATOM 2842 C C . LEU B 1 101 ? -18.562 27.516 4.508 1 91 101 LEU B C 1
ATOM 2844 O O . LEU B 1 101 ? -19.047 27.25 3.41 1 91 101 LEU B O 1
ATOM 2848 N N . SER B 1 102 ? -19.266 27.828 5.512 1 93.81 102 SER B N 1
ATOM 2849 C CA . SER B 1 102 ? -20.719 27.844 5.473 1 93.81 102 SER B CA 1
ATOM 2850 C C . SER B 1 102 ? -21.234 28.875 4.484 1 93.81 102 SER B C 1
ATOM 2852 O O . SER B 1 102 ? -22.312 28.703 3.896 1 93.81 102 SER B O 1
ATOM 2854 N N . ASN B 1 103 ? -20.5 29.906 4.258 1 94.44 103 ASN B N 1
ATOM 2855 C CA . ASN B 1 103 ? -20.938 31 3.393 1 94.44 103 ASN B CA 1
ATOM 2856 C C . ASN B 1 103 ? -20.25 30.953 2.035 1 94.44 103 ASN B C 1
ATOM 2858 O O . ASN B 1 103 ? -20.344 31.891 1.251 1 94.44 103 ASN B O 1
ATOM 2862 N N . ASP B 1 104 ? -19.516 29.938 1.803 1 91.56 104 ASP B N 1
ATOM 2863 C CA . ASP B 1 104 ? -18.812 29.719 0.544 1 91.56 104 ASP B CA 1
ATOM 2864 C C . ASP B 1 104 ? -17.859 30.875 0.234 1 91.56 104 ASP B C 1
ATOM 2866 O O . ASP B 1 104 ? -17.875 31.406 -0.877 1 91.56 104 ASP B O 1
ATOM 2870 N N . LEU B 1 105 ? -17.25 31.375 1.228 1 90.69 105 LEU B N 1
ATOM 2871 C CA . LEU B 1 105 ? -16.25 32.438 1.104 1 90.69 105 LEU B CA 1
ATOM 2872 C C . LEU B 1 105 ? -14.844 31.844 1.163 1 90.69 105 LEU B C 1
ATOM 2874 O O . LEU B 1 105 ? -14.641 30.75 1.718 1 90.69 105 LEU B O 1
ATOM 2878 N N . PRO B 1 106 ? -13.93 32.531 0.552 1 89.75 106 PRO B N 1
ATOM 2879 C CA . PRO B 1 106 ? -12.539 32.062 0.706 1 89.75 106 PRO B CA 1
ATOM 2880 C C . PRO B 1 106 ? -12.07 32.094 2.158 1 89.75 106 PRO B C 1
ATOM 2882 O O . PRO B 1 106 ? -12.508 32.938 2.941 1 89.75 106 PRO B O 1
ATOM 2885 N N . ILE B 1 107 ? -11.328 31.172 2.486 1 92.44 107 ILE B N 1
ATOM 2886 C CA . ILE B 1 107 ? -10.758 31.125 3.832 1 92.44 107 ILE B CA 1
ATOM 2887 C C . ILE B 1 107 ? -9.445 31.906 3.871 1 92.44 107 ILE B C 1
ATOM 2889 O O . ILE B 1 107 ? -8.43 31.453 3.342 1 92.44 107 ILE B O 1
ATOM 2893 N N . CYS B 1 108 ? -9.477 33 4.527 1 93.75 108 CYS B N 1
ATOM 2894 C CA . CYS B 1 108 ? -8.32 33.906 4.555 1 93.75 108 CYS B CA 1
ATOM 2895 C C . CYS B 1 108 ? -7.957 34.281 5.988 1 93.75 108 CYS B C 1
ATOM 2897 O O . CYS B 1 108 ? -8.812 34.281 6.871 1 93.75 108 CYS B O 1
ATOM 2899 N N . CYS B 1 109 ? -6.742 34.5 6.133 1 95.06 109 CYS B N 1
ATOM 2900 C CA . CYS B 1 109 ? -6.281 34.969 7.434 1 95.06 109 CYS B CA 1
ATOM 2901 C C . CYS B 1 109 ? -6.988 36.281 7.828 1 95.06 109 CYS B C 1
ATOM 2903 O O . CYS B 1 109 ? -7.062 37.219 7.035 1 95.06 109 CYS B O 1
ATOM 2905 N N . PRO B 1 110 ? -7.402 36.375 9.055 1 94 110 PRO B N 1
ATOM 2906 C CA . PRO B 1 110 ? -8.102 37.594 9.508 1 94 110 PRO B CA 1
ATOM 2907 C C . PRO B 1 110 ? -7.203 38.812 9.523 1 94 110 PRO B C 1
ATOM 2909 O O . PRO B 1 110 ? -7.699 39.938 9.469 1 94 110 PRO B O 1
ATOM 2912 N N . ILE B 1 111 ? -5.93 38.656 9.516 1 94.56 111 ILE B N 1
ATOM 2913 C CA . ILE B 1 111 ? -5.012 39.781 9.672 1 94.56 111 ILE B CA 1
ATOM 2914 C C . ILE B 1 111 ? -4.434 40.156 8.312 1 94.56 111 ILE B C 1
ATOM 2916 O O . ILE B 1 111 ? -4.586 41.312 7.863 1 94.56 111 ILE B O 1
ATOM 2920 N N . CYS B 1 112 ? -3.889 39.281 7.566 1 94.75 112 CYS B N 1
ATOM 2921 C CA . CYS B 1 112 ? -3.174 39.625 6.344 1 94.75 112 CYS B CA 1
ATOM 2922 C C . CYS B 1 112 ? -3.998 39.25 5.113 1 94.75 112 CYS B C 1
ATOM 2924 O O . CYS B 1 112 ? -3.637 39.625 3.99 1 94.75 112 CYS B O 1
ATOM 2926 N N . ARG B 1 113 ? -5.02 38.469 5.207 1 93.56 113 ARG B N 1
ATOM 2927 C CA . ARG B 1 113 ? -5.992 38.094 4.184 1 93.56 113 ARG B CA 1
ATOM 2928 C C . ARG B 1 113 ? -5.402 37.094 3.203 1 93.56 113 ARG B C 1
ATOM 2930 O O . ARG B 1 113 ? -5.961 36.875 2.129 1 93.56 113 ARG B O 1
ATOM 2937 N N . THR B 1 114 ? -4.246 36.562 3.592 1 92.88 114 THR B N 1
ATOM 2938 C CA . THR B 1 114 ? -3.684 35.469 2.777 1 92.88 114 THR B CA 1
ATOM 2939 C C . THR B 1 114 ? -4.668 34.312 2.66 1 92.88 114 THR B C 1
ATOM 2941 O O . THR B 1 114 ? -5.258 33.906 3.656 1 92.88 114 THR B O 1
ATOM 2944 N N . ASP B 1 115 ? -4.82 33.812 1.439 1 90.31 115 ASP B N 1
ATOM 2945 C CA . ASP B 1 115 ? -5.676 32.656 1.168 1 90.31 115 ASP B CA 1
ATOM 2946 C C . ASP B 1 115 ? -4.93 31.344 1.401 1 90.31 115 ASP B C 1
ATOM 2948 O O . ASP B 1 115 ? -3.875 31.109 0.808 1 90.31 115 ASP B O 1
ATOM 2952 N N . PHE B 1 116 ? -5.391 30.484 2.301 1 82 116 PHE B N 1
ATOM 2953 C CA . PHE B 1 116 ? -4.746 29.203 2.555 1 82 116 PHE B CA 1
ATOM 2954 C C . PHE B 1 116 ? -5.766 28.062 2.51 1 82 116 PHE B C 1
ATOM 2956 O O . PHE B 1 116 ? -5.605 27.047 3.197 1 82 116 PHE B O 1
ATOM 2963 N N . SER B 1 117 ? -6.738 28.141 1.763 1 70.38 117 SER B N 1
ATOM 2964 C CA . SER B 1 117 ? -8.023 27.469 1.882 1 70.38 117 SER B CA 1
ATOM 2965 C C . SER B 1 117 ? -7.871 25.953 1.692 1 70.38 117 SER B C 1
ATOM 2967 O O . SER B 1 117 ? -8.555 25.172 2.352 1 70.38 117 SER B O 1
ATOM 2969 N N . LEU B 1 118 ? -7.172 25.484 0.756 1 84.81 118 LEU B N 1
ATOM 2970 C CA . LEU B 1 118 ? -7.461 24.078 0.562 1 84.81 118 LEU B CA 1
ATOM 2971 C C . LEU B 1 118 ? -6.195 23.312 0.199 1 84.81 118 LEU B C 1
ATOM 2973 O O . LEU B 1 118 ? -5.277 23.859 -0.403 1 84.81 118 LEU B O 1
ATOM 2977 N N . HIS B 1 119 ? -6.188 22.125 0.792 1 90.62 119 HIS B N 1
ATOM 2978 C CA . HIS B 1 119 ? -5.27 21.141 0.225 1 90.62 119 HIS B CA 1
ATOM 2979 C C . HIS B 1 119 ? -5.711 20.719 -1.173 1 90.62 119 HIS B C 1
ATOM 2981 O O . HIS B 1 119 ? -6.805 20.188 -1.348 1 90.62 119 HIS B O 1
ATOM 2987 N N . ARG B 1 120 ? -5.008 20.859 -2.039 1 88.88 120 ARG B N 1
ATOM 2988 C CA . ARG B 1 120 ? -5.363 20.781 -3.453 1 88.88 120 ARG B CA 1
ATOM 2989 C C . ARG B 1 120 ? -5.934 19.406 -3.791 1 88.88 120 ARG B C 1
ATOM 2991 O O . ARG B 1 120 ? -6.945 19.297 -4.484 1 88.88 120 ARG B O 1
ATOM 2998 N N . ASP B 1 121 ? -5.359 18.375 -3.305 1 89.44 121 ASP B N 1
ATOM 2999 C CA . ASP B 1 121 ? -5.676 17.031 -3.783 1 89.44 121 ASP B CA 1
ATOM 3000 C C . ASP B 1 121 ? -6.852 16.438 -3.016 1 89.44 121 ASP B C 1
ATOM 3002 O O . ASP B 1 121 ? -7.566 15.586 -3.535 1 89.44 121 ASP B O 1
ATOM 3006 N N . CYS B 1 122 ? -7.016 16.781 -1.763 1 91.81 122 CYS B N 1
ATOM 3007 C CA . CYS B 1 122 ? -8.078 16.141 -1.006 1 91.81 122 CYS B CA 1
ATOM 3008 C C . CYS B 1 122 ? -9.25 17.094 -0.785 1 91.81 122 CYS B C 1
ATOM 3010 O O . CYS B 1 122 ? -10.336 16.656 -0.383 1 91.81 122 CYS B O 1
ATOM 3012 N N . GLY B 1 123 ? -9.07 18.359 -1.03 1 90.5 123 GLY B N 1
ATOM 3013 C CA . GLY B 1 123 ? -10.148 19.328 -0.915 1 90.5 123 GLY B CA 1
ATOM 3014 C C . GLY B 1 123 ? -10.477 19.688 0.521 1 90.5 123 GLY B C 1
ATOM 3015 O O . GLY B 1 123 ? -11.445 20.406 0.782 1 90.5 123 GLY B O 1
ATOM 3016 N N . HIS B 1 124 ? -9.727 19.203 1.476 1 91.38 124 HIS B N 1
ATOM 3017 C CA . HIS B 1 124 ? -9.945 19.547 2.877 1 91.38 124 HIS B CA 1
ATOM 3018 C C . HIS B 1 124 ? -9.344 20.906 3.213 1 91.38 124 HIS B C 1
ATOM 3020 O O . HIS B 1 124 ? -8.328 21.312 2.627 1 91.38 124 HIS B O 1
ATOM 3026 N N . VAL B 1 125 ? -9.922 21.531 4.152 1 90.31 125 VAL B N 1
ATOM 3027 C CA . VAL B 1 125 ? -9.477 22.859 4.539 1 90.31 125 VAL B CA 1
ATOM 3028 C C . VAL B 1 125 ? -8.266 22.75 5.469 1 90.31 125 VAL B C 1
ATOM 3030 O O . VAL B 1 125 ? -8.203 21.844 6.309 1 90.31 125 VAL B O 1
ATOM 3033 N N . HIS B 1 126 ? -7.336 23.703 5.242 1 91.62 126 HIS B N 1
ATOM 3034 C CA . HIS B 1 126 ? -6.227 23.797 6.184 1 91.62 126 HIS B CA 1
ATOM 3035 C C . HIS B 1 126 ? -6.621 24.594 7.422 1 91.62 126 HIS B C 1
ATOM 3037 O O . HIS B 1 126 ? -7.207 25.672 7.312 1 91.62 126 HIS B O 1
ATOM 3043 N N . THR B 1 127 ? -6.32 24.125 8.586 1 89 127 THR B N 1
ATOM 3044 C CA . THR B 1 127 ? -6.777 24.766 9.805 1 89 127 THR B CA 1
ATOM 3045 C C . THR B 1 127 ? -5.598 25.297 10.609 1 89 127 THR B C 1
ATOM 3047 O O . THR B 1 127 ? -5.715 25.531 11.812 1 89 127 THR B O 1
ATOM 3050 N N . GLY B 1 128 ? -4.461 25.406 9.93 1 92.31 128 GLY B N 1
ATOM 3051 C CA . GLY B 1 128 ? -3.256 25.766 10.664 1 92.31 128 GLY B CA 1
ATOM 3052 C C . GLY B 1 128 ? -2.691 24.609 11.484 1 92.31 128 GLY B C 1
ATOM 3053 O O . GLY B 1 128 ? -3.057 23.453 11.273 1 92.31 128 GLY B O 1
ATOM 3054 N N . MET B 1 129 ? -1.71 24.969 12.328 1 92 129 MET B N 1
ATOM 3055 C CA . MET B 1 129 ? -1.059 23.984 13.188 1 92 129 MET B CA 1
ATOM 3056 C C . MET B 1 129 ? -0.888 24.516 14.602 1 92 129 MET B C 1
ATOM 3058 O O . MET B 1 129 ? -0.696 25.719 14.797 1 92 129 MET B O 1
ATOM 3062 N N . PRO B 1 130 ? -0.967 23.641 15.516 1 90.06 130 PRO B N 1
ATOM 3063 C CA . PRO B 1 130 ? -0.726 24.094 16.891 1 90.06 130 PRO B CA 1
ATOM 3064 C C . PRO B 1 130 ? 0.698 24.594 17.094 1 90.06 130 PRO B C 1
ATOM 3066 O O . PRO B 1 130 ? 1.643 24.062 16.516 1 90.06 130 PRO B O 1
ATOM 3069 N N . MET B 1 131 ? 0.772 25.547 17.953 1 92.88 131 MET B N 1
ATOM 3070 C CA . MET B 1 131 ? 2.092 26.094 18.266 1 92.88 131 MET B CA 1
ATOM 3071 C C . MET B 1 131 ? 2.959 25.031 18.953 1 92.88 131 MET B C 1
ATOM 3073 O O . MET B 1 131 ? 2.5 24.344 19.859 1 92.88 131 MET B O 1
ATOM 3077 N N . PRO B 1 132 ? 4.199 25 18.484 1 92.69 132 PRO B N 1
ATOM 3078 C CA . PRO B 1 132 ? 5.121 24.094 19.172 1 92.69 132 PRO B CA 1
ATOM 3079 C C . PRO B 1 132 ? 5.332 24.453 20.641 1 92.69 132 PRO B C 1
ATOM 3081 O O . PRO B 1 132 ? 5.32 25.641 21 1 92.69 132 PRO B O 1
ATOM 3084 N N . THR B 1 133 ? 5.68 23.453 21.422 1 90.12 133 THR B N 1
ATOM 3085 C CA . THR B 1 133 ? 5.742 23.656 22.859 1 90.12 133 THR B CA 1
ATOM 3086 C C . THR B 1 133 ? 7.191 23.641 23.344 1 90.12 133 THR B C 1
ATOM 3088 O O . THR B 1 133 ? 7.449 23.781 24.547 1 90.12 133 THR B O 1
ATOM 3091 N N . ASN B 1 134 ? 8.055 23.359 22.516 1 91.25 134 ASN B N 1
ATOM 3092 C CA . ASN B 1 134 ? 9.477 23.359 22.844 1 91.25 134 ASN B CA 1
ATOM 3093 C C . ASN B 1 134 ? 10.328 23.641 21.609 1 91.25 134 ASN B C 1
ATOM 3095 O O . ASN B 1 134 ? 9.812 23.688 20.484 1 91.25 134 ASN B O 1
ATOM 3099 N N . VAL B 1 135 ? 11.586 23.797 21.828 1 93.5 135 VAL B N 1
ATOM 3100 C CA . VAL B 1 135 ? 12.508 24.203 20.781 1 93.5 135 VAL B CA 1
ATOM 3101 C C . VAL B 1 135 ? 12.656 23.094 19.766 1 93.5 135 VAL B C 1
ATOM 3103 O O . VAL B 1 135 ? 12.75 23.344 18.562 1 93.5 135 VAL B O 1
ATOM 3106 N N . GLU B 1 136 ? 12.672 21.844 20.188 1 91.81 136 GLU B N 1
ATOM 3107 C CA . GLU B 1 136 ? 12.789 20.719 19.266 1 91.81 136 GLU B CA 1
ATOM 3108 C C . GLU B 1 136 ? 11.625 20.688 18.281 1 91.81 136 GLU B C 1
ATOM 3110 O O . GLU B 1 136 ? 11.82 20.438 17.094 1 91.81 136 GLU B O 1
ATOM 3115 N N . ALA B 1 137 ? 10.508 20.953 18.781 1 91.12 137 ALA B N 1
ATOM 3116 C CA . ALA B 1 137 ? 9.32 20.984 17.938 1 91.12 137 ALA B CA 1
ATOM 3117 C C . ALA B 1 137 ? 9.375 22.156 16.953 1 91.12 137 ALA B C 1
ATOM 3119 O O . ALA B 1 137 ? 8.883 22.062 15.836 1 91.12 137 ALA B O 1
ATOM 3120 N N . ILE B 1 138 ? 9.969 23.266 17.406 1 94.44 138 ILE B N 1
ATOM 3121 C CA . ILE B 1 138 ? 10.125 24.422 16.531 1 94.44 138 ILE B CA 1
ATOM 3122 C C . ILE B 1 138 ? 10.992 24.047 15.336 1 94.44 138 ILE B C 1
ATOM 3124 O O . ILE B 1 138 ? 10.688 24.422 14.195 1 94.44 138 ILE B O 1
ATOM 3128 N N . LYS B 1 139 ? 11.977 23.312 15.578 1 92.19 139 LYS B N 1
ATOM 3129 C CA . LYS B 1 139 ? 12.93 22.938 14.539 1 92.19 139 LYS B CA 1
ATOM 3130 C C . LYS B 1 139 ? 12.273 22.047 13.492 1 92.19 139 LYS B C 1
ATOM 3132 O O . LYS B 1 139 ? 12.727 21.984 12.344 1 92.19 139 LYS B O 1
ATOM 3137 N N . LYS B 1 140 ? 11.234 21.375 13.875 1 91.75 140 LYS B N 1
ATOM 3138 C CA . LYS B 1 140 ? 10.539 20.453 12.977 1 91.75 140 LYS B CA 1
ATOM 3139 C C . LYS B 1 140 ? 9.305 21.109 12.367 1 91.75 140 LYS B C 1
ATOM 3141 O O . LYS B 1 140 ? 8.586 20.484 11.594 1 91.75 140 LYS B O 1
ATOM 3146 N N . PHE B 1 141 ? 9.102 22.359 12.727 1 94.81 141 PHE B N 1
ATOM 3147 C CA . PHE B 1 141 ? 7.941 23.109 12.25 1 94.81 141 PHE B CA 1
ATOM 3148 C C . PHE B 1 141 ? 8.18 23.672 10.859 1 94.81 141 PHE B C 1
ATOM 3150 O O . PHE B 1 141 ? 9.281 24.141 10.555 1 94.81 141 PHE B O 1
ATOM 3157 N N . PRO B 1 142 ? 7.195 23.531 10.008 1 94.94 142 PRO B N 1
ATOM 3158 C CA . PRO B 1 142 ? 7.414 24.016 8.641 1 94.94 142 PRO B CA 1
ATOM 3159 C C . PRO B 1 142 ? 7.539 25.531 8.57 1 94.94 142 PRO B C 1
ATOM 3161 O O . PRO B 1 142 ? 6.988 26.25 9.414 1 94.94 142 PRO B O 1
ATOM 3164 N N . PRO B 1 143 ? 8.281 26.062 7.59 1 95.94 143 PRO B N 1
ATOM 3165 C CA . PRO B 1 143 ? 8.328 27.5 7.379 1 95.94 143 PRO B CA 1
ATOM 3166 C C . PRO B 1 143 ? 6.988 28.078 6.938 1 95.94 143 PRO B C 1
ATOM 3168 O O . PRO B 1 143 ? 6.152 27.359 6.383 1 95.94 143 PRO B O 1
ATOM 3171 N N . THR B 1 144 ? 6.812 29.359 7.23 1 96 144 THR B N 1
ATOM 3172 C CA . THR B 1 144 ? 5.602 30.031 6.766 1 96 144 THR B CA 1
ATOM 3173 C C . THR B 1 144 ? 5.629 30.219 5.25 1 96 144 THR B C 1
ATOM 3175 O O . THR B 1 144 ? 6.664 30 4.613 1 96 144 THR B O 1
ATOM 3178 N N . LEU B 1 145 ? 4.484 30.562 4.676 1 94 145 LEU B N 1
ATOM 3179 C CA . LEU B 1 145 ? 4.398 30.766 3.236 1 94 145 LEU B CA 1
ATOM 3180 C C . LEU B 1 145 ? 5.395 31.828 2.781 1 94 145 LEU B C 1
ATOM 3182 O O . LEU B 1 145 ? 6.051 31.672 1.75 1 94 145 LEU B O 1
ATOM 3186 N N . SER B 1 146 ? 5.559 32.875 3.562 1 93.62 146 SER B N 1
ATOM 3187 C CA . SER B 1 146 ? 6.469 33.969 3.221 1 93.62 146 SER B CA 1
ATOM 3188 C C . SER B 1 146 ? 7.922 33.5 3.309 1 93.62 146 SER B C 1
ATOM 3190 O O . SER B 1 146 ? 8.812 34.156 2.73 1 93.62 146 SER B O 1
ATOM 3192 N N . GLU B 1 147 ? 8.18 32.406 3.961 1 95.69 147 GLU B N 1
ATOM 3193 C CA . GLU B 1 147 ? 9.531 31.875 4.125 1 95.69 147 GLU B CA 1
ATOM 3194 C C . GLU B 1 147 ? 9.781 30.703 3.195 1 95.69 147 GLU B C 1
ATOM 3196 O O . GLU B 1 147 ? 10.766 29.984 3.35 1 95.69 147 GLU B O 1
ATOM 3201 N N . GLY B 1 148 ? 8.82 30.406 2.422 1 92.06 148 GLY B N 1
ATOM 3202 C CA . GLY B 1 148 ? 9.008 29.344 1.433 1 92.06 148 GLY B CA 1
ATOM 3203 C C . GLY B 1 148 ? 8.25 28.078 1.758 1 92.06 148 GLY B C 1
ATOM 3204 O O . GLY B 1 148 ? 8.391 27.078 1.059 1 92.06 148 GLY B O 1
ATOM 3205 N N . GLY B 1 149 ? 7.555 28.109 2.855 1 91.44 149 GLY B N 1
ATOM 3206 C CA . GLY B 1 149 ? 6.719 26.953 3.17 1 91.44 149 GLY B CA 1
ATOM 3207 C C . GLY B 1 149 ? 5.578 26.766 2.188 1 91.44 149 GLY B C 1
ATOM 3208 O O . GLY B 1 149 ? 5.195 27.703 1.481 1 91.44 149 GLY B O 1
ATOM 3209 N N . VAL B 1 150 ? 5.098 25.484 2.066 1 91.25 150 VAL B N 1
ATOM 3210 C CA . VAL B 1 150 ? 4.008 25.172 1.149 1 91.25 150 VAL B CA 1
ATOM 3211 C C . VAL B 1 150 ? 2.951 24.344 1.868 1 91.25 150 VAL B C 1
ATOM 3213 O O . VAL B 1 150 ? 3.27 23.578 2.785 1 91.25 150 VAL B O 1
ATOM 3216 N N . VAL B 1 151 ? 1.735 24.641 1.434 1 92.38 151 VAL B N 1
ATOM 3217 C CA . VAL B 1 151 ? 0.654 23.797 1.93 1 92.38 151 VAL B CA 1
ATOM 3218 C C . VAL B 1 151 ? 0.688 22.453 1.221 1 92.38 151 VAL B C 1
ATOM 3220 O O . VAL B 1 151 ? 0.774 22.391 -0.008 1 92.38 151 VAL B O 1
ATOM 3223 N N . ALA B 1 152 ? 0.687 21.438 2.018 1 92.5 152 ALA B N 1
ATOM 3224 C CA . ALA B 1 152 ? 0.722 20.094 1.447 1 92.5 152 ALA B CA 1
ATOM 3225 C C . ALA B 1 152 ? -0.48 19.859 0.54 1 92.5 152 ALA B C 1
ATOM 3227 O O . ALA B 1 152 ? -1.565 20.391 0.78 1 92.5 152 ALA B O 1
ATOM 3228 N N . ASP B 1 153 ? -0.325 19 -0.438 1 90.69 153 ASP B N 1
ATOM 3229 C CA . ASP B 1 153 ? -1.391 18.703 -1.39 1 90.69 153 ASP B CA 1
ATOM 3230 C C . ASP B 1 153 ? -2.543 17.969 -0.709 1 90.69 153 ASP B C 1
ATOM 3232 O O . ASP B 1 153 ? -3.705 18.141 -1.076 1 90.69 153 ASP B O 1
ATOM 3236 N N . LYS B 1 154 ? -2.168 17.188 0.276 1 93.44 154 LYS B N 1
ATOM 3237 C CA . LYS B 1 154 ? -3.154 16.484 1.092 1 93.44 154 LYS B CA 1
ATOM 3238 C C . LYS B 1 154 ? -2.957 16.797 2.574 1 93.44 154 LYS B C 1
ATOM 3240 O O . LYS B 1 154 ? -1.825 16.953 3.035 1 93.44 154 LYS B O 1
ATOM 3245 N N . CYS B 1 155 ? -4.059 16.812 3.299 1 93.81 155 CYS B N 1
ATOM 3246 C CA . CYS B 1 155 ? -3.947 17.047 4.734 1 93.81 155 CYS B CA 1
ATOM 3247 C C . CYS B 1 155 ? -3.312 15.844 5.43 1 93.81 155 CYS B C 1
ATOM 3249 O O . CYS B 1 155 ? -3.184 14.773 4.836 1 93.81 155 CYS B O 1
ATOM 3251 N N . GLY B 1 156 ? -2.875 16.016 6.621 1 94.06 156 GLY B N 1
ATOM 3252 C CA . GLY B 1 156 ? -2.236 14.953 7.371 1 94.06 156 GLY B CA 1
ATOM 3253 C C . GLY B 1 156 ? -3.117 13.727 7.535 1 94.06 156 GLY B C 1
ATOM 3254 O O . GLY B 1 156 ? -2.641 12.594 7.434 1 94.06 156 GLY B O 1
ATOM 3255 N N . ASP B 1 157 ? -4.375 13.953 7.805 1 94.56 157 ASP B N 1
ATOM 3256 C CA . ASP B 1 157 ? -5.32 12.852 7.984 1 94.56 157 ASP B CA 1
ATOM 3257 C C . ASP B 1 157 ? -5.41 11.992 6.727 1 94.56 157 ASP B C 1
ATOM 3259 O O . ASP B 1 157 ? -5.352 10.766 6.801 1 94.56 157 ASP B O 1
ATOM 3263 N N . CYS B 1 158 ? -5.523 12.617 5.625 1 95.81 158 CYS B N 1
ATOM 3264 C CA . CYS B 1 158 ? -5.633 11.898 4.359 1 95.81 158 CYS B CA 1
ATOM 3265 C C . CYS B 1 158 ? -4.332 11.18 4.023 1 95.81 158 CYS B C 1
ATOM 3267 O O . CYS B 1 158 ? -4.352 10.062 3.502 1 95.81 158 CYS B O 1
ATOM 3269 N N . GLN B 1 159 ? -3.203 11.797 4.324 1 96.19 159 GLN B N 1
ATOM 3270 C CA . GLN B 1 159 ? -1.913 11.156 4.094 1 96.19 159 GLN B CA 1
ATOM 3271 C C . GLN B 1 159 ? -1.776 9.883 4.918 1 96.19 159 GLN B C 1
ATOM 3273 O O . GLN B 1 159 ? -1.384 8.836 4.398 1 96.19 159 GLN B O 1
ATOM 3278 N N . VAL B 1 160 ? -2.137 9.977 6.168 1 97.25 160 VAL B N 1
ATOM 3279 C CA . VAL B 1 160 ? -2.021 8.82 7.051 1 97.25 160 VAL B CA 1
ATOM 3280 C C . VAL B 1 160 ? -2.984 7.727 6.598 1 97.25 160 VAL B C 1
ATOM 3282 O O . VAL B 1 160 ? -2.633 6.543 6.602 1 97.25 160 VAL B O 1
ATOM 3285 N N . THR B 1 161 ? -4.141 8.117 6.23 1 97.19 161 THR B N 1
ATOM 3286 C CA . THR B 1 161 ? -5.121 7.156 5.746 1 97.19 161 THR B CA 1
ATOM 3287 C C . THR B 1 161 ? -4.578 6.395 4.539 1 97.19 161 THR B C 1
ATOM 3289 O O . THR B 1 161 ? -4.711 5.172 4.461 1 97.19 161 THR B O 1
ATOM 3292 N N . GLU B 1 162 ? -3.965 7.098 3.648 1 96.62 162 GLU B N 1
ATOM 3293 C CA . GLU B 1 162 ? -3.385 6.457 2.473 1 96.62 162 GLU B CA 1
ATOM 3294 C C . GLU B 1 162 ? -2.262 5.5 2.863 1 96.62 162 GLU B C 1
ATOM 3296 O O . GLU B 1 162 ? -2.123 4.422 2.275 1 96.62 162 GLU B O 1
ATOM 3301 N N . ILE B 1 163 ? -1.466 5.898 3.773 1 97.56 163 ILE B N 1
ATOM 3302 C CA . ILE B 1 163 ? -0.379 5.059 4.262 1 97.56 163 ILE B CA 1
ATOM 3303 C C . ILE B 1 163 ? -0.95 3.768 4.848 1 97.56 163 ILE B C 1
ATOM 3305 O O . ILE B 1 163 ? -0.484 2.672 4.523 1 97.56 163 ILE B O 1
ATOM 3309 N N . ILE B 1 164 ? -1.967 3.908 5.656 1 97.75 164 ILE B N 1
ATOM 3310 C CA . ILE B 1 164 ? -2.6 2.76 6.297 1 97.75 164 ILE B CA 1
ATOM 3311 C C . ILE B 1 164 ? -3.166 1.823 5.23 1 97.75 164 ILE B C 1
ATOM 3313 O O . ILE B 1 164 ? -2.959 0.608 5.289 1 97.75 164 ILE B O 1
ATOM 3317 N N . LEU B 1 165 ? -3.818 2.363 4.266 1 97.06 165 LEU B N 1
ATOM 3318 C CA . LEU B 1 165 ? -4.383 1.561 3.188 1 97.06 165 LEU B CA 1
ATOM 3319 C C . LEU B 1 165 ? -3.283 0.845 2.41 1 97.06 165 LEU B C 1
ATOM 3321 O O . LEU B 1 165 ? -3.408 -0.342 2.1 1 97.06 165 LEU B O 1
ATOM 3325 N N . GLY B 1 166 ? -2.234 1.566 2.078 1 97.25 166 GLY B N 1
ATOM 3326 C CA . GLY B 1 166 ? -1.115 0.971 1.366 1 97.25 166 GLY B CA 1
ATOM 3327 C C . GLY B 1 166 ? -0.512 -0.218 2.09 1 97.25 166 GLY B C 1
ATOM 3328 O O . GLY B 1 166 ? -0.325 -1.283 1.498 1 97.25 166 GLY B O 1
ATOM 3329 N N . ILE B 1 167 ? -0.255 -0.023 3.35 1 97.31 167 ILE B N 1
ATOM 3330 C CA . ILE B 1 167 ? 0.34 -1.089 4.148 1 97.31 167 ILE B CA 1
ATOM 3331 C C . ILE B 1 167 ? -0.632 -2.262 4.25 1 97.31 167 ILE B C 1
ATOM 3333 O O . ILE B 1 167 ? -0.22 -3.424 4.215 1 97.31 167 ILE B O 1
ATOM 3337 N N . ASN B 1 168 ? -1.876 -1.95 4.406 1 95.94 168 ASN B N 1
ATOM 3338 C CA . ASN B 1 168 ? -2.881 -3.002 4.516 1 95.94 168 ASN B CA 1
ATOM 3339 C C . ASN B 1 168 ? -2.887 -3.9 3.281 1 95.94 168 ASN B C 1
ATOM 3341 O O . ASN B 1 168 ? -3.018 -5.121 3.396 1 95.94 168 ASN B O 1
ATOM 3345 N N . TYR B 1 169 ? -2.74 -3.314 2.152 1 95.5 169 TYR B N 1
ATOM 3346 C CA . TYR B 1 169 ? -2.707 -4.078 0.91 1 95.5 169 TYR B CA 1
ATOM 3347 C C . TYR B 1 169 ? -1.429 -4.906 0.812 1 95.5 169 TYR B C 1
ATOM 3349 O O . TYR B 1 169 ? -1.427 -5.992 0.228 1 95.5 169 TYR B O 1
ATOM 3357 N N . LEU B 1 170 ? -0.376 -4.426 1.399 1 96 170 LEU B N 1
ATOM 3358 C CA . LEU B 1 170 ? 0.921 -5.082 1.26 1 96 170 LEU B CA 1
ATOM 3359 C C . LEU B 1 170 ? 1.125 -6.121 2.354 1 96 170 LEU B C 1
ATOM 3361 O O . LEU B 1 170 ? 1.97 -7.012 2.221 1 96 170 LEU B O 1
ATOM 3365 N N . ALA B 1 171 ? 0.375 -6.039 3.398 1 93.75 171 ALA B N 1
ATOM 3366 C CA . ALA B 1 171 ? 0.583 -6.84 4.598 1 93.75 171 ALA B CA 1
ATOM 3367 C C . ALA B 1 171 ? 0.541 -8.336 4.277 1 93.75 171 ALA B C 1
ATOM 3369 O O . ALA B 1 171 ? 1.406 -9.094 4.715 1 93.75 171 ALA B O 1
ATOM 3370 N N . PRO B 1 172 ? -0.391 -8.812 3.486 1 90.38 172 PRO B N 1
ATOM 3371 C CA . PRO B 1 172 ? -0.428 -10.25 3.209 1 90.38 172 PRO B CA 1
ATOM 3372 C C . PRO B 1 172 ? 0.858 -10.766 2.564 1 90.38 172 PRO B C 1
ATOM 3374 O O . PRO B 1 172 ? 1.301 -11.875 2.857 1 90.38 172 PRO B O 1
ATOM 3377 N N . THR B 1 173 ? 1.431 -10 1.717 1 91.94 173 THR B N 1
ATOM 3378 C CA . THR B 1 173 ? 2.666 -10.383 1.046 1 91.94 173 THR B CA 1
ATOM 3379 C C . THR B 1 173 ? 3.854 -10.281 1.999 1 91.94 173 THR B C 1
ATOM 3381 O O . THR B 1 173 ? 4.707 -11.172 2.033 1 91.94 173 THR B O 1
ATOM 3384 N N . LEU B 1 174 ? 3.848 -9.266 2.752 1 93.12 174 LEU B N 1
ATOM 3385 C CA . LEU B 1 174 ? 5.008 -8.984 3.59 1 93.12 174 LEU B CA 1
ATOM 3386 C C . LEU B 1 174 ? 4.988 -9.836 4.855 1 93.12 174 LEU B C 1
ATOM 3388 O O . LEU B 1 174 ? 6.027 -10.055 5.477 1 93.12 174 LEU B O 1
ATOM 3392 N N . LEU B 1 175 ? 3.832 -10.234 5.281 1 88.88 175 LEU B N 1
ATOM 3393 C CA . LEU B 1 175 ? 3.68 -11.102 6.449 1 88.88 175 LEU B CA 1
ATOM 3394 C C . LEU B 1 175 ? 3.283 -12.508 6.035 1 88.88 175 LEU B C 1
ATOM 3396 O O . LEU B 1 175 ? 2.504 -13.172 6.727 1 88.88 175 LEU B O 1
ATOM 3400 N N . SER B 1 176 ? 3.645 -12.977 4.973 1 78.06 176 SER B N 1
ATOM 3401 C CA . SER B 1 176 ? 3.252 -14.25 4.383 1 78.06 176 SER B CA 1
ATOM 3402 C C . SER B 1 176 ? 3.566 -15.414 5.32 1 78.06 176 SER B C 1
ATOM 3404 O O . SER B 1 176 ? 3.012 -16.5 5.172 1 78.06 176 SER B O 1
ATOM 3406 N N . SER B 1 177 ? 4.332 -15.18 6.312 1 69.56 177 SER B N 1
ATOM 3407 C CA . SER B 1 177 ? 4.688 -16.25 7.246 1 69.56 177 SER B CA 1
ATOM 3408 C C . SER B 1 177 ? 3.576 -16.484 8.266 1 69.56 177 SER B C 1
ATOM 3410 O O . SER B 1 177 ? 3.549 -17.516 8.93 1 69.56 177 SER B O 1
ATOM 3412 N N . ILE B 1 178 ? 2.637 -15.523 8.195 1 75.88 178 ILE B N 1
ATOM 3413 C CA . ILE B 1 178 ? 1.551 -15.633 9.164 1 75.88 178 ILE B CA 1
ATOM 3414 C C . ILE B 1 178 ? 0.38 -16.391 8.539 1 75.88 178 ILE B C 1
ATOM 3416 O O . ILE B 1 178 ? -0.163 -15.977 7.516 1 75.88 178 ILE B O 1
ATOM 3420 N N . GLU B 1 179 ? 0.102 -17.484 9.055 1 79.5 179 GLU B N 1
ATOM 3421 C CA . GLU B 1 179 ? -1.052 -18.266 8.617 1 79.5 179 GLU B CA 1
ATOM 3422 C C . GLU B 1 179 ? -2.332 -17.781 9.297 1 79.5 179 GLU B C 1
ATOM 3424 O O . GLU B 1 179 ? -2.469 -17.891 10.523 1 79.5 179 GLU B O 1
ATOM 3429 N N . LEU B 1 180 ? -3.129 -17.219 8.438 1 84.81 180 LEU B N 1
ATOM 3430 C CA . LEU B 1 180 ? -4.375 -16.688 8.984 1 84.81 180 LEU B CA 1
ATOM 3431 C C . LEU B 1 180 ? -5.512 -17.688 8.805 1 84.81 180 LEU B C 1
ATOM 3433 O O . LEU B 1 180 ? -5.613 -18.344 7.762 1 84.81 180 LEU B O 1
ATOM 3437 N N . GLU B 1 181 ? -6.238 -17.828 9.891 1 83.88 181 GLU B N 1
ATOM 3438 C CA . GLU B 1 181 ? -7.469 -18.609 9.797 1 83.88 181 GLU B CA 1
ATOM 3439 C C . GLU B 1 181 ? -8.562 -17.828 9.07 1 83.88 181 GLU B C 1
ATOM 3441 O O . GLU B 1 181 ? -8.445 -16.625 8.875 1 83.88 181 GLU B O 1
ATOM 3446 N N . GLU B 1 182 ? -9.57 -18.469 8.625 1 81.69 182 GLU B N 1
ATOM 3447 C CA . GLU B 1 182 ? -10.664 -17.875 7.867 1 81.69 182 GLU B CA 1
ATOM 3448 C C . GLU B 1 182 ? -11.344 -16.75 8.656 1 81.69 182 GLU B C 1
ATOM 3450 O O . GLU B 1 182 ? -11.797 -15.766 8.07 1 81.69 182 GLU B O 1
ATOM 3455 N N . ARG B 1 183 ? -11.273 -16.922 9.977 1 84.31 183 ARG B N 1
ATOM 3456 C CA . ARG B 1 183 ? -11.984 -15.961 10.805 1 84.31 183 ARG B CA 1
ATOM 3457 C C . ARG B 1 183 ? -11.078 -14.805 11.211 1 84.31 183 ARG B C 1
ATOM 3459 O O . ARG B 1 183 ? -11.508 -13.883 11.914 1 84.31 183 ARG B O 1
ATOM 3466 N N . GLU B 1 184 ? -9.852 -14.953 10.742 1 88.75 184 GLU B N 1
ATOM 3467 C CA . GLU B 1 184 ? -8.875 -13.945 11.156 1 88.75 184 GLU B CA 1
ATOM 3468 C C . GLU B 1 184 ? -8.633 -12.93 10.039 1 88.75 184 GLU B C 1
ATOM 3470 O O . GLU B 1 184 ? -8.594 -13.289 8.867 1 88.75 184 GLU B O 1
ATOM 3475 N N . VAL B 1 185 ? -8.57 -11.648 10.469 1 89.25 185 VAL B N 1
ATOM 3476 C CA . VAL B 1 185 ? -8.305 -10.586 9.508 1 89.25 185 VAL B CA 1
ATOM 3477 C C . VAL B 1 185 ? -7.227 -9.648 10.062 1 89.25 185 VAL B C 1
ATOM 3479 O O . VAL B 1 185 ? -7.234 -9.312 11.25 1 89.25 185 VAL B O 1
ATOM 3482 N N . LEU B 1 186 ? -6.305 -9.281 9.227 1 91.94 186 LEU B N 1
ATOM 3483 C CA . LEU B 1 186 ? -5.281 -8.312 9.594 1 91.94 186 LEU B CA 1
ATOM 3484 C C . LEU B 1 186 ? -5.75 -6.891 9.289 1 91.94 186 LEU B C 1
ATOM 3486 O O . LEU B 1 186 ? -6.281 -6.625 8.211 1 91.94 186 LEU B O 1
ATOM 3490 N N . CYS B 1 187 ? -5.566 -5.996 10.266 1 94.19 187 CYS B N 1
ATOM 3491 C CA . CYS B 1 187 ? -5.891 -4.582 10.086 1 94.19 187 CYS B CA 1
ATOM 3492 C C . CYS B 1 187 ? -4.727 -3.697 10.5 1 94.19 187 CYS B C 1
ATOM 3494 O O . CYS B 1 187 ? -4.074 -3.959 11.516 1 94.19 187 CYS B O 1
ATOM 3496 N N . VAL B 1 188 ? -4.504 -2.73 9.734 1 96.44 188 VAL B N 1
ATOM 3497 C CA . VAL B 1 188 ? -3.41 -1.805 10.016 1 96.44 188 VAL B CA 1
ATOM 3498 C C . VAL B 1 188 ? -3.938 -0.604 10.797 1 96.44 188 VAL B C 1
ATOM 3500 O O . VAL B 1 188 ? -5.043 -0.121 10.531 1 96.44 188 VAL B O 1
ATOM 3503 N N . ALA B 1 189 ? -3.174 -0.129 11.734 1 96.5 189 ALA B N 1
ATOM 3504 C CA . ALA B 1 189 ? -3.482 1.062 12.523 1 96.5 189 ALA B CA 1
ATOM 3505 C C . ALA B 1 189 ? -2.275 1.989 12.609 1 96.5 189 ALA B C 1
ATOM 3507 O O . ALA B 1 189 ? -1.146 1.578 12.328 1 96.5 189 ALA B O 1
ATOM 3508 N N . ALA B 1 190 ? -2.537 3.24 12.867 1 97.31 190 ALA B N 1
ATOM 3509 C CA . ALA B 1 190 ? -1.499 4.25 13.062 1 97.31 190 ALA B CA 1
ATOM 3510 C C . ALA B 1 190 ? -1.849 5.18 14.219 1 97.31 190 ALA B C 1
ATOM 3512 O O . ALA B 1 190 ? -3.021 5.332 14.57 1 97.31 190 ALA B O 1
ATOM 3513 N N . ARG B 1 191 ? -0.808 5.703 14.805 1 95.69 191 ARG B N 1
ATOM 3514 C CA . ARG B 1 191 ? -1.03 6.672 15.875 1 95.69 191 ARG B CA 1
ATOM 3515 C C . ARG B 1 191 ? 0.063 7.734 15.891 1 95.69 191 ARG B C 1
ATOM 3517 O O . ARG B 1 191 ? 1.167 7.504 15.391 1 95.69 191 ARG B O 1
ATOM 3524 N N . THR B 1 192 ? -0.27 8.859 16.344 1 92.19 192 THR B N 1
ATOM 3525 C CA . THR B 1 192 ? 0.65 9.922 16.719 1 92.19 192 THR B CA 1
ATOM 3526 C C . THR B 1 192 ? 0.494 10.273 18.203 1 92.19 192 THR B C 1
ATOM 3528 O O . THR B 1 192 ? -0.179 9.555 18.938 1 92.19 192 THR B O 1
ATOM 3531 N N . LEU B 1 193 ? 1.178 11.328 18.625 1 85.12 193 LEU B N 1
ATOM 3532 C CA . LEU B 1 193 ? 1.046 11.727 20.016 1 85.12 193 LEU B CA 1
ATOM 3533 C C . LEU B 1 193 ? -0.364 12.227 20.312 1 85.12 193 LEU B C 1
ATOM 3535 O O . LEU B 1 193 ? -0.849 12.109 21.438 1 85.12 193 LEU B O 1
ATOM 3539 N N . THR B 1 194 ? -1.104 12.688 19.25 1 82.25 194 THR B N 1
ATOM 3540 C CA . THR B 1 194 ? -2.361 13.375 19.531 1 82.25 194 THR B CA 1
ATOM 3541 C C . THR B 1 194 ? -3.512 12.719 18.766 1 82.25 194 THR B C 1
ATOM 3543 O O . THR B 1 194 ? -4.68 13.039 19 1 82.25 194 THR B O 1
ATOM 3546 N N . SER B 1 195 ? -3.205 11.812 17.844 1 89.25 195 SER B N 1
ATOM 3547 C CA . SER B 1 195 ? -4.258 11.25 17 1 89.25 195 SER B CA 1
ATOM 3548 C C . SER B 1 195 ? -4.059 9.75 16.797 1 89.25 195 SER B C 1
ATOM 3550 O O . SER B 1 195 ? -2.967 9.227 17.031 1 89.25 195 SER B O 1
ATOM 3552 N N . CYS B 1 196 ? -5.141 9.055 16.406 1 95.06 196 CYS B N 1
ATOM 3553 C CA . CYS B 1 196 ? -5.086 7.633 16.094 1 95.06 196 CYS B CA 1
ATOM 3554 C C . CYS B 1 196 ? -6.008 7.293 14.922 1 95.06 196 CYS B C 1
ATOM 3556 O O . CYS B 1 196 ? -7.023 7.957 14.719 1 95.06 196 CYS B O 1
ATOM 3558 N N . TRP B 1 197 ? -5.551 6.359 14.133 1 95.06 197 TRP B N 1
ATOM 3559 C CA . TRP B 1 197 ? -6.277 5.84 12.984 1 95.06 197 TRP B CA 1
ATOM 3560 C C . TRP B 1 197 ? -6.242 4.316 12.953 1 95.06 197 TRP B C 1
ATOM 3562 O O . TRP B 1 197 ? -5.312 3.701 13.484 1 95.06 197 TRP B O 1
ATOM 3572 N N . GLY B 1 198 ? -7.312 3.74 12.336 1 93.75 198 GLY B N 1
ATOM 3573 C CA . GLY B 1 198 ? -7.266 2.293 12.195 1 93.75 198 GLY B CA 1
ATOM 3574 C C . GLY B 1 198 ? -8.359 1.743 11.305 1 93.75 198 GLY B C 1
ATOM 3575 O O . GLY B 1 198 ? -9.469 2.281 11.266 1 93.75 198 GLY B O 1
ATOM 3576 N N . LEU B 1 199 ? -7.961 0.708 10.617 1 93.06 199 LEU B N 1
ATOM 3577 C CA . LEU B 1 199 ? -8.953 -0.04 9.852 1 93.06 199 LEU B CA 1
ATOM 3578 C C . LEU B 1 199 ? -9.68 -1.045 10.734 1 93.06 199 LEU B C 1
ATOM 3580 O O . LEU B 1 199 ? -9.141 -1.501 11.742 1 93.06 199 LEU B O 1
ATOM 3584 N N . GLN B 1 200 ? -10.883 -1.272 10.43 1 88.12 200 GLN B N 1
ATOM 3585 C CA . GLN B 1 200 ? -11.672 -2.293 11.109 1 88.12 200 GLN B CA 1
ATOM 3586 C C . GLN B 1 200 ? -12.336 -3.23 10.102 1 88.12 200 GLN B C 1
ATOM 3588 O O . GLN B 1 200 ? -12.609 -2.836 8.969 1 88.12 200 GLN B O 1
ATOM 3593 N N . PRO B 1 201 ? -12.438 -4.539 10.578 1 86.56 201 PRO B N 1
ATOM 3594 C CA . PRO B 1 201 ? -13.125 -5.465 9.68 1 86.56 201 PRO B CA 1
ATOM 3595 C C . PRO B 1 201 ? -14.57 -5.062 9.406 1 86.56 201 PRO B C 1
ATOM 3597 O O . PRO B 1 201 ? -15.188 -4.375 10.234 1 86.56 201 PRO B O 1
ATOM 3600 N N . GLU B 1 202 ? -15 -5.414 8.18 1 77.88 202 GLU B N 1
ATOM 3601 C CA . GLU B 1 202 ? -16.406 -5.16 7.863 1 77.88 202 GLU B CA 1
ATOM 3602 C C . GLU B 1 202 ? -17.328 -6.137 8.594 1 77.88 202 GLU B C 1
ATOM 3604 O O . GLU B 1 202 ? -17.172 -7.352 8.469 1 77.88 202 GLU B O 1
ATOM 3609 N N . CYS B 1 203 ? -17.859 -5.738 9.695 1 72.31 203 CYS B N 1
ATOM 3610 C CA . CYS B 1 203 ? -18.75 -6.672 10.391 1 72.31 203 CYS B CA 1
ATOM 3611 C C . CYS B 1 203 ? -20.109 -6.031 10.672 1 72.31 203 CYS B C 1
ATOM 3613 O O . CYS B 1 203 ? -20.188 -4.844 10.984 1 72.31 203 CYS B O 1
ATOM 3615 N N . ASP B 1 204 ? -21.047 -6.84 10.297 1 64.69 204 ASP B N 1
ATOM 3616 C CA . ASP B 1 204 ? -22.438 -6.43 10.547 1 64.69 204 ASP B CA 1
ATOM 3617 C C . ASP B 1 204 ? -22.734 -6.379 12.039 1 64.69 204 ASP B C 1
ATOM 3619 O O . ASP B 1 204 ? -23.531 -5.555 12.492 1 64.69 204 ASP B O 1
ATOM 3623 N N . ASP B 1 205 ? -22.125 -7.305 12.734 1 64.94 205 ASP B N 1
ATOM 3624 C CA . ASP B 1 205 ? -22.594 -7.516 14.102 1 64.94 205 ASP B CA 1
ATOM 3625 C C . ASP B 1 205 ? -21.766 -6.723 15.102 1 64.94 205 ASP B C 1
ATOM 3627 O O . ASP B 1 205 ? -21.828 -6.984 16.312 1 64.94 205 ASP B O 1
ATOM 3631 N N . GLY B 1 206 ? -21.031 -5.816 14.742 1 67.06 206 GLY B N 1
ATOM 3632 C CA . GLY B 1 206 ? -20.328 -4.973 15.688 1 67.06 206 GLY B CA 1
ATOM 3633 C C . GLY B 1 206 ? -18.953 -5.508 16.062 1 67.06 206 GLY B C 1
ATOM 3634 O O . GLY B 1 206 ? -18.641 -6.672 15.797 1 67.06 206 GLY B O 1
ATOM 3635 N N . MET B 1 207 ? -18.047 -4.82 16.656 1 75.44 207 MET B N 1
ATOM 3636 C CA . MET B 1 207 ? -16.656 -5.121 16.953 1 75.44 207 MET B CA 1
ATOM 3637 C C . MET B 1 207 ? -16.547 -5.93 18.25 1 75.44 207 MET B C 1
ATOM 3639 O O . MET B 1 207 ? -15.469 -6.422 18.594 1 75.44 207 MET B O 1
ATOM 3643 N N . GLU B 1 208 ? -17.688 -6.176 18.891 1 77.12 208 GLU B N 1
ATOM 3644 C CA . GLU B 1 208 ? -17.672 -6.883 20.172 1 77.12 208 GLU B CA 1
ATOM 3645 C C . GLU B 1 208 ? -17.375 -8.367 19.969 1 77.12 208 GLU B C 1
ATOM 3647 O O . GLU B 1 208 ? -16.953 -9.047 20.922 1 77.12 208 GLU B O 1
ATOM 3652 N N . ASN B 1 209 ? -17.531 -8.812 18.828 1 80.19 209 ASN B N 1
ATOM 3653 C CA . ASN B 1 209 ? -17.359 -10.242 18.562 1 80.19 209 ASN B CA 1
ATOM 3654 C C . ASN B 1 209 ? -15.945 -10.555 18.062 1 80.19 209 ASN B C 1
ATOM 3656 O O . ASN B 1 209 ? -15.703 -11.633 17.516 1 80.19 209 ASN B O 1
ATOM 3660 N N . TYR B 1 210 ? -15.031 -9.562 18.344 1 86.44 210 TYR B N 1
ATOM 3661 C CA . TYR B 1 210 ? -13.672 -9.82 17.875 1 86.44 210 TYR B CA 1
ATOM 3662 C C . TYR B 1 210 ? -12.672 -9.773 19.031 1 86.44 210 TYR B C 1
ATOM 3664 O O . TYR B 1 210 ? -12.789 -8.93 19.922 1 86.44 210 TYR B O 1
ATOM 3672 N N . LEU B 1 211 ? -11.82 -10.727 19 1 90.38 211 LEU B N 1
ATOM 3673 C CA . LEU B 1 211 ? -10.602 -10.609 19.781 1 90.38 211 LEU B CA 1
ATOM 3674 C C . LEU B 1 211 ? -9.492 -9.945 18.969 1 90.38 211 LEU B C 1
ATOM 3676 O O . LEU B 1 211 ? -9.203 -10.359 17.844 1 90.38 211 LEU B O 1
ATOM 3680 N N . VAL B 1 212 ? -9.039 -8.898 19.578 1 91.5 212 VAL B N 1
ATOM 3681 C CA . VAL B 1 212 ? -8.031 -8.125 18.844 1 91.5 212 VAL B CA 1
ATOM 3682 C C . VAL B 1 212 ? -6.664 -8.312 19.516 1 91.5 212 VAL B C 1
ATOM 3684 O O . VAL B 1 212 ? -6.531 -8.164 20.719 1 91.5 212 VAL B O 1
ATOM 3687 N N . GLN B 1 213 ? -5.598 -8.688 18.656 1 91.75 213 GLN B N 1
ATOM 3688 C CA . GLN B 1 213 ? -4.23 -8.844 19.141 1 91.75 213 GLN B CA 1
ATOM 3689 C C . GLN B 1 213 ? -3.236 -8.133 18.234 1 91.75 213 GLN B C 1
ATOM 3691 O O . GLN B 1 213 ? -3.418 -8.094 17.016 1 91.75 213 GLN B O 1
ATOM 3696 N N . ASN B 1 214 ? -2.271 -7.605 18.875 1 92.69 214 ASN B N 1
ATOM 3697 C CA . ASN B 1 214 ? -1.201 -7 18.094 1 92.69 214 ASN B CA 1
ATOM 3698 C C . ASN B 1 214 ? -0.293 -8.055 17.469 1 92.69 214 ASN B C 1
ATOM 3700 O O . ASN B 1 214 ? 0.023 -9.062 18.109 1 92.69 214 ASN B O 1
ATOM 3704 N N . VAL B 1 215 ? 0.06 -7.82 16.281 1 91.69 215 VAL B N 1
ATOM 3705 C CA . VAL B 1 215 ? 0.958 -8.711 15.547 1 91.69 215 VAL B CA 1
ATOM 3706 C C . VAL B 1 215 ? 2.297 -8.016 15.312 1 91.69 215 VAL B C 1
ATOM 3708 O O . VAL B 1 215 ? 2.338 -6.855 14.891 1 91.69 215 VAL B O 1
ATOM 3711 N N . PRO B 1 216 ? 3.365 -8.695 15.602 1 91.56 216 PRO B N 1
ATOM 3712 C CA . PRO B 1 216 ? 4.664 -8.109 15.273 1 91.56 216 PRO B CA 1
ATOM 3713 C C . PRO B 1 216 ? 4.828 -7.848 13.773 1 91.56 216 PRO B C 1
ATOM 3715 O O . PRO B 1 216 ? 4.352 -8.633 12.953 1 91.56 216 PRO B O 1
ATOM 3718 N N . LEU B 1 217 ? 5.391 -6.762 13.359 1 90.75 217 LEU B N 1
ATOM 3719 C CA . LEU B 1 217 ? 5.5 -6.328 11.969 1 90.75 217 LEU B CA 1
ATOM 3720 C C . LEU B 1 217 ? 6.441 -7.234 11.195 1 90.75 217 LEU B C 1
ATOM 3722 O O . LEU B 1 217 ? 6.312 -7.375 9.977 1 90.75 217 LEU B O 1
ATOM 3726 N N . GLY B 1 218 ? 7.336 -7.934 11.867 1 88.44 218 GLY B N 1
ATOM 3727 C CA . GLY B 1 218 ? 8.391 -8.641 11.164 1 88.44 218 GLY B CA 1
ATOM 3728 C C . GLY B 1 218 ? 9.453 -7.723 10.602 1 88.44 218 GLY B C 1
ATOM 3729 O O . GLY B 1 218 ? 9.289 -6.5 10.594 1 88.44 218 GLY B O 1
ATOM 3730 N N . ARG B 1 219 ? 10.43 -8.266 9.984 1 89.31 219 ARG B N 1
ATOM 3731 C CA . ARG B 1 219 ? 11.586 -7.492 9.539 1 89.31 219 ARG B CA 1
ATOM 3732 C C . ARG B 1 219 ? 11.258 -6.688 8.281 1 89.31 219 ARG B C 1
ATOM 3734 O O . ARG B 1 219 ? 11.562 -5.496 8.211 1 89.31 219 ARG B O 1
ATOM 3741 N N . SER B 1 220 ? 10.617 -7.32 7.355 1 91.25 220 SER B N 1
ATOM 3742 C CA . SER B 1 220 ? 10.32 -6.668 6.086 1 91.25 220 SER B CA 1
ATOM 3743 C C . SER B 1 220 ? 9.383 -5.484 6.273 1 91.25 220 SER B C 1
ATOM 3745 O O . SER B 1 220 ? 9.664 -4.379 5.805 1 91.25 220 SER B O 1
ATOM 3747 N N . LEU B 1 221 ? 8.297 -5.715 6.965 1 93.19 221 LEU B N 1
ATOM 3748 C CA . LEU B 1 221 ? 7.316 -4.656 7.18 1 93.19 221 LEU B CA 1
ATOM 3749 C C . LEU B 1 221 ? 7.891 -3.555 8.062 1 93.19 221 LEU B C 1
ATOM 3751 O O . LEU B 1 221 ? 7.602 -2.375 7.855 1 93.19 221 LEU B O 1
ATOM 3755 N N . GLN B 1 222 ? 8.703 -3.893 9 1 93.94 222 GLN B N 1
ATOM 3756 C CA . GLN B 1 222 ? 9.359 -2.912 9.859 1 93.94 222 GLN B CA 1
ATOM 3757 C C . GLN B 1 222 ? 10.242 -1.966 9.047 1 93.94 222 GLN B C 1
ATOM 3759 O O . GLN B 1 222 ? 10.258 -0.759 9.297 1 93.94 222 GLN B O 1
ATOM 3764 N N . ARG B 1 223 ? 10.945 -2.502 8.141 1 92.81 223 ARG B N 1
ATOM 3765 C CA . ARG B 1 223 ? 11.797 -1.686 7.277 1 92.81 223 ARG B CA 1
ATOM 3766 C C . ARG B 1 223 ? 10.961 -0.689 6.477 1 92.81 223 ARG B C 1
ATOM 3768 O O . ARG B 1 223 ? 11.328 0.483 6.363 1 92.81 223 ARG B O 1
ATOM 3775 N N . ILE B 1 224 ? 9.914 -1.188 5.98 1 94 224 ILE B N 1
ATOM 3776 C CA . ILE B 1 224 ? 9.031 -0.335 5.188 1 94 224 ILE B CA 1
ATOM 3777 C C . ILE B 1 224 ? 8.438 0.761 6.066 1 94 224 ILE B C 1
ATOM 3779 O O . ILE B 1 224 ? 8.43 1.935 5.688 1 94 224 ILE B O 1
ATOM 3783 N N . CYS B 1 225 ? 7.941 0.423 7.219 1 94.5 225 CYS B N 1
ATOM 3784 C CA . CYS B 1 225 ? 7.371 1.379 8.164 1 94.5 225 CYS B CA 1
ATOM 3785 C C . CYS B 1 225 ? 8.398 2.438 8.547 1 94.5 225 CYS B C 1
ATOM 3787 O O . CYS B 1 225 ? 8.062 3.619 8.656 1 94.5 225 CYS B O 1
ATOM 3789 N N . ASN B 1 226 ? 9.617 1.998 8.695 1 94.44 226 ASN B N 1
ATOM 3790 C CA . ASN B 1 226 ? 10.688 2.936 9.023 1 94.44 226 ASN B CA 1
ATOM 3791 C C . ASN B 1 226 ? 10.922 3.936 7.891 1 94.44 226 ASN B C 1
ATOM 3793 O O . ASN B 1 226 ? 11.141 5.121 8.141 1 94.44 226 ASN B O 1
ATOM 3797 N N . GLU B 1 227 ? 10.914 3.43 6.719 1 93.75 227 GLU B N 1
ATOM 3798 C CA . GLU B 1 227 ? 11.078 4.309 5.566 1 93.75 227 GLU B CA 1
ATOM 3799 C C . GLU B 1 227 ? 9.953 5.336 5.496 1 93.75 227 GLU B C 1
ATOM 3801 O O . GLU B 1 227 ? 10.195 6.523 5.262 1 93.75 227 GLU B O 1
ATOM 3806 N N . ILE B 1 228 ? 8.781 4.914 5.727 1 94.88 228 ILE B N 1
ATOM 3807 C CA . ILE B 1 228 ? 7.613 5.785 5.691 1 94.88 228 ILE B CA 1
ATOM 3808 C C . ILE B 1 228 ? 7.73 6.848 6.781 1 94.88 228 ILE B C 1
ATOM 3810 O O . ILE B 1 228 ? 7.508 8.039 6.523 1 94.88 228 ILE B O 1
ATOM 3814 N N . LYS B 1 229 ? 8.055 6.406 7.953 1 94.31 229 LYS B N 1
ATOM 3815 C CA . LYS B 1 229 ? 8.219 7.309 9.086 1 94.31 229 LYS B CA 1
ATOM 3816 C C . LYS B 1 229 ? 9.258 8.383 8.781 1 94.31 229 LYS B C 1
ATOM 3818 O O . LYS B 1 229 ? 9.039 9.562 9.07 1 94.31 229 LYS B O 1
ATOM 3823 N N . GLN B 1 230 ? 10.352 7.961 8.203 1 93.12 230 GLN B N 1
ATOM 3824 C CA . GLN B 1 230 ? 11.422 8.891 7.863 1 93.12 230 GLN B CA 1
ATOM 3825 C C . GLN B 1 230 ? 10.961 9.906 6.82 1 93.12 230 GLN B C 1
ATOM 3827 O O . GLN B 1 230 ? 11.234 11.102 6.953 1 93.12 230 GLN B O 1
ATOM 3832 N N . ARG B 1 231 ? 10.234 9.492 5.863 1 92.81 231 ARG B N 1
ATOM 3833 C CA . ARG B 1 231 ? 9.758 10.383 4.812 1 92.81 231 ARG B CA 1
ATOM 3834 C C . ARG B 1 231 ? 8.719 11.367 5.359 1 92.81 231 ARG B C 1
ATOM 3836 O O . ARG B 1 231 ? 8.703 12.531 4.969 1 92.81 231 ARG B O 1
ATOM 3843 N N . LEU B 1 232 ? 7.867 10.891 6.246 1 92.38 232 LEU B N 1
ATOM 3844 C CA . LEU B 1 232 ? 6.871 11.75 6.867 1 92.38 232 LEU B CA 1
ATOM 3845 C C . LEU B 1 232 ? 7.539 12.852 7.691 1 92.38 232 LEU B C 1
ATOM 3847 O O . LEU B 1 232 ? 7.121 14.008 7.645 1 92.38 232 LEU B O 1
ATOM 3851 N N . LYS B 1 233 ? 8.523 12.445 8.398 1 91.19 233 LYS B N 1
ATOM 3852 C CA . LYS B 1 233 ? 9.273 13.406 9.203 1 91.19 233 LYS B CA 1
ATOM 3853 C C . LYS B 1 233 ? 9.906 14.484 8.32 1 91.19 233 LYS B C 1
ATOM 3855 O O . LYS B 1 233 ? 9.82 15.672 8.625 1 91.19 233 LYS B O 1
ATOM 3860 N N . GLU B 1 234 ? 10.492 14.086 7.25 1 90.12 234 GLU B N 1
ATOM 3861 C CA . GLU B 1 234 ? 11.148 15.008 6.332 1 90.12 234 GLU B CA 1
ATOM 3862 C C . GLU B 1 234 ? 10.148 15.953 5.676 1 90.12 234 GLU B C 1
ATOM 3864 O O . GLU B 1 234 ? 10.414 17.141 5.535 1 90.12 234 GLU B O 1
ATOM 3869 N N . SER B 1 235 ? 9.047 15.414 5.293 1 90.69 235 SER B N 1
ATOM 3870 C CA . SER B 1 235 ? 8.039 16.234 4.625 1 90.69 235 SER B CA 1
ATOM 3871 C C . SER B 1 235 ? 7.359 17.172 5.605 1 90.69 235 SER B C 1
ATOM 3873 O O . SER B 1 235 ? 6.934 18.266 5.223 1 90.69 235 SER B O 1
ATOM 3875 N N . SER B 1 236 ? 7.219 16.75 6.863 1 89.75 236 SER B N 1
ATOM 3876 C CA . SER B 1 236 ? 6.52 17.531 7.867 1 89.75 236 SER B CA 1
ATOM 3877 C C . SER B 1 236 ? 7.277 18.828 8.188 1 89.75 236 SER B C 1
ATOM 3879 O O . SER B 1 236 ? 6.684 19.812 8.617 1 89.75 236 SER B O 1
ATOM 3881 N N . SER B 1 237 ? 8.555 18.859 7.965 1 90.12 237 SER B N 1
ATOM 3882 C CA . SER B 1 237 ? 9.359 20.031 8.242 1 90.12 237 SER B CA 1
ATOM 3883 C C . SER B 1 237 ? 9.32 21.031 7.086 1 90.12 237 SER B C 1
ATOM 3885 O O . SER B 1 237 ? 9.812 22.156 7.203 1 90.12 237 SER B O 1
ATOM 3887 N N . LYS B 1 238 ? 8.633 20.625 6.023 1 90.12 238 LYS B N 1
ATOM 3888 C CA . LYS B 1 238 ? 8.68 21.469 4.836 1 90.12 238 LYS B CA 1
ATOM 3889 C C . LYS B 1 238 ? 7.277 21.906 4.418 1 90.12 238 LYS B C 1
ATOM 3891 O O . LYS B 1 238 ? 7.117 22.922 3.721 1 90.12 238 LYS B O 1
ATOM 3896 N N . THR B 1 239 ? 6.34 21.125 4.848 1 92.62 239 THR B N 1
ATOM 3897 C CA . THR B 1 239 ? 5.004 21.375 4.32 1 92.62 239 THR B CA 1
ATOM 3898 C C . THR B 1 239 ? 3.986 21.469 5.453 1 92.62 239 THR B C 1
ATOM 3900 O O . THR B 1 239 ? 4.145 20.828 6.492 1 92.62 239 THR B O 1
ATOM 3903 N N . TRP B 1 240 ? 2.967 22.297 5.219 1 94.06 240 TRP B N 1
ATOM 3904 C CA . TRP B 1 240 ? 1.8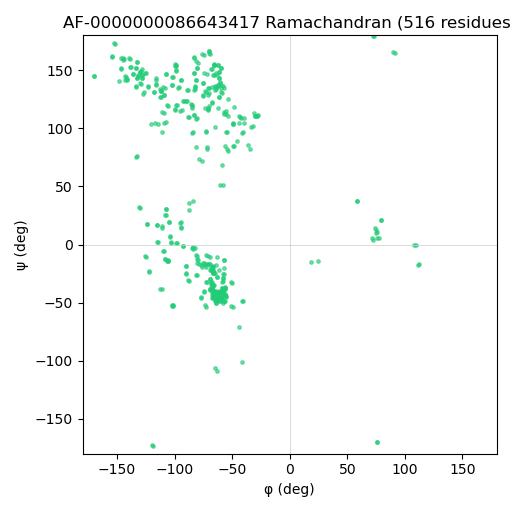68 22.469 6.164 1 94.06 240 TRP B CA 1
ATOM 3905 C C . TRP B 1 240 ? 0.802 21.391 5.957 1 94.06 240 TRP B C 1
ATOM 3907 O O . TRP B 1 240 ? 0.14 21.359 4.918 1 94.06 240 TRP B O 1
ATOM 3917 N N . LYS B 1 241 ? 0.562 20.562 7.008 1 92.88 241 LYS B N 1
ATOM 3918 C CA . LYS B 1 241 ? -0.315 19.406 6.844 1 92.88 241 LYS B CA 1
ATOM 3919 C C . LYS B 1 241 ? -1.563 19.547 7.715 1 92.88 241 LYS B C 1
ATOM 3921 O O . LYS B 1 241 ? -2.371 18.609 7.793 1 92.88 241 LYS B O 1
ATOM 3926 N N . SER B 1 242 ? -1.723 20.578 8.398 1 88.31 242 SER B N 1
ATOM 3927 C CA . SER B 1 242 ? -2.879 20.891 9.227 1 88.31 242 SER B CA 1
ATOM 3928 C C . SER B 1 242 ? -2.918 20.031 10.484 1 88.31 242 SER B C 1
ATOM 3930 O O . SER B 1 242 ? -3.924 20 11.195 1 88.31 242 SER B O 1
ATOM 3932 N N . MET B 1 243 ? -1.9 19.203 10.711 1 86.12 243 MET B N 1
ATOM 3933 C CA . MET B 1 243 ? -1.812 18.422 11.945 1 86.12 243 MET B CA 1
ATOM 3934 C C . MET B 1 243 ? -0.362 18.078 12.273 1 86.12 243 MET B C 1
ATOM 3936 O O . MET B 1 243 ? 0.511 18.172 11.406 1 86.12 243 MET B O 1
ATOM 3940 N N . ASP B 1 244 ? -0.232 17.734 13.5 1 84.38 244 ASP B N 1
ATOM 3941 C CA . ASP B 1 244 ? 1.08 17.328 13.977 1 84.38 244 ASP B CA 1
ATOM 3942 C C . ASP B 1 244 ? 1.249 15.805 13.867 1 84.38 244 ASP B C 1
ATOM 3944 O O . ASP B 1 244 ? 0.492 15.047 14.469 1 84.38 244 ASP B O 1
ATOM 3948 N N . LEU B 1 245 ? 2.285 15.336 13.164 1 88.88 245 LEU B N 1
ATOM 3949 C CA . LEU B 1 245 ? 2.498 13.906 12.953 1 88.88 245 LEU B CA 1
ATOM 3950 C C . LEU B 1 245 ? 3.637 13.391 13.836 1 88.88 245 LEU B C 1
ATOM 3952 O O . LEU B 1 245 ? 4.168 12.305 13.594 1 88.88 245 LEU B O 1
ATOM 3956 N N . ALA B 1 246 ? 3.924 14.156 14.859 1 87.44 246 ALA B N 1
ATOM 3957 C CA . ALA B 1 246 ? 4.961 13.734 15.797 1 87.44 246 ALA B CA 1
ATOM 3958 C C . ALA B 1 246 ? 4.582 12.43 16.484 1 87.44 246 ALA B C 1
ATOM 3960 O O . ALA B 1 246 ? 3.439 12.258 16.922 1 87.44 246 ALA B O 1
ATOM 3961 N N . GLY B 1 247 ? 5.578 11.523 16.594 1 90.38 247 GLY B N 1
ATOM 3962 C CA . GLY B 1 247 ? 5.34 10.25 17.266 1 90.38 247 GLY B CA 1
ATOM 3963 C C . GLY B 1 247 ? 4.625 9.25 16.375 1 90.38 247 GLY B C 1
ATOM 3964 O O . GLY B 1 247 ? 4.02 8.297 16.875 1 90.38 247 GLY B O 1
ATOM 3965 N N . PHE B 1 248 ? 4.664 9.398 15.102 1 94.62 248 PHE B N 1
ATOM 3966 C CA . PHE B 1 248 ? 3.959 8.523 14.164 1 94.62 248 PHE B CA 1
ATOM 3967 C C . PHE B 1 248 ? 4.461 7.094 14.273 1 94.62 248 PHE B C 1
ATOM 3969 O O . PHE B 1 248 ? 5.668 6.844 14.195 1 94.62 248 PHE B O 1
ATOM 3976 N N . GLU B 1 249 ? 3.475 6.195 14.469 1 95.94 249 GLU B N 1
ATOM 3977 C CA . GLU B 1 249 ? 3.773 4.77 14.555 1 95.94 249 GLU B CA 1
ATOM 3978 C C . GLU B 1 249 ? 2.695 3.939 13.859 1 95.94 249 GLU B C 1
ATOM 3980 O O . GLU B 1 249 ? 1.508 4.258 13.945 1 95.94 249 GLU B O 1
ATOM 3985 N N . LEU B 1 250 ? 3.195 2.9 13.211 1 96.38 250 LEU B N 1
ATOM 3986 C CA . LEU B 1 250 ? 2.289 1.957 12.57 1 96.38 250 LEU B CA 1
ATOM 3987 C C . LEU B 1 250 ? 2.236 0.642 13.336 1 96.38 250 LEU B C 1
ATOM 3989 O O . LEU B 1 250 ? 3.227 0.236 13.953 1 96.38 250 LEU B O 1
ATOM 3993 N N . SER B 1 251 ? 1.084 0.061 13.305 1 95.94 251 SER B N 1
ATOM 3994 C CA . SER B 1 251 ? 0.917 -1.251 13.922 1 95.94 251 SER B CA 1
ATOM 3995 C C . SER B 1 251 ? -0.059 -2.113 13.133 1 95.94 251 SER B C 1
ATOM 3997 O O . SER B 1 251 ? -0.834 -1.601 12.32 1 95.94 251 SER B O 1
ATOM 3999 N N . ILE B 1 252 ? 0.068 -3.432 13.359 1 95.5 252 ILE B N 1
ATOM 4000 C CA . ILE B 1 252 ? -0.842 -4.391 12.742 1 95.5 252 ILE B CA 1
ATOM 4001 C C . ILE B 1 252 ? -1.613 -5.141 13.828 1 95.5 252 ILE B C 1
ATOM 4003 O O . ILE B 1 252 ? -1.024 -5.617 14.797 1 95.5 252 ILE B O 1
ATOM 4007 N N . GLN B 1 253 ? -2.885 -5.172 13.609 1 93.88 253 GLN B N 1
ATOM 4008 C CA . GLN B 1 253 ? -3.762 -5.859 14.555 1 93.88 253 GLN B CA 1
ATOM 4009 C C . GLN B 1 253 ? -4.449 -7.051 13.898 1 93.88 253 GLN B C 1
ATOM 4011 O O . GLN B 1 253 ? -4.859 -6.977 12.734 1 93.88 253 GLN B O 1
ATOM 4016 N N . LEU B 1 254 ? -4.508 -8.133 14.617 1 93.44 254 LEU B N 1
ATOM 4017 C CA . LEU B 1 254 ? -5.238 -9.32 14.195 1 93.44 254 LEU B CA 1
ATOM 4018 C C . LEU B 1 254 ? -6.617 -9.375 14.844 1 93.44 254 LEU B C 1
ATOM 4020 O O . LEU B 1 254 ? -6.73 -9.352 16.078 1 93.44 254 LEU B O 1
ATOM 4024 N N . TYR B 1 255 ? -7.582 -9.383 14.016 1 90.88 255 TYR B N 1
ATOM 4025 C CA . TYR B 1 255 ? -8.961 -9.531 14.469 1 90.88 255 TYR B CA 1
ATOM 4026 C C . TYR B 1 255 ? -9.445 -10.969 14.297 1 90.88 255 TYR B C 1
ATOM 4028 O O . TYR B 1 255 ? -9.477 -11.484 13.18 1 90.88 255 TYR B O 1
ATOM 4036 N N . ASP B 1 256 ? -9.734 -11.586 15.367 1 90.81 256 ASP B N 1
ATOM 4037 C CA . ASP B 1 256 ? -10.242 -12.953 15.367 1 90.81 256 ASP B CA 1
ATOM 4038 C C . ASP B 1 256 ? -11.711 -13 15.766 1 90.81 256 ASP B C 1
ATOM 4040 O O . ASP B 1 256 ? -12.062 -12.703 16.906 1 90.81 256 ASP B O 1
ATOM 4044 N N . GLN B 1 257 ? -12.5 -13.367 14.805 1 85.38 257 GLN B N 1
ATOM 4045 C CA . GLN B 1 257 ? -13.938 -13.406 15.094 1 85.38 257 GLN B CA 1
ATOM 4046 C C . GLN B 1 257 ? -14.281 -14.555 16.031 1 85.38 257 GLN B C 1
ATOM 4048 O O . GLN B 1 257 ? -13.953 -15.711 15.75 1 85.38 257 GLN B O 1
ATOM 4053 N N . ILE B 1 258 ? -14.773 -14.172 17.266 1 78.56 258 ILE B N 1
ATOM 4054 C CA . ILE B 1 258 ? -15.141 -15.172 18.266 1 78.56 258 ILE B CA 1
ATOM 4055 C C . ILE B 1 258 ? -16.531 -15.719 17.953 1 78.56 258 ILE B C 1
ATOM 4057 O O . ILE B 1 258 ? -17.438 -14.961 17.625 1 78.56 258 ILE B O 1
ATOM 4061 N N . GLN B 1 259 ? -16.719 -16.922 17.5 1 64.81 259 GLN B N 1
ATOM 4062 C CA . GLN B 1 259 ? -18.016 -17.562 17.359 1 64.81 259 GLN B CA 1
ATOM 4063 C C . GLN B 1 259 ? -18.766 -17.562 18.672 1 64.81 259 GLN B C 1
ATOM 4065 O O . GLN B 1 259 ? -18.234 -18.016 19.703 1 64.81 259 GLN B O 1
ATOM 4070 N N . VAL B 1 260 ? -19.641 -16.594 18.828 1 51.69 260 VAL B N 1
ATOM 4071 C CA . VAL B 1 260 ? -20.547 -16.828 19.953 1 51.69 260 VAL B CA 1
ATOM 4072 C C . VAL B 1 260 ? -21.547 -17.922 19.594 1 51.69 260 VAL B C 1
ATOM 4074 O O . VAL B 1 260 ? -21.938 -18.047 18.422 1 51.69 260 VAL B O 1
#

Radius of gyration: 36.21 Å; Cα contacts (8 Å, |Δi|>4): 854; chains: 2; bounding box: 85×108×136 Å

Solvent-accessible surface area (backbone atoms only — not comparable to full-atom values): 29625 Å² total; per-residue (Å²): 134,81,81,75,78,80,78,77,78,76,75,70,84,73,62,79,70,73,75,68,76,77,70,80,75,64,53,64,47,38,40,71,60,41,49,55,50,38,71,75,39,68,75,49,73,82,69,61,54,37,48,16,75,81,80,62,44,75,35,33,70,48,75,88,61,45,50,74,38,76,84,63,75,52,50,45,41,31,33,22,31,36,60,78,20,49,33,28,17,39,56,58,50,49,50,54,46,51,52,21,56,77,66,73,42,80,38,48,43,92,81,81,54,53,76,57,44,55,14,75,74,66,66,46,69,52,77,26,34,71,49,63,81,47,68,71,49,49,72,46,44,40,49,30,47,90,70,69,20,42,73,29,48,42,41,42,68,57,50,50,50,30,42,40,51,10,48,49,42,34,38,63,60,57,42,58,84,60,83,72,53,94,56,40,44,82,28,32,32,37,34,31,78,84,49,75,50,69,59,74,81,94,56,92,82,52,75,82,45,43,47,77,42,81,45,83,59,55,70,62,41,42,54,46,52,50,50,50,49,53,39,51,56,59,47,43,34,44,25,48,28,48,56,78,66,56,70,61,45,77,47,40,34,37,36,34,56,53,84,124,137,80,83,70,82,79,79,79,76,81,78,72,85,76,62,79,73,73,76,68,78,76,70,80,78,66,54,64,48,39,42,71,62,41,50,56,51,38,72,75,38,67,75,50,71,82,70,60,55,41,47,17,76,82,80,61,44,76,35,35,68,48,75,87,62,45,50,73,38,76,83,62,77,56,45,45,42,31,33,23,31,36,59,78,20,49,34,28,18,40,54,58,51,50,49,54,46,51,52,22,57,76,65,74,45,80,39,48,44,92,83,80,55,52,76,56,44,56,14,73,74,65,66,46,70,52,77,25,34,70,50,64,80,45,68,70,48,49,73,45,44,41,49,30,46,90,70,68,20,41,73,29,47,44,40,41,68,58,50,51,50,31,42,41,51,10,48,48,41,33,40,62,60,58,41,58,85,60,84,71,52,94,57,42,44,82,29,30,32,38,33,32,79,85,49,75,49,69,57,73,82,93,56,91,82,52,76,83,46,44,48,76,42,80,44,83,60,54,72,64,41,43,53,47,52,49,49,51,49,52,40,49,56,58,46,42,34,43,25,49,29,49,54,77,65,56,71,59,44,78,48,40,34,35,35,33,56,52,85,124

Foldseek 3Di:
DDDPPPPDPDPPVPPDPPPPPPPPQPADQFAVVVLVVCLVPVVCLVVHFYAFPPPRDTFDQDPVPFQQPVVVNDTGLFWFADLQRGIHGLVVLVVQLVVCVVVVHFRADPPPRDGQAALQQPGHGASGETDDRGNVVSQLAAHHVVVQAAAHNAAPVVVVVVVQVVCQVCQCVQVVVDDDDPQKHKKKKKDAPVDIGIDDDDDPVDLPQKDKDWDDCPDRSVVVQVVVVVVCSVVNHRHRRNYDRHRMDMTMMMIGGHDD/DCPPDPPPPDPPPVPDPPPPPPPPQPADQFAVVVLVVCLVPVVCLVVHFYAFPPPRDTFHQDPVPQAQPVVVNPTHLFWFADLQRGIHGLVVLVVQLVVCVVVVHFRADPPPRDGQAALQQPGHGASGETDDRGNVVSQLAAHHVVVPAAAHNAAPVVVVVVVQVVCQVCQCVQVVVDDDDPQKHKKKKKDAPVDIGIDDDDDPVDLPQKDKDWDDCPDRSVVVQVVVVVVCSVVNHRHRRNYDRHRMDMTMMMIGGHDD

InterPro domains:
  IPR001841 Zinc finger, RING-type [PS50089] (52-113)
  IPR013083 Zinc finger, RING/FYVE/PHD-type [G3DSA:3.30.40.10] (45-138)
  IPR027370 Zinc finger, RING-type, eukaryotic [PF13445] (52-93)

Sequence (520 aa):
MSIRPKTMLSIDSLLNPEPLPARPMITSTYWPVLRDYLLGNPDIYETLHLECGICLDKMTVFPHEHSYDPEMHHFSHRARILPCGHMFGSKCAHAMIDEALSNDLPICCPICRTDFSLHRDCGHVHTGMPMPTNVEAIKKFPPTLSEGGVVADKCGDCQVTEIILGINYLAPTLLSSIELEEREVLCVAARTLTSCWGLQPECDDGMENYLVQNVPLGRSLQRICNEIKQRLKESSSKTWKSMDLAGFELSIQLYDQIQVMSIRPKTMLSIDSLLNPEPLPARPMITSTYWPVLRDYLLGNPDIYETLHLECGICLDKMTVFPHEHSYDPEMHHFSHRARILPCGHMFGSKCAHAMIDEALSNDLPICCPICRTDFSLHRDCGHVHTGMPMPTNVEAIKKFPPTLSEGGVVADKCGDCQVTEIILGINYLAPTLLSSIELEEREVLCVAARTLTSCWGLQPECDDGMENYLVQNVPLGRSLQRICNEIKQRLKESSSKTWKSMDLAGFELSIQLYDQIQV

Secondary structure (DSSP, 8-state):
----------SGGGS--------------BHHHHHHHHHH-GGGGGG--EE-TTT-PEEB-SGGG----STTSS---BEEE-TTSBEEEHHHHHHHHHHHHHTT---B-TTT--B--B-TTT-PBP--EEPPSSHHHHHTSPPPGGGT-EE-SS-HHHHHHHHHHHHHHHHHHHTTT----TTEEEEEEEE-SS-EEE-----SS-GGGEEEEEE--HHHHHHHHHHHHHHHHHHHTTEE-SS--TT-EEEEEEEEE---/----------SGGGS--------------BHHHHHHHHHH-GGGGGG--EE-TTT-PEEB-SGGG----STTSS---BEEE-TTSBEEEHHHHHHHHHHHHHTT---B-TTT--B--B-TTT-PBP--EEPPSSHHHHHTSPPPGGGT-EE-SS-HHHHHHHHHHHHHHHHHHHTTTS---TTEEEEEEEE-SS-EEE-----SS-GGGEEEEEE--HHHHHHHHHHHHHHHHHHHTTEE-SS--TT-EEEEEEEEE---

pLDDT: mean 83.27, std 18.64, range [24.11, 97.75]

Nearest PDB structures (foldseek):
  2ecv-assembly1_A  TM=7.893E-01  e=6.954E-02  Homo sapiens
  6l8n-assembly1_A  TM=5.838E-01  e=3.964E-01  Kluyveromyces lactis NRRL Y-1140
  6ymh-assembly1_AAA  TM=2.091E-01  e=4.305E+00  Escherichia coli K-12
  8sss-assembly1_A  TM=2.556E-01  e=9.952E+00  Homo sapiens
  2ecv-assembly1_A  TM=8.314E-01  e=7.309E-02  Homo sapiens

Organism: NCBI:txid1208366